Protein 6AO8 (pdb70)

Radius of gyration: 28.42 Å; Cα contacts (8 Å, |Δi|>4): 958; chains: 1; bounding box: 78×61×75 Å

Secondary structure (DSSP, 8-state):
----HHHHHHHHHHHHHHHTT-TTS---EEE-SSTTS-SEEE--HHHHHTTTT--HHHHHHHHHHHTTT-SSEEEEEEETTTEEEEEE-HHHHHHHHHHHHH-TT--------EEEEE----BTTS---HHHHHHHHHHHHHHHHHHHTT-EEEEEB--B--STHHHHHHHHHHHHHHH-TT-----HHHHHHHHHHHHHH-HHHHHHHHHHHHHHHHT-HHHHHHHHHHHHHHHHHHHHHHHHHT-S--GGGB--GGGGGGGHHHHHHHHHHTTSEEEETTEEEEEEGGG---PEEEEEE-TTS---HHHHHHHHHHHHHHTT--SEEEEEEEGGGHHHHHHHHHHHHHHTSS-TT-EEEEEEE--EE-TTSSBP--TTSPPPPHHHHHHHHHHHHHHHHHHH-TTS-HHHHHHHHHHHHHHHHHHHHHTS-TTS-EE--HHHHT-SSSSSHHHHHHHHHHHHHHHHHH-S--TTSPP---SHHHHHHHHHHTTHHHHHHHHHHH--THHHHHHHHHHHHHHHHHHHHS-STT--HHHHHHHHHHHHHHHHHHHHHHHHTT----S--

CATH classification: 3.30.1360.70

Foldseek 3Di:
DEFPPQVVVQVLLLVLCVVLPQHPFRQCKAADPDCVQAGIKGDRQVVSCVPVVHQSQVSLVSSQVSCDPPQFFPGWDADDRRMIHTHGDQQNLQVVLLCCLPVPPYAQEAPAFEEEEEFLAEALLFARAVQSVLRQLLSLLLQLLNVRRRYNYQYARAHNQDDLLVLLLLLLVVVQCVVPVVDDDDGSHVSSVVSVCCCVPPVVSVVSSNVLNVCVVVPPVVSVVSSVVSSVNSVVSVVVLCVLLVGPDDPVNYDYLVNQVVVLVVVLVLCVVLVQWDDDLQWTWGFDPVCDVNTDTDTAADNVGDGDPLSSVLSVLLCCCVPVVGQEYEYEGAPVCVVSVVVSVVSCPSSVSADPRGYYDYNHAYAEPEPVRHGDAPPVRHGDRSVVQLVVLLVVQLVVQCVVPVVDDSVRSSVVSSQQSSLLVLQLQQLDFRHDHHHDDSVVANDCDDLHRNVLQVLLLVLLVCVVPQPDADSNDRAGADDDLSSVLSSLLSCLSVQSVVCNVPSRSSSLSVSLVVNSVSLVVCCVVQPQNVDDDNSNRNNNSSSVSNSVSSQVSSVSSSHHHDNHD

Structure (mmCIF, N/CA/C/O backbone):
data_6AO8
#
_entry.id   6AO8
#
_cell.length_a   53.900
_cell.length_b   93.470
_cell.length_c   78.570
_cell.angle_alpha   90.000
_cell.angle_beta   108.070
_cell.angle_gamma   90.000
#
_symmetry.space_group_name_H-M   'P 1 21 1'
#
loop_
_entity.id
_entity.type
_entity.pdbx_description
1 polymer 'Arginine--tRNA ligase'
2 non-polymer ARGININE
3 non-polymer GLYCEROL
4 water water
#
loop_
_atom_site.group_PDB
_atom_site.id
_atom_site.type_symbol
_atom_site.label_atom_id
_atom_site.label_alt_id
_atom_site.label_comp_id
_atom_site.label_asym_id
_atom_site.label_entity_id
_atom_site.label_seq_id
_atom_site.pdbx_PDB_ins_code
_atom_site.Cartn_x
_atom_site.Cartn_y
_atom_site.Cartn_z
_atom_site.occupancy
_atom_site.B_iso_or_equiv
_atom_site.auth_seq_id
_atom_site.auth_comp_id
_atom_site.auth_asym_id
_atom_site.auth_atom_id
_atom_site.pdbx_PDB_model_num
ATOM 1 N N . HIS A 1 7 ? -13.593 -30.077 24.607 1.00 52.97 -1 HIS A N 1
ATOM 2 C CA . HIS A 1 7 ? -13.657 -29.371 25.887 1.00 44.68 -1 HIS A CA 1
ATOM 3 C C . HIS A 1 7 ? -13.708 -27.858 25.651 1.00 34.21 -1 HIS A C 1
ATOM 4 O O . HIS A 1 7 ? -12.740 -27.116 25.882 1.00 34.87 -1 HIS A O 1
ATOM 11 N N . HIS A 1 8 ? -14.868 -27.412 25.202 1.00 34.57 0 HIS A N 1
ATOM 12 C CA . HIS A 1 8 ? -15.100 -26.009 24.884 1.00 37.02 0 HIS A CA 1
ATOM 13 C C . HIS A 1 8 ? -16.609 -25.830 24.797 1.00 40.52 0 HIS A C 1
ATOM 14 O O . HIS A 1 8 ? -17.367 -26.802 24.872 1.00 41.27 0 HIS A O 1
ATOM 21 N N . MET A 1 9 ? -17.050 -24.585 24.634 1.00 31.50 1 MET A N 1
ATOM 22 C CA . MET A 1 9 ? -18.459 -24.315 24.346 1.00 26.70 1 MET A CA 1
ATOM 23 C C . MET A 1 9 ? -18.545 -23.390 23.135 1.00 31.97 1 MET A C 1
ATOM 24 O O . MET A 1 9 ? -18.301 -22.177 23.224 1.00 28.37 1 MET A O 1
ATOM 29 N N . ASN A 1 10 ? -18.851 -23.990 21.983 1.00 30.48 2 ASN A N 1
ATOM 30 C CA . ASN A 1 10 ? -19.324 -23.234 20.844 1.00 30.21 2 ASN A CA 1
ATOM 31 C C . ASN A 1 10 ? -20.835 -23.188 21.023 1.00 26.62 2 ASN A C 1
ATOM 32 O O . ASN A 1 10 ? -21.562 -24.105 20.639 1.00 28.01 2 ASN A O 1
ATOM 37 N N . LEU A 1 11 ? -21.317 -22.108 21.639 1.00 27.52 3 LEU A N 1
ATOM 38 C CA . LEU A 1 11 ? -22.733 -22.041 21.992 1.00 24.45 3 LEU A CA 1
ATOM 39 C C . LEU A 1 11 ? -23.623 -22.070 20.749 1.00 26.93 3 LEU A C 1
ATOM 40 O O . LEU A 1 11 ? -24.608 -22.818 20.686 1.00 24.21 3 LEU A O 1
ATOM 45 N N . HIS A 1 12 ? -23.277 -21.269 19.739 1.00 24.51 4 HIS A N 1
ATOM 46 C CA . HIS A 1 12 ? -24.066 -21.230 18.513 1.00 27.11 4 HIS A CA 1
ATOM 47 C C . HIS A 1 12 ? -24.219 -22.623 17.912 1.00 27.09 4 HIS A C 1
ATOM 48 O O . HIS A 1 12 ? -25.324 -23.038 17.533 1.00 29.13 4 HIS A O 1
ATOM 55 N N . GLN A 1 13 ? -23.113 -23.364 17.827 1.00 23.18 5 GLN A N 1
ATOM 56 C CA . GLN A 1 13 ? -23.134 -24.662 17.169 1.00 27.66 5 GLN A CA 1
ATOM 57 C C . GLN A 1 13 ? -23.928 -25.667 17.990 1.00 30.98 5 GLN A C 1
ATOM 58 O O . GLN A 1 13 ? -24.664 -26.490 17.436 1.00 27.02 5 GLN A O 1
ATOM 64 N N . THR A 1 14 ? -23.797 -25.596 19.317 1.00 23.76 6 THR A N 1
ATOM 65 C CA . THR A 1 14 ? -24.544 -26.487 20.200 1.00 22.30 6 THR A CA 1
ATOM 66 C C . THR A 1 14 ? -26.046 -26.284 20.024 1.00 25.68 6 THR A C 1
ATOM 67 O O . THR A 1 14 ? -26.807 -27.257 19.914 1.00 26.79 6 THR A O 1
ATOM 71 N N . VAL A 1 15 ? -26.485 -25.027 19.946 1.00 23.84 7 VAL A N 1
ATOM 72 C CA . VAL A 1 15 ? -27.914 -24.743 19.795 1.00 23.84 7 VAL A CA 1
ATOM 73 C C . VAL A 1 15 ? -28.367 -25.109 18.390 1.00 26.82 7 VAL A C 1
ATOM 74 O O . VAL A 1 15 ? -29.445 -25.686 18.195 1.00 26.22 7 VAL A O 1
ATOM 78 N N . GLU A 1 16 ? -27.553 -24.778 17.388 1.00 24.05 8 GLU A N 1
ATOM 79 C CA . GLU A 1 16 ? -27.924 -25.104 16.013 1.00 24.78 8 GLU A CA 1
ATOM 80 C C . GLU A 1 16 ? -28.092 -26.611 15.829 1.00 28.64 8 GLU A C 1
ATOM 81 O O . GLU A 1 16 ? -29.001 -27.062 15.122 1.00 26.99 8 GLU A O 1
ATOM 87 N N . HIS A 1 17 ? -27.248 -27.404 16.483 1.00 24.31 9 HIS A N 1
ATOM 88 C CA . HIS A 1 17 ? -27.369 -28.855 16.373 1.00 26.26 9 HIS A CA 1
ATOM 89 C C . HIS A 1 17 ? -28.737 -29.346 16.840 1.00 28.85 9 HIS A C 1
ATOM 90 O O . HIS A 1 17 ? -29.342 -30.215 16.191 1.00 26.45 9 HIS A O 1
ATOM 97 N N . GLU A 1 18 ? -29.230 -28.823 17.981 1.00 25.84 10 GLU A N 1
ATOM 98 C CA . GLU A 1 18 ? -30.558 -29.204 18.454 1.00 22.67 10 GLU A CA 1
ATOM 99 C C . GLU A 1 18 ? -31.639 -28.724 17.498 1.00 25.18 10 GLU A C 1
ATOM 100 O O . GLU A 1 18 ? -32.608 -29.446 17.244 1.00 23.49 10 GLU A O 1
ATOM 106 N N . ALA A 1 19 ? -31.504 -27.504 16.974 1.00 25.34 11 ALA A N 1
ATOM 107 C CA . ALA A 1 19 ? -32.498 -26.996 16.032 1.00 23.21 11 ALA A CA 1
ATOM 108 C C . ALA A 1 19 ? -32.534 -27.846 14.776 1.00 22.98 11 ALA A C 1
ATOM 109 O O . ALA A 1 19 ? -33.614 -28.138 14.242 1.00 24.25 11 ALA A O 1
ATOM 111 N N . ALA A 1 20 ? -31.361 -28.279 14.316 1.00 21.93 12 ALA A N 1
ATOM 112 C CA . ALA A 1 20 ? -31.290 -29.093 13.102 1.00 21.32 12 ALA A CA 1
ATOM 113 C C . ALA A 1 20 ? -31.983 -30.430 13.309 1.00 26.54 12 ALA A C 1
ATOM 114 O O . ALA A 1 20 ? -32.651 -30.931 12.400 1.00 27.07 12 ALA A O 1
ATOM 116 N N . ALA A 1 21 ? -31.856 -31.012 14.504 1.00 23.79 13 ALA A N 1
ATOM 117 C CA . ALA A 1 21 ? -32.572 -32.253 14.773 1.00 29.67 13 ALA A CA 1
ATOM 118 C C . ALA A 1 21 ? -34.080 -32.021 14.765 1.00 29.03 13 ALA A C 1
ATOM 119 O O . ALA A 1 21 ? -34.843 -32.862 14.269 1.00 27.67 13 ALA A O 1
ATOM 121 N N . ALA A 1 22 ? -34.524 -30.871 15.286 1.00 25.17 14 ALA A N 1
ATOM 122 C CA . ALA A 1 22 ? -35.948 -30.558 15.288 1.00 24.14 14 ALA A CA 1
ATOM 123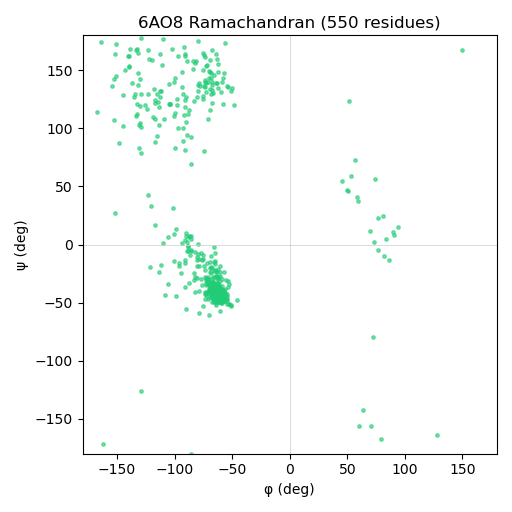 C C . ALA A 1 22 ? -36.457 -30.340 13.863 1.00 24.88 14 ALA A C 1
ATOM 124 O O . ALA A 1 22 ? -37.579 -30.749 13.525 1.00 28.97 14 ALA A O 1
ATOM 126 N N . PHE A 1 23 ? -35.655 -29.684 13.018 1.00 24.76 15 PHE A N 1
ATOM 127 C CA . PHE A 1 23 ? -36.009 -29.578 11.604 1.00 26.42 15 PHE A CA 1
ATOM 128 C C . PHE A 1 23 ? -36.243 -30.963 11.008 1.00 24.90 15 PHE A C 1
ATOM 129 O O . PHE A 1 23 ? -37.241 -31.199 10.311 1.00 29.05 15 PHE A O 1
ATOM 137 N N . ALA A 1 24 ? -35.321 -31.895 11.273 1.00 26.77 16 ALA A N 1
ATOM 138 C CA . ALA A 1 24 ? -35.455 -33.233 10.709 1.00 27.59 16 ALA A CA 1
ATOM 139 C C . ALA A 1 24 ? -36.734 -33.899 11.206 1.00 33.95 16 ALA A C 1
ATOM 140 O O . ALA A 1 24 ? -37.473 -34.513 10.423 1.00 32.98 16 ALA A O 1
ATOM 142 N N . ALA A 1 25 ? -37.022 -33.761 12.501 1.00 32.29 17 ALA A N 1
ATOM 143 C CA . ALA A 1 25 ? -38.235 -34.333 13.066 1.00 33.18 17 ALA A CA 1
ATOM 144 C C . ALA A 1 25 ? -39.484 -33.700 12.474 1.00 34.50 17 ALA A C 1
ATOM 145 O O . ALA A 1 25 ? -40.544 -34.335 12.444 1.00 36.08 17 ALA A O 1
ATOM 147 N N . ALA A 1 26 ? -39.389 -32.455 12.014 1.00 28.29 18 ALA A N 1
ATOM 148 C CA . ALA A 1 26 ? -40.510 -31.737 11.424 1.00 32.03 18 ALA A CA 1
ATOM 149 C C . ALA A 1 26 ? -40.639 -31.949 9.922 1.00 33.77 18 ALA A C 1
ATOM 150 O O . ALA A 1 26 ? -41.509 -31.328 9.300 1.00 35.90 18 ALA A O 1
ATOM 152 N N . GLY A 1 27 ? -39.787 -32.775 9.321 1.00 32.17 19 GLY A N 1
ATOM 153 C CA . GLY A 1 27 ? -39.886 -33.058 7.905 1.00 31.42 19 GLY A CA 1
ATOM 154 C C . GLY A 1 27 ? -39.112 -32.134 6.992 1.00 34.22 19 GLY A C 1
ATOM 155 O O . GLY A 1 27 ? -39.315 -32.188 5.769 1.00 35.73 19 GLY A O 1
ATOM 156 N N . ILE A 1 28 ? -38.238 -31.287 7.536 1.00 27.64 20 ILE A N 1
ATOM 157 C CA . ILE A 1 28 ? -37.415 -30.387 6.728 1.00 28.46 20 ILE A CA 1
ATOM 158 C C . ILE A 1 28 ? -35.939 -30.625 7.023 1.00 30.25 20 ILE A C 1
ATOM 159 O O . ILE A 1 28 ? -35.161 -29.672 7.144 1.00 31.65 20 ILE A O 1
ATOM 164 N N . ALA A 1 29 ? -35.539 -31.898 7.124 1.00 30.68 21 ALA A N 1
ATOM 165 C CA . ALA A 1 29 ? -34.133 -32.231 7.339 1.00 31.76 21 ALA A CA 1
ATOM 166 C C . ALA A 1 29 ? -33.245 -31.582 6.280 1.00 31.85 21 ALA A C 1
ATOM 167 O O . ALA A 1 29 ? -33.565 -31.585 5.087 1.00 30.91 21 ALA A O 1
ATOM 169 N N . GLY A 1 30 ? -32.126 -31.011 6.729 1.00 33.50 22 GLY A N 1
ATOM 170 C CA . GLY A 1 30 ? -31.159 -30.424 5.831 1.00 38.48 22 GLY A CA 1
ATOM 171 C C . GLY A 1 30 ? -31.427 -28.984 5.446 1.00 41.57 22 GLY A C 1
ATOM 172 O O . GLY A 1 30 ? -30.538 -28.338 4.875 1.00 40.45 22 GLY A O 1
ATOM 173 N N . SER A 1 31 ? -32.615 -28.456 5.721 1.00 31.67 23 SER A N 1
ATOM 174 C CA . SER A 1 31 ? -32.831 -27.039 5.475 1.00 32.91 23 SER A CA 1
ATOM 175 C C . SER A 1 31 ? -31.990 -26.215 6.444 1.00 30.96 23 SER A C 1
ATOM 176 O O . SER A 1 31 ? -31.889 -26.553 7.625 1.00 29.84 23 SER A O 1
ATOM 179 N N . PRO A 1 32 ? -31.389 -25.127 5.980 1.00 27.09 24 PRO A N 1
ATOM 180 C CA . PRO A 1 32 ? -30.600 -24.269 6.872 1.00 22.96 24 PRO A CA 1
ATOM 181 C C . PRO A 1 32 ? -31.450 -23.718 8.010 1.00 27.67 24 PRO A C 1
ATOM 182 O O . PRO A 1 32 ? -32.541 -23.185 7.786 1.00 26.50 24 PRO A O 1
ATOM 186 N N . VAL A 1 33 ? -30.928 -23.841 9.236 1.00 25.82 25 VAL A N 1
ATOM 187 C CA . VAL A 1 33 ? -31.625 -23.312 10.415 1.00 24.44 25 VAL A CA 1
ATOM 188 C C . VAL A 1 33 ? -31.634 -21.785 10.416 1.00 26.55 25 VAL A C 1
ATOM 189 O O . VAL A 1 33 ? -32.608 -21.169 10.881 1.00 24.31 25 VAL A O 1
ATOM 193 N N . VAL A 1 34 ? -30.563 -21.149 9.913 1.00 25.82 26 VAL A N 1
ATOM 194 C CA . VAL A 1 34 ? -30.406 -19.691 9.968 1.00 25.67 26 VAL A CA 1
ATOM 195 C C . VAL A 1 34 ? -30.574 -19.217 11.413 1.00 27.70 26 VAL A C 1
ATOM 196 O O . VAL A 1 34 ? -31.432 -18.378 11.722 1.00 28.49 26 VAL A O 1
ATOM 200 N N . LEU A 1 35 ? -29.733 -19.733 12.299 1.00 24.44 27 LEU A N 1
ATOM 201 C CA . LEU A 1 35 ? -29.796 -19.379 13.716 1.00 23.58 27 LEU A CA 1
ATOM 202 C C . LEU A 1 35 ? -29.131 -18.028 13.953 1.00 27.73 27 LEU A C 1
ATOM 203 O O . LEU A 1 35 ? -28.012 -17.796 13.486 1.00 36.02 27 LEU A O 1
ATOM 208 N N . GLN A 1 36 ? -29.801 -17.149 14.693 1.00 28.53 28 GLN A N 1
ATOM 209 C CA . GLN A 1 36 ? -29.243 -15.839 15.014 1.00 30.87 28 GLN A CA 1
ATOM 210 C C . GLN A 1 36 ? -29.395 -15.551 16.502 1.00 32.93 28 GLN A C 1
ATOM 211 O O . GLN A 1 36 ? -30.365 -15.988 17.112 1.00 30.30 28 GLN A O 1
ATOM 217 N N . PRO A 1 37 ? -28.461 -14.817 17.109 1.00 40.97 29 PRO A N 1
ATOM 218 C CA . PRO A 1 37 ? -28.699 -14.310 18.472 1.00 41.25 29 PRO A CA 1
ATOM 219 C C . PRO A 1 37 ? -29.891 -13.361 18.506 1.00 42.69 29 PRO A C 1
ATOM 220 O O . PRO A 1 37 ? -30.279 -12.768 17.498 1.00 43.85 29 PRO A O 1
ATOM 224 N N . THR A 1 38 ? -30.503 -13.239 19.679 1.00 40.96 30 THR A N 1
ATOM 225 C CA . THR A 1 38 ? -31.617 -12.309 19.811 1.00 49.48 30 THR A CA 1
ATOM 226 C C . THR A 1 38 ? -31.099 -10.902 20.085 1.00 57.32 30 THR A C 1
ATOM 227 O O . THR A 1 38 ? -30.026 -10.717 20.666 1.00 54.38 30 THR A O 1
ATOM 231 N N . LYS A 1 39 ? -31.872 -9.906 19.647 1.00 61.47 31 LYS A N 1
ATOM 232 C CA . LYS A 1 39 ? -31.551 -8.521 19.980 1.00 74.81 31 LYS A CA 1
ATOM 233 C C . LYS A 1 39 ? -31.800 -8.253 21.460 1.00 84.09 31 LYS A C 1
ATOM 234 O O . LYS A 1 39 ? -30.876 -7.913 22.210 1.00 90.62 31 LYS A O 1
ATOM 235 N N . ASN A 1 40 ? -33.045 -8.416 21.903 1.00 82.12 32 ASN A N 1
ATOM 236 C CA . ASN A 1 40 ? -33.411 -8.270 23.306 1.00 77.56 32 ASN A CA 1
ATOM 237 C C . ASN A 1 40 ? -33.480 -9.644 23.958 1.00 75.64 32 ASN A C 1
ATOM 238 O O . ASN A 1 40 ? -34.195 -10.530 23.476 1.00 78.25 32 ASN A O 1
ATOM 240 N N . ALA A 1 41 ? -32.740 -9.816 25.056 1.00 73.03 33 ALA A N 1
ATOM 241 C CA . ALA A 1 41 ? -32.812 -11.050 25.829 1.00 70.15 33 ALA A CA 1
ATOM 242 C C . ALA A 1 41 ? -34.178 -11.268 26.468 1.00 76.24 33 ALA A C 1
ATOM 243 O O . ALA A 1 41 ? -34.403 -12.335 27.050 1.00 75.87 33 ALA A O 1
ATOM 245 N N . GLU A 1 42 ? -35.087 -10.289 26.387 1.00 82.54 34 GLU A N 1
ATOM 246 C CA . GLU A 1 42 ? -36.468 -10.510 26.801 1.00 80.06 34 GLU A CA 1
ATOM 247 C C . GLU A 1 42 ? -37.177 -11.511 25.899 1.00 80.93 34 GLU A C 1
ATOM 248 O O . GLU A 1 42 ? -38.161 -12.124 26.326 1.00 86.08 34 GLU A O 1
ATOM 250 N N . HIS A 1 43 ? -36.693 -11.694 24.671 1.00 72.42 35 HIS A N 1
ATOM 251 C CA . HIS A 1 43 ? -37.268 -12.644 23.732 1.00 69.67 35 HIS A CA 1
ATOM 252 C C . HIS A 1 43 ? -36.634 -14.030 23.815 1.00 72.83 35 HIS A C 1
ATOM 253 O O . HIS A 1 43 ? -37.199 -14.987 23.271 1.00 83.04 35 HIS A O 1
ATOM 255 N N . GLY A 1 44 ? -35.487 -14.170 24.487 1.00 58.80 36 GLY A N 1
ATOM 256 C CA . GLY A 1 44 ? -34.756 -15.416 24.531 1.00 46.59 36 GLY A CA 1
ATOM 257 C C . GLY A 1 44 ? -33.308 -15.195 24.137 1.00 35.79 36 GLY A C 1
ATOM 258 O O . GLY A 1 44 ? -32.810 -14.062 24.119 1.00 38.39 36 GLY A O 1
ATOM 259 N N . ASP A 1 45 ? -32.621 -16.289 23.824 1.00 28.98 37 ASP A N 1
ATOM 260 C CA . ASP A 1 45 ? -31.188 -16.271 23.579 1.00 27.42 37 ASP A CA 1
ATOM 261 C C . ASP A 1 45 ? -30.818 -16.401 22.116 1.00 29.85 37 ASP A C 1
ATOM 262 O O . ASP A 1 45 ? -29.807 -15.830 21.692 1.00 31.40 37 ASP A O 1
ATOM 267 N N . PHE A 1 46 ? -31.596 -17.161 21.347 1.00 25.99 38 PHE A N 1
ATOM 268 C CA . PHE A 1 46 ? -31.376 -17.323 19.914 1.00 22.66 38 PHE A CA 1
ATOM 269 C C . PHE A 1 46 ? -32.724 -17.342 19.202 1.00 27.27 38 PHE A C 1
ATOM 270 O O . PHE A 1 46 ? -33.772 -17.589 19.800 1.00 27.59 38 PHE A O 1
ATOM 278 N N . GLN A 1 47 ? -32.684 -17.110 17.898 1.00 24.12 39 GLN A N 1
ATOM 279 C CA . GLN A 1 47 ? -33.890 -17.114 17.080 1.00 25.48 39 GLN A CA 1
ATOM 280 C C . GLN A 1 47 ? -33.618 -17.920 15.814 1.00 22.89 39 GLN A C 1
ATOM 281 O O . GLN A 1 47 ? -32.592 -17.708 15.156 1.00 29.68 39 GLN A O 1
ATOM 287 N N . ILE A 1 48 ? -34.506 -18.866 15.508 1.00 20.38 40 ILE A N 1
ATOM 288 C CA . ILE A 1 48 ? -34.448 -19.619 14.246 1.00 21.53 40 ILE A CA 1
ATOM 289 C C . ILE A 1 48 ? -35.125 -18.782 13.170 1.00 23.86 40 ILE A C 1
ATOM 290 O O . ILE A 1 48 ? -36.300 -18.426 13.308 1.00 24.41 40 ILE A O 1
ATOM 295 N N . ASN A 1 49 ? -34.400 -18.492 12.081 1.00 23.72 41 ASN A N 1
ATOM 296 C CA . ASN A 1 49 ? -34.938 -17.710 10.967 1.00 25.95 41 ASN A CA 1
ATOM 297 C C . ASN A 1 49 ? -35.173 -18.523 9.693 1.00 23.29 41 ASN A C 1
ATOM 298 O O . ASN A 1 49 ? -35.640 -17.955 8.691 1.00 25.95 41 ASN A O 1
ATOM 303 N N . GLY A 1 50 ? -34.899 -19.832 9.699 1.00 23.06 42 GLY A N 1
ATOM 304 C CA . GLY A 1 50 ? -34.903 -20.593 8.456 1.00 25.43 42 GLY A CA 1
ATOM 305 C C . GLY A 1 50 ? -36.225 -21.186 8.026 1.00 27.34 42 GLY A C 1
ATOM 306 O O . GLY A 1 50 ? -36.293 -21.832 6.967 1.00 25.53 42 GLY A O 1
ATOM 307 N N . VAL A 1 51 ? -37.293 -21.002 8.818 1.00 23.98 43 VAL A N 1
ATOM 308 C CA . VAL A 1 51 ? -38.539 -21.705 8.516 1.00 22.69 43 VAL A CA 1
ATOM 309 C C . VAL A 1 51 ? -39.155 -21.221 7.203 1.00 23.99 43 VAL A C 1
ATOM 310 O O . VAL A 1 51 ? -39.641 -22.033 6.406 1.00 28.11 43 VAL A O 1
ATOM 314 N N . MET A 1 52 ? -39.190 -19.902 6.965 1.00 23.88 44 MET A N 1
ATOM 315 C CA . MET A 1 52 ? -39.839 -19.416 5.744 1.00 27.34 44 MET A CA 1
ATOM 316 C C . MET A 1 52 ? -39.171 -20.005 4.510 1.00 27.62 44 MET A C 1
ATOM 317 O O . MET A 1 52 ? -39.851 -20.426 3.562 1.00 30.72 44 MET A O 1
ATOM 322 N N . GLY A 1 53 ? -37.837 -20.027 4.503 1.00 30.99 45 GLY A N 1
ATOM 323 C CA . GLY A 1 53 ? -37.128 -20.587 3.359 1.00 28.64 45 GLY A CA 1
ATOM 324 C C . GLY A 1 53 ? -37.383 -22.075 3.220 1.00 29.67 45 GLY A C 1
ATOM 325 O O . GLY A 1 53 ? -37.578 -22.584 2.107 1.00 30.95 45 GLY A O 1
ATOM 326 N N . ALA A 1 54 ? -37.414 -22.787 4.348 1.00 27.12 46 ALA A N 1
ATOM 327 C CA . ALA A 1 54 ? -37.653 -24.225 4.320 1.00 26.87 46 ALA A CA 1
ATOM 328 C C . ALA A 1 54 ? -39.048 -24.552 3.819 1.00 30.10 46 ALA A C 1
ATOM 329 O O . ALA A 1 54 ? -39.246 -25.576 3.153 1.00 34.42 46 ALA A O 1
ATOM 331 N N . ALA A 1 55 ? -40.042 -23.721 4.170 1.00 27.58 47 ALA A N 1
ATOM 332 C CA . ALA A 1 55 ? -41.417 -23.995 3.768 1.00 27.36 47 ALA A CA 1
ATOM 333 C C . ALA A 1 55 ? -41.620 -23.829 2.269 1.00 30.34 47 ALA A C 1
ATOM 334 O O . ALA A 1 55 ? -42.582 -24.363 1.722 1.00 33.32 47 ALA A O 1
ATOM 336 N N . LYS A 1 56 ? -40.729 -23.102 1.602 1.00 34.86 48 LYS A N 1
ATOM 337 C CA . LYS A 1 56 ? -40.931 -22.765 0.200 1.00 36.21 48 LYS A CA 1
ATOM 338 C C . LYS A 1 56 ? -41.004 -24.006 -0.691 1.00 44.20 48 LYS A C 1
ATOM 339 O O . LYS A 1 56 ? -41.808 -24.033 -1.629 1.00 38.21 48 LYS A O 1
ATOM 345 N N . LYS A 1 57 ? -40.225 -25.056 -0.394 1.00 44.10 49 LYS A N 1
ATOM 346 C CA . LYS A 1 57 ? -40.121 -26.196 -1.312 1.00 53.49 49 LYS A CA 1
ATOM 347 C C . LYS A 1 57 ? -41.474 -26.867 -1.534 1.00 55.37 49 LYS A C 1
ATOM 348 O O . LYS A 1 57 ? -41.946 -26.989 -2.674 1.00 54.91 49 LYS A O 1
ATOM 350 N N . ALA A 1 58 ? -42.111 -27.320 -0.454 1.00 51.01 50 ALA A N 1
ATOM 351 C CA . ALA A 1 58 ? -43.396 -28.000 -0.532 1.00 52.13 50 ALA A CA 1
ATOM 352 C C . ALA A 1 58 ? -44.568 -27.036 -0.533 1.00 53.72 50 ALA A C 1
ATOM 353 O O . ALA A 1 58 ? -45.718 -27.482 -0.480 1.00 54.36 50 ALA A O 1
ATOM 355 N N . LYS A 1 59 ? -44.303 -25.734 -0.609 1.00 47.45 51 LYS A N 1
ATOM 356 C CA . LYS A 1 59 ? -45.326 -24.711 -0.429 1.00 46.66 51 LYS A CA 1
ATOM 357 C C . LYS A 1 59 ? -46.120 -24.971 0.852 1.00 46.10 51 LYS A C 1
ATOM 358 O O . LYS A 1 59 ? -47.353 -24.931 0.871 1.00 54.57 51 LYS A O 1
ATOM 360 N N . GLN A 1 60 ? -45.394 -25.256 1.935 1.00 36.38 52 GLN A N 1
ATOM 361 C CA . GLN A 1 60 ? -46.027 -25.546 3.211 1.00 37.79 52 GLN A CA 1
ATOM 362 C C . GLN A 1 60 ? -46.422 -24.272 3.936 1.00 31.76 52 GLN A C 1
ATOM 363 O O . GLN A 1 60 ? -45.867 -23.195 3.715 1.00 35.28 52 GLN A O 1
ATOM 369 N N . ASN A 1 61 ? -47.375 -24.430 4.833 1.00 26.84 53 ASN A N 1
ATOM 370 C CA . ASN A 1 61 ? -47.805 -23.333 5.696 1.00 29.95 53 ASN A CA 1
ATOM 371 C C . ASN A 1 61 ? -46.687 -23.010 6.689 1.00 28.29 53 ASN A C 1
ATOM 372 O O . ASN A 1 61 ? -46.320 -23.871 7.493 1.00 27.95 53 ASN A O 1
ATOM 377 N N . PRO A 1 62 ? -46.090 -21.815 6.646 1.00 26.82 54 PRO A N 1
ATOM 378 C CA . PRO A 1 62 ? -44.888 -21.587 7.467 1.00 21.82 54 PRO A CA 1
ATOM 379 C C . PRO A 1 62 ? -45.173 -21.468 8.956 1.00 22.47 54 PRO A C 1
ATOM 380 O O . PRO A 1 62 ? -44.344 -21.900 9.763 1.00 24.54 54 PRO A O 1
ATOM 384 N N . ARG A 1 63 ? -46.305 -20.880 9.338 1.00 24.68 55 ARG A N 1
ATOM 385 C CA . ARG A 1 63 ? -46.664 -20.835 10.762 1.00 25.48 55 ARG A CA 1
ATOM 386 C C . ARG A 1 63 ? -46.826 -22.239 11.334 1.00 26.63 55 ARG A C 1
ATOM 387 O O . ARG A 1 63 ? -46.291 -22.561 12.406 1.00 28.44 55 ARG A O 1
ATOM 395 N N . GLU A 1 64 ? -47.548 -23.106 10.624 1.00 26.99 56 GLU A N 1
ATOM 396 C CA . GLU A 1 64 ? -47.728 -24.471 11.102 1.00 26.41 56 GLU A CA 1
ATOM 397 C C . GLU A 1 64 ? -46.403 -25.222 11.162 1.00 29.01 56 GLU A C 1
ATOM 398 O O . GLU A 1 64 ? -46.162 -25.992 12.101 1.00 29.83 56 GLU A O 1
ATOM 404 N N . LEU A 1 65 ? -45.539 -25.025 10.155 1.00 27.27 57 LEU A N 1
ATOM 405 C CA . LEU A 1 65 ? -44.227 -25.672 10.154 1.00 23.81 57 LEU A CA 1
ATOM 406 C C . LEU A 1 65 ? -43.362 -25.192 11.322 1.00 28.35 57 LEU A C 1
ATOM 407 O O . LEU A 1 65 ? -42.717 -26.011 11.997 1.00 27.69 57 LEU A O 1
ATOM 412 N N . ALA A 1 66 ? -43.357 -23.874 11.595 1.00 23.07 58 ALA A N 1
ATOM 413 C CA . ALA A 1 66 ? -42.623 -23.366 12.749 1.00 21.24 58 ALA A CA 1
ATOM 414 C C . ALA A 1 66 ? -43.116 -24.015 14.042 1.00 26.32 58 ALA A C 1
ATOM 415 O O . ALA A 1 66 ? -42.309 -24.425 14.887 1.00 26.51 58 ALA A O 1
ATOM 417 N N . GLN A 1 67 ? -44.437 -24.151 14.201 1.00 25.36 59 GLN A N 1
ATOM 418 C CA . GLN A 1 67 ? -44.940 -24.751 15.440 1.00 27.65 59 GLN A CA 1
ATOM 419 C C . GLN A 1 67 ? -44.556 -26.224 15.541 1.00 32.51 59 GLN A C 1
ATOM 420 O O . GLN A 1 67 ? -44.336 -26.735 16.653 1.00 31.16 59 GLN A O 1
ATOM 426 N N . LYS A 1 68 ? -44.470 -26.922 14.405 1.00 28.55 60 LYS A N 1
ATOM 427 C CA . LYS A 1 68 ? -44.032 -28.316 14.429 1.00 28.31 60 LYS A CA 1
ATOM 428 C C . LYS A 1 68 ? -42.572 -28.424 14.866 1.00 28.14 60 LYS A C 1
ATOM 429 O O . LYS A 1 68 ? -42.201 -29.329 15.621 1.00 26.38 60 LYS A O 1
ATOM 431 N N . VAL A 1 69 ? -41.724 -27.513 14.389 1.00 25.50 61 VAL A N 1
ATOM 432 C CA . VAL A 1 69 ? -40.340 -27.469 14.859 1.00 25.73 61 VAL A CA 1
ATOM 433 C C . VAL A 1 69 ? -40.293 -27.177 16.359 1.00 22.79 61 VAL A C 1
ATOM 434 O O . VAL A 1 69 ? -39.588 -27.851 17.125 1.00 25.15 61 VAL A O 1
ATOM 438 N N . ALA A 1 70 ? -41.037 -26.160 16.796 1.00 23.12 62 ALA A N 1
ATOM 439 C CA . ALA A 1 70 ? -41.065 -25.820 18.218 1.00 22.67 62 ALA A CA 1
ATOM 440 C C . ALA A 1 70 ? -41.549 -27.000 19.061 1.00 30.96 62 ALA A C 1
ATOM 441 O O . ALA A 1 70 ? -40.993 -27.280 20.136 1.00 29.15 62 ALA A O 1
ATOM 443 N N . ASP A 1 71 ? -42.575 -27.713 18.580 1.00 28.32 63 ASP A N 1
ATOM 444 C CA . ASP A 1 71 ? -43.065 -28.901 19.284 1.00 29.92 63 ASP A CA 1
ATOM 445 C C . ASP A 1 71 ? -41.978 -29.961 19.420 1.00 32.71 63 ASP A C 1
ATOM 446 O O . ASP A 1 71 ? -41.888 -30.648 20.450 1.00 30.37 63 ASP A O 1
ATOM 451 N N . ALA A 1 72 ? -41.152 -30.129 18.380 1.00 27.37 64 ALA A N 1
ATOM 452 C CA . ALA A 1 72 ? -40.097 -31.129 18.419 1.00 25.98 64 ALA A CA 1
ATOM 453 C C . ALA A 1 72 ? -38.982 -30.775 19.405 1.00 30.40 64 ALA A C 1
ATOM 454 O O . ALA A 1 72 ? -38.166 -31.646 19.728 1.00 31.18 64 ALA A O 1
ATOM 456 N N . LEU A 1 73 ? -38.908 -29.526 19.864 1.00 25.63 65 LEU A N 1
ATOM 457 C CA . LEU A 1 73 ? -37.940 -29.120 20.871 1.00 24.92 65 LEU A CA 1
ATOM 458 C C . LEU A 1 73 ? -38.479 -29.245 22.293 1.00 29.75 65 LEU A C 1
ATOM 459 O O . LEU A 1 73 ? -37.785 -28.853 23.236 1.00 28.29 65 LEU A O 1
ATOM 464 N N . ALA A 1 74 ? -39.698 -29.759 22.478 1.00 31.00 66 ALA A N 1
ATOM 465 C CA . ALA A 1 74 ? -40.211 -29.925 23.840 1.00 31.19 66 ALA A CA 1
ATOM 466 C C . ALA A 1 74 ? -39.329 -30.900 24.613 1.00 28.61 66 ALA A C 1
ATOM 467 O O . ALA A 1 74 ? -38.922 -31.943 24.088 1.00 32.79 66 ALA A O 1
ATOM 469 N N . GLY A 1 75 ? -38.993 -30.541 25.855 1.00 34.49 67 GLY A N 1
ATOM 470 C CA . GLY A 1 75 ? -38.134 -31.385 26.668 1.00 34.10 67 GLY A CA 1
ATOM 471 C C . GLY A 1 75 ? -36.666 -31.409 26.290 1.00 37.40 67 GLY A C 1
ATOM 472 O O . GLY A 1 75 ? -35.899 -32.154 26.910 1.00 35.82 67 GLY A O 1
ATOM 473 N N . ASN A 1 76 ? -36.247 -30.634 25.289 1.00 27.93 68 ASN A N 1
ATOM 474 C CA . ASN A 1 76 ? -34.857 -30.633 24.841 1.00 27.29 68 ASN A CA 1
ATOM 475 C C . ASN A 1 76 ? -33.897 -30.275 25.978 1.00 24.10 68 ASN A C 1
ATOM 476 O O . ASN A 1 76 ? -34.189 -29.405 26.797 1.00 28.09 68 ASN A O 1
ATOM 481 N N . ALA A 1 77 ? -32.720 -30.924 26.000 1.00 25.28 69 ALA A N 1
ATOM 482 C CA . ALA A 1 77 ? -31.788 -30.706 27.117 1.00 30.32 69 ALA A CA 1
ATOM 483 C C . ALA A 1 77 ? -31.143 -29.321 27.084 1.00 27.13 69 ALA A C 1
ATOM 484 O O . ALA A 1 77 ? -30.787 -28.776 28.136 1.00 28.14 69 ALA A O 1
ATOM 486 N N . VAL A 1 78 ? -30.962 -28.752 25.903 1.00 24.37 70 VAL A N 1
ATOM 487 C CA . VAL A 1 78 ? -30.301 -27.459 25.759 1.00 23.47 70 VAL A CA 1
ATOM 488 C C . VAL A 1 78 ? -31.300 -26.313 25.810 1.00 22.60 70 VAL A C 1
ATOM 489 O O . VAL A 1 78 ? -31.003 -25.246 26.353 1.00 24.87 70 VAL A O 1
ATOM 493 N N . ILE A 1 79 ? -32.486 -26.518 25.243 1.00 23.60 71 ILE A N 1
ATOM 494 C CA . ILE A 1 79 ? -33.471 -25.462 25.020 1.00 23.79 71 ILE A CA 1
ATOM 495 C C . ILE A 1 79 ? -34.684 -25.730 25.906 1.00 25.74 71 ILE A C 1
ATOM 496 O O . ILE A 1 79 ? -35.356 -26.753 25.734 1.00 26.99 71 ILE A O 1
ATOM 501 N N . GLU A 1 80 ? -34.985 -24.806 26.838 1.00 23.60 72 GLU A N 1
ATOM 502 C CA . GLU A 1 80 ? -36.148 -25.028 27.696 1.00 24.81 72 GLU A CA 1
ATOM 503 C C . GLU A 1 80 ? -37.431 -24.426 27.146 1.00 29.70 72 GLU A C 1
ATOM 504 O O . GLU A 1 80 ? -38.517 -24.826 27.581 1.00 28.77 72 GLU A O 1
ATOM 510 N N . SER A 1 81 ? -37.360 -23.517 26.176 1.00 25.47 73 SER A N 1
ATOM 511 C CA . SER A 1 81 ? -38.604 -23.100 25.545 1.00 28.02 73 SER A CA 1
ATOM 512 C C . SER A 1 81 ? -38.346 -22.635 24.113 1.00 30.29 73 SER A C 1
ATOM 513 O O . SER A 1 81 ? -37.303 -22.052 23.795 1.00 26.46 73 SER A O 1
ATOM 516 N N . ALA A 1 82 ? -39.295 -22.966 23.249 1.00 24.65 74 ALA A N 1
ATOM 517 C CA . ALA A 1 82 ? -39.246 -22.628 21.826 1.00 21.87 74 ALA A CA 1
ATOM 518 C C . ALA A 1 82 ? -40.615 -22.057 21.494 1.00 24.18 74 ALA A C 1
ATOM 519 O O . ALA A 1 82 ? -41.610 -22.788 21.549 1.00 30.41 74 ALA A O 1
ATOM 521 N N . GLU A 1 83 ? -40.672 -20.759 21.185 1.00 24.54 75 GLU A N 1
ATOM 522 C CA . GLU A 1 83 ? -41.930 -20.054 20.967 1.00 24.61 75 GLU A CA 1
ATOM 523 C C . GLU A 1 83 ? -41.941 -19.424 19.577 1.00 24.04 75 GLU A C 1
ATOM 524 O O . GLU A 1 83 ? -41.017 -18.680 19.212 1.00 26.79 75 GLU A O 1
ATOM 526 N N . VAL A 1 84 ? -43.010 -19.681 18.825 1.00 23.58 76 VAL A N 1
ATOM 527 C CA . VAL A 1 84 ? -43.135 -19.062 17.508 1.00 23.79 76 VAL A CA 1
ATOM 528 C C . VAL A 1 84 ? -43.449 -17.575 17.662 1.00 29.79 76 VAL A C 1
ATOM 529 O O . VAL A 1 84 ? -44.199 -17.162 18.568 1.00 28.45 76 VAL A O 1
ATOM 533 N N . ALA A 1 85 ? -42.816 -16.750 16.830 1.00 26.28 77 ALA A N 1
ATOM 534 C CA . ALA A 1 85 ? -43.064 -15.316 16.760 1.00 27.76 77 ALA A CA 1
ATOM 535 C C . ALA A 1 85 ? -43.061 -14.877 15.297 1.00 30.39 77 ALA A C 1
ATOM 536 O O . ALA A 1 85 ? -42.394 -15.483 14.448 1.00 29.68 77 ALA A O 1
ATOM 538 N N . GLY A 1 86 ? -43.794 -13.802 15.010 1.00 29.35 78 GLY A N 1
ATOM 539 C CA . GLY A 1 86 ? -43.961 -13.372 13.635 1.00 26.26 78 GLY A CA 1
ATOM 540 C C . GLY A 1 86 ? -44.627 -14.481 12.853 1.00 27.82 78 GLY A C 1
ATOM 541 O O . GLY A 1 86 ? -45.298 -15.351 13.419 1.00 29.11 78 GLY A O 1
ATOM 542 N N . PRO A 1 87 ? -44.427 -14.501 11.535 1.00 27.91 79 PRO A N 1
ATOM 543 C CA . PRO A 1 87 ? -45.024 -15.590 10.743 1.00 27.79 79 PRO A CA 1
ATOM 544 C C . PRO A 1 87 ? -44.469 -16.955 11.108 1.00 27.26 79 PRO A C 1
ATOM 545 O O . PRO A 1 87 ? -45.244 -17.872 11.370 1.00 28.50 79 PRO A O 1
ATOM 549 N N . GLY A 1 88 ? -43.150 -17.120 11.123 1.00 27.00 80 GLY A N 1
ATOM 550 C CA . GLY A 1 88 ? -42.563 -18.410 11.462 1.00 26.95 80 GLY A CA 1
ATOM 551 C C . GLY A 1 88 ? -41.175 -18.360 12.085 1.00 24.27 80 GLY A C 1
ATOM 552 O O . GLY A 1 88 ? -40.392 -19.314 11.929 1.00 24.88 80 GLY A O 1
ATOM 553 N N . PHE A 1 89 ? -40.833 -17.256 12.762 1.00 24.91 81 PHE A N 1
ATOM 554 C CA . PHE A 1 89 ? -39.629 -17.239 13.592 1.00 25.98 81 PHE A CA 1
ATOM 555 C C . PHE A 1 89 ? -39.866 -18.093 14.833 1.00 25.55 81 PHE A C 1
ATOM 556 O O . PHE A 1 89 ? -41.006 -18.322 15.240 1.00 25.46 81 PHE A O 1
ATOM 564 N N . ILE A 1 90 ? -38.778 -18.607 15.409 1.00 22.69 82 ILE A N 1
ATOM 565 C CA . ILE A 1 90 ? -38.842 -19.385 16.657 1.00 21.02 82 ILE A CA 1
ATOM 566 C C . ILE A 1 90 ? -37.814 -18.819 17.633 1.00 25.59 82 ILE A C 1
ATOM 567 O O . ILE A 1 90 ? -36.608 -18.842 17.358 1.00 25.32 82 ILE A O 1
ATOM 572 N N . ASN A 1 91 ? -38.285 -18.333 18.780 1.00 23.89 83 ASN A N 1
ATOM 573 C CA . ASN A 1 91 ? -37.408 -17.782 19.809 1.00 24.20 83 ASN A CA 1
ATOM 574 C C . ASN A 1 91 ? -37.064 -18.888 20.795 1.00 23.99 83 ASN A C 1
ATOM 575 O O . ASN A 1 91 ? -37.962 -19.587 21.282 1.00 26.90 83 ASN A O 1
ATOM 580 N N . LEU A 1 92 ? -35.768 -19.055 21.069 1.00 23.89 84 LEU A N 1
ATOM 581 C CA . LEU A 1 92 ? -35.259 -20.136 21.913 1.00 23.21 84 LEU A CA 1
ATOM 582 C C . LEU A 1 92 ? -34.693 -19.573 23.214 1.00 23.05 84 LEU A C 1
ATOM 583 O O . LEU A 1 92 ? -33.900 -18.628 23.187 1.00 26.88 84 LEU A O 1
ATOM 588 N N . ARG A 1 93 ? -35.079 -20.167 24.346 1.00 21.96 85 ARG A N 1
ATOM 589 C CA . ARG A 1 93 ? -34.501 -19.844 25.649 1.00 23.48 85 ARG A CA 1
ATOM 590 C C . ARG A 1 93 ? -33.707 -21.047 26.129 1.00 22.60 85 ARG A C 1
ATOM 591 O O . ARG A 1 93 ? -34.205 -22.173 26.073 1.00 26.77 85 ARG A O 1
ATOM 599 N N . LEU A 1 94 ? -32.476 -20.814 26.579 1.00 25.35 86 LEU A N 1
ATOM 600 C CA . LEU A 1 94 ? -31.601 -21.904 27.017 1.00 21.72 86 LEU A CA 1
ATOM 601 C C . LEU A 1 94 ? -32.052 -22.448 28.372 1.00 23.28 86 LEU A C 1
ATOM 602 O O . LEU A 1 94 ? -32.442 -21.686 29.266 1.00 26.02 86 LEU A O 1
ATOM 607 N N . ARG A 1 95 ? -31.964 -23.770 28.535 1.00 22.97 87 ARG A N 1
ATOM 608 C CA . ARG A 1 95 ? -32.385 -24.400 29.792 1.00 22.33 87 ARG A CA 1
ATOM 609 C C . ARG A 1 95 ? -31.413 -24.071 30.927 1.00 24.72 87 ARG A C 1
ATOM 610 O O . ARG A 1 95 ? -30.194 -24.082 30.746 1.00 22.20 87 ARG A O 1
ATOM 618 N N . HIS A 1 96 ? -31.944 -23.806 32.131 1.00 23.79 88 HIS A N 1
ATOM 619 C CA . HIS A 1 96 ? -31.038 -23.335 33.173 1.00 25.53 88 HIS A CA 1
ATOM 620 C C . HIS A 1 96 ? -30.048 -24.422 33.606 1.00 27.33 88 HIS A C 1
ATOM 621 O O . HIS A 1 96 ? -28.906 -24.091 33.921 1.00 25.15 88 HIS A O 1
ATOM 628 N N . GLU A 1 97 ? -30.431 -25.713 33.583 1.00 22.67 89 GLU A N 1
ATOM 629 C CA . GLU A 1 97 ? -29.477 -26.776 33.913 1.00 22.31 89 GLU A CA 1
ATOM 630 C C . GLU A 1 97 ? -28.327 -26.836 32.913 1.00 25.18 89 GLU A C 1
ATOM 631 O O . GLU A 1 97 ? -27.176 -27.131 33.282 1.00 23.88 89 GLU A O 1
ATOM 637 N N . PHE A 1 98 ? -28.634 -26.598 31.637 1.00 22.33 90 PHE A N 1
ATOM 638 C CA . PHE A 1 98 ? -27.599 -26.539 30.613 1.00 23.52 90 PHE A CA 1
ATOM 639 C C . PHE A 1 98 ? -26.639 -25.383 30.885 1.00 20.58 90 PHE A C 1
ATOM 640 O O . PHE A 1 98 ? -25.415 -25.552 30.853 1.00 21.89 90 PHE A O 1
ATOM 648 N N . LEU A 1 99 ? -27.186 -24.201 31.180 1.00 21.56 91 LEU A N 1
ATOM 649 C CA . LEU A 1 99 ? -26.337 -23.064 31.516 1.00 21.45 91 LEU A CA 1
ATOM 650 C C . LEU A 1 99 ? -25.463 -23.381 32.719 1.00 22.38 91 LEU A C 1
ATOM 651 O O . LEU A 1 99 ? -24.249 -23.136 32.697 1.00 21.77 91 LEU A O 1
ATOM 656 N N . ALA A 1 100 ? -26.072 -23.922 33.793 1.00 21.73 92 ALA A N 1
ATOM 657 C CA . ALA A 1 100 ? -25.322 -24.185 35.015 1.00 22.49 92 ALA A CA 1
ATOM 658 C C . ALA A 1 100 ? -24.177 -25.162 34.769 1.00 22.96 92 ALA A C 1
ATOM 659 O O . ALA A 1 100 ? -23.055 -24.953 35.251 1.00 23.13 92 ALA A O 1
ATOM 661 N N . GLN A 1 101 ? -24.446 -26.249 34.029 1.00 23.05 93 GLN A N 1
ATOM 662 C CA . GLN A 1 101 ? -23.419 -27.262 33.783 1.00 25.73 93 GLN A CA 1
ATOM 663 C C . GLN A 1 101 ? -22.251 -26.678 33.000 1.00 23.55 93 GLN A C 1
ATOM 664 O O . GLN A 1 101 ? -21.087 -27.036 33.231 1.00 22.85 93 GLN A O 1
ATOM 666 N N . ASN A 1 102 ? -22.546 -25.781 32.060 1.00 23.92 94 ASN A N 1
ATOM 667 C CA . ASN A 1 102 ? -21.479 -25.280 31.217 1.00 22.85 94 ASN A CA 1
ATOM 668 C C . ASN A 1 102 ? -20.712 -24.138 31.879 1.00 23.31 94 ASN A C 1
ATOM 669 O O . ASN A 1 102 ? -19.512 -23.991 31.631 1.00 23.48 94 ASN A O 1
ATOM 674 N N . ILE A 1 103 ? -21.363 -23.343 32.730 1.00 22.54 95 ILE A N 1
ATOM 675 C CA . ILE A 1 103 ? -20.622 -22.448 33.616 1.00 23.31 95 ILE A CA 1
ATOM 676 C C . ILE A 1 103 ? -19.650 -23.246 34.478 1.00 23.99 95 ILE A C 1
ATOM 677 O O . ILE A 1 103 ? -18.483 -22.862 34.658 1.00 24.62 95 ILE A O 1
ATOM 682 N N . HIS A 1 104 ? -20.145 -24.339 35.087 1.00 24.00 96 HIS A N 1
ATOM 683 C CA . HIS A 1 104 ? -19.303 -25.148 35.959 1.00 24.76 96 HIS A CA 1
ATOM 684 C C . HIS A 1 104 ? -18.103 -25.696 35.203 1.00 24.88 96 HIS A C 1
ATOM 685 O O . HIS A 1 104 ? -16.970 -25.639 35.694 1.00 25.65 96 HIS A O 1
ATOM 692 N N . ALA A 1 105 ? -18.343 -26.198 33.992 1.00 24.99 97 ALA A N 1
ATOM 693 C CA . ALA A 1 105 ? -17.265 -26.756 33.179 1.00 26.80 97 ALA A CA 1
ATOM 694 C C . ALA A 1 105 ? -16.257 -25.689 32.784 1.00 26.07 97 ALA A C 1
ATOM 695 O O . ALA A 1 105 ? -15.050 -25.930 32.828 1.00 27.69 97 ALA A O 1
ATOM 697 N N . ALA A 1 106 ? -16.724 -24.502 32.391 1.00 25.70 98 ALA A N 1
ATOM 698 C CA . ALA A 1 106 ? -15.785 -23.455 31.994 1.00 27.29 98 ALA A CA 1
ATOM 699 C C . ALA A 1 106 ? -14.825 -23.104 33.126 1.00 28.78 98 ALA A C 1
ATOM 700 O O . ALA A 1 106 ? -13.682 -22.703 32.885 1.00 29.96 98 ALA A O 1
ATOM 702 N N . LEU A 1 107 ? -15.259 -23.256 34.380 1.00 26.07 99 LEU A N 1
ATOM 703 C CA . LEU A 1 107 ? -14.383 -23.011 35.507 1.00 27.12 99 LEU A CA 1
ATOM 704 C C . LEU A 1 107 ? -13.555 -24.217 35.926 1.00 27.69 99 LEU A C 1
ATOM 705 O O . LEU A 1 107 ? -12.457 -24.036 36.457 1.00 31.05 99 LEU A O 1
ATOM 710 N N . ASN A 1 108 ? -14.080 -25.441 35.798 1.00 29.02 100 ASN A N 1
ATOM 711 C CA . ASN A 1 108 ? -13.480 -26.585 36.475 1.00 31.56 100 ASN A CA 1
ATOM 712 C C . ASN A 1 108 ? -12.859 -27.628 35.562 1.00 33.52 100 ASN A C 1
ATOM 713 O O . ASN A 1 108 ? -12.010 -28.399 36.026 1.00 38.18 100 ASN A O 1
ATOM 718 N N . ASP A 1 109 ? -13.285 -27.707 34.312 1.00 32.62 101 ASP A N 1
ATOM 719 C CA . ASP A 1 109 ? -12.676 -28.634 33.367 1.00 35.28 101 ASP A CA 1
ATOM 720 C C . ASP A 1 109 ? -11.283 -28.114 33.023 1.00 38.64 101 ASP A C 1
ATOM 721 O O . ASP A 1 109 ? -11.152 -27.097 32.335 1.00 35.49 101 ASP A O 1
ATOM 726 N N . ALA A 1 110 ? -10.238 -28.783 33.527 1.00 38.65 102 ALA A N 1
ATOM 727 C CA . ALA A 1 110 ? -8.881 -28.283 33.312 1.00 44.05 102 ALA A CA 1
ATOM 728 C C . ALA A 1 110 ? -8.537 -28.212 31.829 1.00 44.82 102 ALA A C 1
ATOM 729 O O . ALA A 1 110 ? -7.714 -27.383 31.425 1.00 50.39 102 ALA A O 1
ATOM 731 N N . ARG A 1 111 ? -9.166 -29.054 31.007 1.00 42.67 103 ARG A N 1
ATOM 732 C CA . ARG A 1 111 ? -8.944 -29.051 29.564 1.00 46.22 103 ARG A CA 1
ATOM 733 C C . ARG A 1 111 ? -9.855 -28.067 28.822 1.00 47.21 103 ARG A C 1
ATOM 734 O O . ARG A 1 111 ? -9.852 -28.050 27.583 1.00 42.27 103 ARG A O 1
ATOM 736 N N . PHE A 1 112 ? -10.617 -27.242 29.540 1.00 48.04 104 PHE A N 1
ATOM 737 C CA . PHE A 1 112 ? -11.538 -26.310 28.897 1.00 39.37 104 PHE A CA 1
ATOM 738 C C . PHE A 1 112 ? -10.788 -25.105 28.352 1.00 42.88 104 PHE A C 1
ATOM 739 O O . PHE A 1 112 ? -9.923 -24.531 29.019 1.00 43.27 104 PHE A O 1
ATOM 747 N N . GLY A 1 113 ? -11.141 -24.716 27.135 1.00 46.61 105 GLY A N 1
ATOM 748 C CA . GLY A 1 113 ? -10.572 -23.533 26.539 1.00 48.05 105 GLY A CA 1
ATOM 749 C C . GLY A 1 113 ? -11.435 -23.073 25.391 1.00 45.56 105 GLY A C 1
ATOM 750 O O . GLY A 1 113 ? -12.537 -23.585 25.171 1.00 37.57 105 GLY A O 1
ATOM 751 N N . VAL A 1 114 ? -10.923 -22.093 24.657 1.00 46.23 106 VAL A N 1
ATOM 752 C CA . VAL A 1 114 ? -11.582 -21.626 23.449 1.00 52.21 106 VAL A CA 1
ATOM 753 C C . VAL A 1 114 ? -11.001 -22.439 22.301 1.00 62.04 106 VAL A C 1
ATOM 754 O O . VAL A 1 114 ? -9.815 -22.315 21.977 1.00 67.81 106 VAL A O 1
ATOM 758 N N . ALA A 1 115 ? -11.830 -23.303 21.716 1.00 54.48 107 ALA A N 1
ATOM 759 C CA . ALA A 1 115 ? -11.388 -24.193 20.655 1.00 64.98 107 ALA A CA 1
ATOM 760 C C . ALA A 1 115 ? -10.765 -23.398 19.499 1.00 73.24 107 ALA A C 1
ATOM 761 O O . ALA A 1 115 ? -10.796 -22.161 19.456 1.00 66.64 107 ALA A O 1
ATOM 763 N N . LYS A 1 116 ? -10.208 -24.136 18.539 1.00 73.69 108 LYS A N 1
ATOM 764 C CA . LYS A 1 116 ? -9.333 -23.548 17.526 1.00 72.74 108 LYS A CA 1
ATOM 765 C C . LYS A 1 116 ? -9.747 -23.927 16.110 1.00 78.64 108 LYS A C 1
ATOM 766 O O . LYS A 1 116 ? -10.156 -23.069 15.322 1.00 84.32 108 LYS A O 1
ATOM 772 N N . GLN A 1 119 ? -8.373 -25.568 12.560 1.00 81.07 111 GLN A N 1
ATOM 773 C CA . GLN A 1 119 ? -7.979 -25.045 11.251 1.00 79.42 111 GLN A CA 1
ATOM 774 C C . GLN A 1 119 ? -6.866 -24.004 11.371 1.00 79.82 111 GLN A C 1
ATOM 775 O O . GLN A 1 119 ? -7.104 -22.812 11.171 1.00 82.71 111 GLN A O 1
ATOM 777 N N . PRO A 1 120 ? -5.638 -24.452 11.675 1.00 78.93 112 PRO A N 1
ATOM 778 C CA . PRO A 1 120 ? -4.547 -23.493 11.890 1.00 75.01 112 PRO A CA 1
ATOM 779 C C . PRO A 1 120 ? -4.045 -22.888 10.586 1.00 68.90 112 PRO A C 1
ATOM 780 O O . PRO A 1 120 ? -3.025 -23.317 10.034 1.00 73.35 112 PRO A O 1
ATOM 784 N N . GLN A 1 121 ? -4.772 -21.889 10.090 1.00 48.33 113 GLN A N 1
ATOM 785 C CA . GLN A 1 121 ? -4.328 -21.107 8.945 1.00 41.65 113 GLN A CA 1
ATOM 786 C C . GLN A 1 121 ? -3.080 -20.296 9.283 1.00 39.90 113 GLN A C 1
ATOM 787 O O . GLN A 1 121 ? -2.894 -19.834 10.413 1.00 39.58 113 GLN A O 1
ATOM 793 N N . THR A 1 122 ? -2.210 -20.130 8.289 1.00 23.44 114 THR A N 1
ATOM 794 C CA . THR A 1 122 ? -1.076 -19.218 8.397 1.00 24.24 114 THR A CA 1
ATOM 795 C C . THR A 1 122 ? -1.520 -17.854 7.877 1.00 25.14 114 THR A C 1
ATOM 796 O O . THR A 1 122 ? -1.908 -17.721 6.703 1.00 25.05 114 THR A O 1
ATOM 800 N N . VAL A 1 123 ? -1.486 -16.856 8.762 1.00 20.47 115 VAL A N 1
ATOM 801 C CA . VAL A 1 123 ? -1.982 -15.506 8.518 1.00 19.59 115 VAL A CA 1
ATOM 802 C C . VAL A 1 123 ? -0.800 -14.548 8.619 1.00 24.10 115 VAL A C 1
ATOM 803 O O . VAL A 1 123 ? -0.140 -14.484 9.662 1.00 21.98 115 VAL A O 1
ATOM 807 N N . VAL A 1 124 ? -0.527 -13.795 7.553 1.00 20.55 116 VAL A N 1
ATOM 808 C CA . VAL A 1 124 ? 0.442 -12.706 7.638 1.00 18.91 116 VAL A CA 1
ATOM 809 C C . VAL A 1 124 ? -0.340 -11.418 7.849 1.00 22.73 116 VAL A C 1
ATOM 810 O O . VAL A 1 124 ? -1.170 -11.046 7.008 1.00 22.38 116 VAL A O 1
ATOM 814 N N . ILE A 1 125 ? -0.088 -10.725 8.955 1.00 19.39 117 ILE A N 1
ATOM 815 C CA . ILE A 1 125 ? -0.800 -9.485 9.241 1.00 16.26 117 ILE A CA 1
ATOM 816 C C . ILE A 1 125 ? 0.191 -8.325 9.216 1.00 20.25 117 ILE A C 1
ATOM 817 O O . ILE A 1 125 ? 1.224 -8.344 9.907 1.00 20.53 117 ILE A O 1
ATOM 822 N N . ASP A 1 126 ? -0.109 -7.356 8.354 1.00 19.23 118 ASP A N 1
ATOM 823 C CA . ASP A 1 126 ? 0.707 -6.186 8.063 1.00 20.60 118 ASP A CA 1
ATOM 824 C C . ASP A 1 126 ? 0.102 -5.017 8.841 1.00 20.65 118 ASP A C 1
ATOM 825 O O . ASP A 1 126 ? -1.026 -4.596 8.554 1.00 19.85 118 ASP A O 1
ATOM 830 N N . TYR A 1 127 ? 0.808 -4.531 9.867 1.00 19.63 119 TYR A N 1
ATOM 831 C CA . TYR A 1 127 ? 0.245 -3.420 10.632 1.00 19.67 119 TYR A CA 1
ATOM 832 C C . TYR A 1 127 ? 1.331 -2.556 11.260 1.00 18.57 119 TYR A C 1
ATOM 833 O O . TYR A 1 127 ? 2.489 -2.964 11.387 1.00 20.60 119 TYR A O 1
ATOM 842 N N . SER A 1 128 ? 0.911 -1.346 11.674 1.00 17.43 120 SER A N 1
ATOM 843 C CA . SER A 1 128 ? 1.769 -0.233 12.095 1.00 17.78 120 SER A CA 1
ATOM 844 C C . SER A 1 128 ? 2.448 0.349 10.857 1.00 18.41 120 SER A C 1
ATOM 845 O O . SER A 1 128 ? 1.987 1.363 10.333 1.00 23.75 120 SER A O 1
ATOM 848 N N . SER A 1 129 ? 3.512 -0.305 10.389 1.00 19.70 121 SER A N 1
ATOM 849 C CA . SER A 1 129 ? 4.138 -0.012 9.100 1.00 22.12 121 SER A CA 1
ATOM 850 C C . SER A 1 129 ? 4.364 1.478 8.792 1.00 25.20 121 SER A C 1
ATOM 851 O O . SER A 1 129 ? 4.003 1.958 7.727 1.00 24.88 121 SER A O 1
ATOM 854 N N . PRO A 1 130 ? 5.056 2.204 9.688 1.00 22.40 122 PRO A N 1
ATOM 855 C CA . PRO A 1 130 ? 5.285 3.636 9.448 1.00 24.82 122 PRO A CA 1
ATOM 856 C C . PRO A 1 130 ? 6.304 3.903 8.340 1.00 26.70 122 PRO A C 1
ATOM 857 O O . PRO A 1 130 ? 7.215 3.112 8.097 1.00 23.90 122 PRO A O 1
ATOM 861 N N . ASN A 1 131 ? 6.162 5.069 7.711 1.00 25.71 123 ASN A N 1
ATOM 862 C CA . ASN A 1 131 ? 7.216 5.612 6.851 1.00 24.20 123 ASN A CA 1
ATOM 863 C C . ASN A 1 131 ? 8.337 6.154 7.733 1.00 31.56 123 ASN A C 1
ATOM 864 O O . ASN A 1 131 ? 8.101 7.006 8.596 1.00 31.36 123 ASN A O 1
ATOM 869 N N . LEU A 1 132 ? 9.562 5.682 7.509 1.00 29.16 124 LEU A N 1
ATOM 870 C CA . LEU A 1 132 ? 10.658 5.998 8.421 1.00 24.45 124 LEU A CA 1
ATOM 871 C C . LEU A 1 132 ? 11.278 7.374 8.199 1.00 27.46 124 LEU A C 1
ATOM 872 O O . LEU A 1 132 ? 12.068 7.813 9.041 1.00 28.23 124 LEU A O 1
ATOM 877 N N . ALA A 1 133 ? 10.986 8.056 7.077 1.00 26.19 125 ALA A N 1
ATOM 878 C CA . ALA A 1 133 ? 11.552 9.380 6.877 1.00 28.23 125 ALA A CA 1
ATOM 879 C C . ALA A 1 133 ? 10.993 10.407 7.852 1.00 29.94 125 ALA A C 1
ATOM 880 O O . ALA A 1 133 ? 11.605 11.457 8.038 1.00 34.96 125 ALA A O 1
ATOM 882 N N . LYS A 1 134 ? 9.848 10.136 8.470 1.00 28.59 126 LYS A N 1
ATOM 883 C CA . LYS A 1 134 ? 9.264 11.056 9.437 1.00 30.66 126 LYS A CA 1
ATOM 884 C C . LYS A 1 134 ? 8.931 10.277 10.702 1.00 30.04 126 LYS A C 1
ATOM 885 O O . LYS A 1 134 ? 9.125 9.059 10.766 1.00 29.24 126 LYS A O 1
ATOM 891 N N . GLU A 1 135 ? 8.433 10.985 11.721 1.00 28.33 127 GLU A N 1
ATOM 892 C CA . GLU A 1 135 ? 7.932 10.264 12.895 1.00 25.57 127 GLU A CA 1
ATOM 893 C C . GLU A 1 135 ? 6.648 9.503 12.564 1.00 26.78 127 GLU A C 1
ATOM 894 O O . GLU A 1 135 ? 5.932 9.819 11.611 1.00 30.22 127 GLU A O 1
ATOM 900 N N . MET A 1 136 ? 6.350 8.483 13.379 1.00 25.54 128 MET A N 1
ATOM 901 C CA . MET A 1 136 ? 5.062 7.804 13.284 1.00 25.42 128 MET A CA 1
ATOM 902 C C . MET A 1 136 ? 3.938 8.806 13.505 1.00 26.10 128 MET A C 1
ATOM 903 O O . MET A 1 136 ? 4.013 9.641 14.414 1.00 26.24 128 MET A O 1
ATOM 908 N N . HIS A 1 137 ? 2.858 8.672 12.728 1.00 23.29 129 HIS A N 1
ATOM 909 C CA . HIS A 1 137 ? 1.722 9.585 12.824 1.00 28.62 129 HIS A CA 1
ATOM 910 C C . HIS A 1 137 ? 0.503 8.879 13.437 1.00 26.15 129 HIS A C 1
ATOM 911 O O . HIS A 1 137 ? 0.519 7.668 13.719 1.00 23.10 129 HIS A O 1
ATOM 918 N N . VAL A 1 138 ? -0.578 9.646 13.636 1.00 24.40 130 VAL A N 1
ATOM 919 C CA . VAL A 1 138 ? -1.731 9.062 14.343 1.00 22.01 130 VAL A CA 1
ATOM 920 C C . VAL A 1 138 ? -2.415 7.987 13.498 1.00 27.31 130 VAL A C 1
ATOM 921 O O . VAL A 1 138 ? -3.034 7.078 14.041 1.00 23.31 130 VAL A O 1
ATOM 925 N N . GLY A 1 139 ? -2.286 8.017 12.174 1.00 23.68 131 GLY A N 1
ATOM 926 C CA . GLY A 1 139 ? -2.793 6.894 11.395 1.00 22.79 131 GLY A CA 1
ATOM 927 C C . GLY A 1 139 ? -2.041 5.609 11.691 1.00 21.63 131 GLY A C 1
ATOM 928 O O . GLY A 1 139 ? -2.634 4.531 11.792 1.00 20.98 131 GLY A O 1
ATOM 929 N N . HIS A 1 140 ? -0.715 5.701 11.795 1.00 21.78 132 HIS A N 1
ATOM 930 C CA . HIS A 1 140 ? 0.074 4.548 12.201 1.00 21.01 132 HIS A CA 1
ATOM 931 C C . HIS A 1 140 ? -0.304 4.107 13.606 1.00 18.16 132 HIS A C 1
ATOM 932 O O . HIS A 1 140 ? -0.265 2.908 13.895 1.00 21.96 132 HIS A O 1
ATOM 939 N N . LEU A 1 141 ? -0.632 5.059 14.487 1.00 19.58 133 LEU A N 1
ATOM 940 C CA . LEU A 1 141 ? -1.132 4.684 15.820 1.00 15.98 133 LEU A CA 1
ATOM 941 C C . LEU A 1 141 ? -2.363 3.791 15.702 1.00 20.10 133 LEU A C 1
ATOM 942 O O . LEU A 1 141 ? -2.438 2.740 16.361 1.00 18.95 133 LEU A O 1
ATOM 947 N N . ARG A 1 142 ? -3.350 4.189 14.881 1.00 18.28 134 ARG A N 1
ATOM 948 C CA . ARG A 1 142 ? -4.544 3.355 14.700 1.00 19.88 134 ARG A CA 1
ATOM 949 C C . ARG A 1 142 ? -4.171 1.971 14.174 1.00 18.61 134 ARG A C 1
ATOM 950 O O . ARG A 1 142 ? -4.673 0.949 14.658 1.00 18.40 134 ARG A O 1
ATOM 958 N N . SER A 1 143 ? -3.321 1.919 13.138 1.00 18.06 135 SER A N 1
ATOM 959 C CA . SER A 1 143 ? -2.931 0.625 12.595 1.00 16.45 135 SER A CA 1
ATOM 960 C C . SER A 1 143 ? -2.268 -0.238 13.652 1.00 19.55 135 SER A C 1
ATOM 961 O O . SER A 1 143 ? -2.552 -1.443 13.746 1.00 19.00 135 SER A O 1
ATOM 964 N N . SER A 1 144 ? -1.382 0.367 14.454 1.00 17.96 136 SER A N 1
ATOM 965 C CA . SER A 1 144 ? -0.676 -0.361 15.508 1.00 16.23 136 SER A CA 1
ATOM 966 C C . SER A 1 144 ? -1.665 -0.986 16.472 1.00 16.98 136 SER A C 1
ATOM 967 O O . SER A 1 144 ? -1.539 -2.163 16.824 1.00 19.10 136 SER A O 1
ATOM 970 N N . ILE A 1 145 ? -2.646 -0.201 16.921 1.00 18.37 137 ILE A N 1
ATOM 971 C CA . ILE A 1 145 ? -3.566 -0.660 17.966 1.00 16.18 137 ILE A CA 1
ATOM 972 C C . ILE A 1 145 ? -4.563 -1.676 17.416 1.00 18.20 137 ILE A C 1
ATOM 973 O O . ILE A 1 145 ? -4.833 -2.722 18.034 1.00 18.62 137 ILE A O 1
ATOM 978 N N . ILE A 1 146 ? -5.165 -1.363 16.267 1.00 18.09 138 ILE A N 1
ATOM 979 C CA . ILE A 1 146 ? -6.160 -2.249 15.673 1.00 20.42 138 ILE A CA 1
ATOM 980 C C . ILE A 1 146 ? -5.501 -3.551 15.248 1.00 19.41 138 ILE A C 1
ATOM 981 O O . ILE A 1 146 ? -6.007 -4.637 15.536 1.00 16.38 138 ILE A O 1
ATOM 986 N N . GLY A 1 147 ? -4.377 -3.457 14.527 1.00 18.52 139 GLY A N 1
ATOM 987 C CA . GLY A 1 147 ? -3.669 -4.663 14.121 1.00 17.71 139 GLY A CA 1
ATOM 988 C C . GLY A 1 147 ? -3.189 -5.507 15.289 1.00 18.14 139 GLY A C 1
ATOM 989 O O . GLY A 1 147 ? -3.222 -6.737 15.229 1.00 16.14 139 GLY A O 1
ATOM 990 N N . ASP A 1 148 ? -2.749 -4.866 16.376 1.00 18.53 140 ASP A N 1
ATOM 991 C CA . ASP A 1 148 ? -2.253 -5.664 17.492 1.00 18.61 140 ASP A CA 1
ATOM 992 C C . ASP A 1 148 ? -3.371 -6.502 18.082 1.00 19.86 140 ASP A C 1
ATOM 993 O O . ASP A 1 148 ? -3.168 -7.683 18.384 1.00 18.63 140 ASP A O 1
ATOM 998 N N . SER A 1 149 ? -4.563 -5.927 18.213 1.00 18.09 141 SER A N 1
ATOM 999 C CA . SER A 1 149 ? -5.668 -6.691 18.793 1.00 19.27 141 SER A CA 1
ATOM 1000 C C . SER A 1 149 ? -6.115 -7.812 17.863 1.00 21.42 141 SER A C 1
ATOM 1001 O O . SER A 1 149 ? -6.340 -8.949 18.305 1.00 19.75 141 SER A O 1
ATOM 1004 N N . ILE A 1 150 ? -6.250 -7.528 16.568 1.00 17.89 142 ILE A N 1
ATOM 1005 C CA . ILE A 1 150 ? -6.588 -8.605 15.645 1.00 17.06 142 ILE A CA 1
ATOM 1006 C C . ILE A 1 150 ? -5.564 -9.732 15.748 1.00 19.08 142 ILE A C 1
ATOM 1007 O O . ILE A 1 150 ? -5.929 -10.919 15.812 1.00 19.07 142 ILE A O 1
ATOM 1012 N N . SER A 1 151 ? -4.267 -9.386 15.802 1.00 17.49 143 SER A N 1
ATOM 1013 C CA . SER A 1 151 ? -3.230 -10.411 15.867 1.00 17.65 143 SER A CA 1
ATOM 1014 C C . SER A 1 151 ? -3.348 -11.241 17.145 1.00 16.85 143 SER A C 1
ATOM 1015 O O . SER A 1 151 ? -3.095 -12.448 17.121 1.00 19.20 143 SER A O 1
ATOM 1018 N N . ARG A 1 152 ? -3.698 -10.594 18.271 1.00 16.14 144 ARG A N 1
ATOM 1019 C CA . ARG A 1 152 ? -3.867 -11.313 19.531 1.00 17.24 144 ARG A CA 1
ATOM 1020 C C . ARG A 1 152 ? -5.039 -12.279 19.463 1.00 18.27 144 ARG A C 1
ATOM 1021 O O . ARG A 1 152 ? -4.948 -13.399 19.978 1.00 19.55 144 ARG A O 1
ATOM 1029 N N . VAL A 1 153 ? -6.163 -11.842 18.891 1.00 17.53 145 VAL A N 1
ATOM 1030 C CA . VAL A 1 153 ? -7.326 -12.727 18.762 1.00 18.89 145 VAL A CA 1
ATOM 1031 C C . VAL A 1 153 ? -7.010 -13.901 17.832 1.00 19.15 145 VAL A C 1
ATOM 1032 O O . VAL A 1 153 ? -7.361 -15.057 18.126 1.00 22.49 145 VAL A O 1
ATOM 1036 N N . LEU A 1 154 ? -6.308 -13.640 16.728 1.00 18.77 146 LEU A N 1
ATOM 1037 C CA . LEU A 1 154 ? -5.984 -14.744 15.830 1.00 17.87 146 LEU A CA 1
ATOM 1038 C C . LEU A 1 154 ? -5.089 -15.779 16.502 1.00 21.77 146 LEU A C 1
ATOM 1039 O O . LEU A 1 154 ? -5.266 -16.991 16.305 1.00 22.94 146 LEU A O 1
ATOM 1044 N N . GLU A 1 155 ? -4.096 -15.337 17.275 1.00 20.44 147 GLU A N 1
ATOM 1045 C CA . GLU A 1 155 ? -3.276 -16.312 17.991 1.00 22.39 147 GLU A CA 1
ATOM 1046 C C . GLU A 1 155 ? -4.106 -17.096 18.991 1.00 24.51 147 GLU A C 1
ATOM 1047 O O . GLU A 1 155 ? -3.954 -18.320 19.127 1.00 25.87 147 GLU A O 1
ATOM 1053 N N . PHE A 1 156 ? -4.946 -16.397 19.743 1.00 21.97 148 PHE A N 1
ATOM 1054 C CA . PHE A 1 156 ? -5.699 -17.054 20.807 1.00 22.56 148 PHE A CA 1
ATOM 1055 C C . PHE A 1 156 ? -6.655 -18.105 20.252 1.00 26.39 148 PHE A C 1
ATOM 1056 O O . PHE A 1 156 ? -6.951 -19.092 20.935 1.00 28.59 148 PHE A O 1
ATOM 1064 N N . THR A 1 157 ? -7.150 -17.918 19.027 1.00 24.22 149 THR A N 1
ATOM 1065 C CA . THR A 1 157 ? -8.049 -18.880 18.390 1.00 26.13 149 THR A CA 1
ATOM 1066 C C . THR A 1 157 ? -7.291 -19.928 17.587 1.00 30.52 149 THR A C 1
ATOM 1067 O O . THR A 1 157 ? -7.913 -20.671 16.813 1.00 34.19 149 THR A O 1
ATOM 1071 N N . GLY A 1 158 ? -5.965 -19.984 17.724 1.00 27.48 150 GLY A N 1
ATOM 1072 C CA . GLY A 1 158 ? -5.185 -21.110 17.221 1.00 27.04 150 GLY A CA 1
ATOM 1073 C C . GLY A 1 158 ? -4.603 -20.942 15.834 1.00 29.16 150 GLY A C 1
ATOM 1074 O O . GLY A 1 158 ? -4.155 -21.940 15.244 1.00 29.36 150 GLY A O 1
ATOM 1075 N N . ASN A 1 159 ? -4.571 -19.724 15.304 1.00 23.08 151 ASN A N 1
ATOM 1076 C CA . ASN A 1 159 ? -3.966 -19.507 13.998 1.00 21.74 151 ASN A CA 1
ATOM 1077 C C . ASN A 1 159 ? -2.455 -19.340 14.136 1.00 25.00 151 ASN A C 1
ATOM 1078 O O . ASN A 1 159 ? -1.939 -18.976 15.199 1.00 25.72 151 ASN A O 1
ATOM 1083 N N . THR A 1 160 ? -1.740 -19.599 13.032 1.00 22.24 152 THR A N 1
ATOM 1084 C CA . THR A 1 160 ? -0.306 -19.338 12.965 1.00 24.16 152 THR A CA 1
ATOM 1085 C C . THR A 1 160 ? -0.086 -17.913 12.458 1.00 24.22 152 THR A C 1
ATOM 1086 O O . THR A 1 160 ? -0.247 -17.637 11.259 1.00 25.00 152 THR A O 1
ATOM 1090 N N . VAL A 1 161 ? 0.288 -16.999 13.359 1.00 20.36 153 VAL A N 1
ATOM 1091 C CA . VAL A 1 161 ? 0.270 -15.572 13.036 1.00 20.88 153 VAL A CA 1
ATOM 1092 C C . VAL A 1 161 ? 1.687 -15.077 12.802 1.00 21.52 153 VAL A C 1
ATOM 1093 O O . VAL A 1 161 ? 2.547 -15.190 13.688 1.00 21.87 153 VAL A O 1
ATOM 1097 N N . ILE A 1 162 ? 1.942 -14.547 11.592 1.00 20.54 154 ILE A N 1
ATOM 1098 C CA . ILE A 1 162 ? 3.215 -13.918 11.261 1.00 19.62 154 ILE A CA 1
ATOM 1099 C C . ILE A 1 162 ? 2.977 -12.416 11.133 1.00 21.70 154 ILE A C 1
ATOM 1100 O O . ILE A 1 162 ? 2.330 -11.954 10.187 1.00 22.17 154 ILE A O 1
ATOM 1105 N N . ARG A 1 163 ? 3.469 -11.650 12.104 1.00 19.30 155 ARG A N 1
ATOM 1106 C CA . ARG A 1 163 ? 3.364 -10.194 12.042 1.00 17.94 155 ARG A CA 1
ATOM 1107 C C . ARG A 1 163 ? 4.442 -9.647 11.122 1.00 18.74 155 ARG A C 1
ATOM 1108 O O . ARG A 1 163 ? 5.589 -10.100 11.171 1.00 21.95 155 ARG A O 1
ATOM 1116 N N . GLN A 1 164 ? 4.084 -8.673 10.279 1.00 19.55 156 GLN A N 1
ATOM 1117 C CA . GLN A 1 164 ? 5.087 -8.017 9.446 1.00 20.39 156 GLN A CA 1
ATOM 1118 C C . GLN A 1 164 ? 4.893 -6.517 9.532 1.00 21.45 156 GLN A C 1
ATOM 1119 O O . GLN A 1 164 ? 3.815 -6.007 9.200 1.00 23.21 156 GLN A O 1
ATOM 1125 N N . ASN A 1 165 ? 5.934 -5.821 9.982 1.00 17.65 157 ASN A N 1
ATOM 1126 C CA . ASN A 1 165 ? 5.926 -4.369 10.108 1.00 18.65 157 ASN A CA 1
ATOM 1127 C C . ASN A 1 165 ? 6.601 -3.832 8.844 1.00 20.04 157 ASN A C 1
ATOM 1128 O O . ASN A 1 165 ? 7.831 -3.797 8.754 1.00 22.14 157 ASN A O 1
ATOM 1133 N N . HIS A 1 166 ? 5.775 -3.396 7.892 1.00 20.44 158 HIS A N 1
ATOM 1134 C CA . HIS A 1 166 ? 6.189 -3.061 6.515 1.00 21.03 158 HIS A CA 1
ATOM 1135 C C . HIS A 1 166 ? 6.684 -1.610 6.469 1.00 21.78 158 HIS A C 1
ATOM 1136 O O . HIS A 1 166 ? 6.051 -0.717 5.896 1.00 22.15 158 HIS A O 1
ATOM 1143 N N . VAL A 1 167 ? 7.845 -1.374 7.102 1.00 21.83 159 VAL A N 1
ATOM 1144 C CA . VAL A 1 167 ? 8.301 0.007 7.298 1.00 19.99 159 VAL A CA 1
ATOM 1145 C C . VAL A 1 167 ? 8.728 0.623 5.968 1.00 23.39 159 VAL A C 1
ATOM 1146 O O . VAL A 1 167 ? 9.251 -0.076 5.084 1.00 22.90 159 VAL A O 1
ATOM 1150 N N . GLY A 1 168 ? 8.443 1.921 5.798 1.00 22.17 160 GLY A N 1
ATOM 1151 C CA . GLY A 1 168 ? 8.828 2.648 4.588 1.00 22.00 160 GLY A CA 1
ATOM 1152 C C . GLY A 1 168 ? 10.240 3.160 4.740 1.00 24.84 160 GLY A C 1
ATOM 1153 O O . GLY A 1 168 ? 10.478 4.242 5.299 1.00 27.68 160 GLY A O 1
ATOM 1154 N N . ASP A 1 169 ? 11.200 2.355 4.276 1.00 23.70 161 ASP A N 1
ATOM 1155 C CA . ASP A 1 169 ? 12.614 2.592 4.542 1.00 23.69 161 ASP A CA 1
ATOM 1156 C C . ASP A 1 169 ? 13.402 2.855 3.264 1.00 26.17 161 ASP A C 1
ATOM 1157 O O . ASP A 1 169 ? 14.635 2.758 3.277 1.00 29.98 161 ASP A O 1
ATOM 1162 N N . TRP A 1 170 ? 12.732 3.183 2.163 1.00 28.27 162 TRP A N 1
ATOM 1163 C CA . TRP A 1 170 ? 13.468 3.306 0.908 1.00 30.75 162 TRP A CA 1
ATOM 1164 C C . TRP A 1 170 ? 12.785 4.317 -0.003 1.00 35.16 162 TRP A C 1
ATOM 1165 O O . TRP A 1 170 ? 11.553 4.411 -0.019 1.00 38.23 162 TRP A O 1
ATOM 1176 N N . GLY A 1 171 ? 13.581 5.059 -0.760 1.00 35.07 163 GLY A N 1
ATOM 1177 C CA . GLY A 1 171 ? 13.043 6.062 -1.663 1.00 32.99 163 GLY A CA 1
ATOM 1178 C C . GLY A 1 171 ? 13.999 7.221 -1.840 1.00 36.41 163 GLY A C 1
ATOM 1179 O O . GLY A 1 171 ? 14.969 7.388 -1.105 1.00 36.09 163 GLY A O 1
ATOM 1180 N N . THR A 1 172 ? 13.694 8.049 -2.849 1.00 36.55 164 THR A N 1
ATOM 1181 C CA . THR A 1 172 ? 14.587 9.146 -3.202 1.00 38.07 164 THR A CA 1
ATOM 1182 C C . THR A 1 172 ? 14.723 10.157 -2.075 1.00 34.69 164 THR A C 1
ATOM 1183 O O . THR A 1 172 ? 15.732 10.863 -2.019 1.00 37.69 164 THR A O 1
ATOM 1187 N N . GLN A 1 173 ? 13.741 10.237 -1.173 1.00 36.54 165 GLN A N 1
ATOM 1188 C CA . GLN A 1 173 ? 13.818 11.196 -0.075 1.00 40.00 165 GLN A CA 1
ATOM 1189 C C . GLN A 1 173 ? 14.973 10.905 0.879 1.00 37.92 165 GLN A C 1
ATOM 1190 O O . GLN A 1 173 ? 15.424 11.818 1.583 1.00 41.87 165 GLN A O 1
ATOM 1196 N N . PHE A 1 174 ? 15.473 9.663 0.909 1.00 33.48 166 PHE A N 1
ATOM 1197 C CA . PHE A 1 174 ? 16.593 9.353 1.786 1.00 39.16 166 PHE A CA 1
ATOM 1198 C C . PHE A 1 174 ? 17.894 9.966 1.295 1.00 39.69 166 PHE A C 1
ATOM 1199 O O . PHE A 1 174 ? 18.845 10.087 2.076 1.00 39.87 166 PHE A O 1
ATOM 1207 N N . GLY A 1 175 ? 17.946 10.393 0.030 1.00 41.68 167 GLY A N 1
ATOM 1208 C CA . GLY A 1 175 ? 19.115 11.111 -0.439 1.00 39.60 167 GLY A CA 1
ATOM 1209 C C . GLY A 1 175 ? 19.364 12.385 0.344 1.00 40.42 167 GLY A C 1
ATOM 1210 O O . GLY A 1 175 ? 20.481 12.636 0.800 1.00 42.72 167 GLY A O 1
ATOM 1211 N N . MET A 1 176 ? 18.332 13.222 0.497 1.00 40.50 168 MET A N 1
ATOM 1212 C CA . MET A 1 176 ? 18.538 14.466 1.233 1.00 42.11 168 MET A CA 1
ATOM 1213 C C . MET A 1 176 ? 18.688 14.205 2.724 1.00 37.62 168 MET A C 1
ATOM 1214 O O . MET A 1 176 ? 19.387 14.959 3.412 1.00 38.92 168 MET A O 1
ATOM 1219 N N . LEU A 1 177 ? 18.040 13.150 3.232 1.00 39.76 169 LEU A N 1
ATOM 1220 C CA . LEU A 1 177 ? 18.179 12.793 4.643 1.00 42.55 169 LEU A CA 1
ATOM 1221 C C . LEU A 1 177 ? 19.610 12.361 4.957 1.00 47.78 169 LEU A C 1
ATOM 1222 O O . LEU A 1 177 ? 20.219 12.853 5.916 1.00 39.62 169 LEU A O 1
ATOM 1227 N N . VAL A 1 178 ? 20.183 11.479 4.128 1.00 40.67 170 VAL A N 1
ATOM 1228 C CA . VAL A 1 178 ? 21.586 11.093 4.297 1.00 42.11 170 VAL A CA 1
ATOM 1229 C C . VAL A 1 178 ? 22.515 12.297 4.149 1.00 45.19 170 VAL A C 1
ATOM 1230 O O . VAL A 1 178 ? 23.471 12.460 4.918 1.00 47.31 170 VAL A O 1
ATOM 1234 N N . ALA A 1 179 ? 22.275 13.146 3.149 1.00 43.71 171 ALA A N 1
ATOM 1235 C CA . ALA A 1 179 ? 23.141 14.305 2.976 1.00 46.49 171 ALA A CA 1
ATOM 1236 C C . ALA A 1 179 ? 23.056 15.231 4.180 1.00 45.93 171 ALA A C 1
ATOM 1237 O O . ALA A 1 179 ? 24.069 15.782 4.624 1.00 48.79 171 ALA A O 1
ATOM 1239 N N . TYR A 1 180 ? 21.857 15.419 4.722 1.00 40.65 172 TYR A N 1
ATOM 1240 C CA . TYR A 1 180 ? 21.740 16.288 5.886 1.00 41.98 172 TYR A C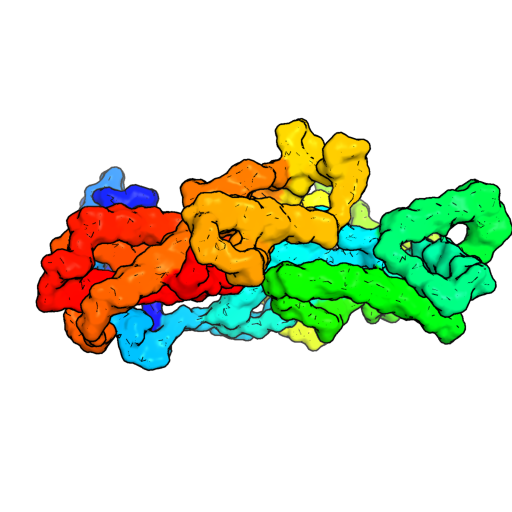A 1
ATOM 1241 C C . TYR A 1 180 ? 22.389 15.646 7.108 1.00 41.63 172 TYR A C 1
ATOM 1242 O O . TYR A 1 180 ? 23.018 16.340 7.918 1.00 50.03 172 TYR A O 1
ATOM 1251 N N . LEU A 1 181 ? 22.261 14.319 7.251 1.00 42.44 173 LEU A N 1
ATOM 1252 C CA . LEU A 1 181 ? 22.909 13.626 8.363 1.00 42.34 173 LEU A CA 1
ATOM 1253 C C . LEU A 1 181 ? 24.417 13.831 8.335 1.00 47.11 173 LEU A C 1
ATOM 1254 O O . LEU A 1 181 ? 25.040 14.073 9.377 1.00 46.93 173 LEU A O 1
ATOM 1259 N N . VAL A 1 182 ? 25.021 13.745 7.147 1.00 44.59 174 VAL A N 1
ATOM 1260 C CA . VAL A 1 182 ? 26.466 13.924 7.025 1.00 50.16 174 VAL A CA 1
ATOM 1261 C C . VAL A 1 182 ? 26.874 15.315 7.495 1.00 61.36 174 VAL A C 1
ATOM 1262 O O . VAL A 1 182 ? 27.828 15.472 8.268 1.00 65.96 174 VAL A O 1
ATOM 1266 N N . GLU A 1 183 ? 26.158 16.347 7.034 1.00 59.39 175 GLU A N 1
ATOM 1267 C CA . GLU A 1 183 ? 26.456 17.710 7.464 1.00 60.47 175 GLU A CA 1
ATOM 1268 C C . GLU A 1 183 ? 26.373 17.835 8.982 1.00 58.00 175 GLU A C 1
ATOM 1269 O O . GLU A 1 183 ? 27.261 18.412 9.618 1.00 61.15 175 GLU A O 1
ATOM 1275 N N . GLN A 1 184 ? 25.320 17.276 9.581 1.00 57.72 176 GLN A N 1
ATOM 1276 C CA . GLN A 1 184 ? 25.115 17.415 11.022 1.00 60.93 176 GLN A CA 1
ATOM 1277 C C . GLN A 1 184 ? 26.173 16.665 11.826 1.00 65.06 176 GLN A C 1
ATOM 1278 O O . GLN A 1 184 ? 26.538 17.100 12.925 1.00 66.59 176 GLN A O 1
ATOM 1284 N N . GLN A 1 185 ? 26.673 15.545 11.304 1.00 61.64 177 GLN A N 1
ATOM 1285 C CA . GLN A 1 185 ? 27.698 14.792 12.015 1.00 62.02 177 GLN A CA 1
ATOM 1286 C C . GLN A 1 185 ? 29.072 15.439 11.884 1.00 65.72 177 GLN A C 1
ATOM 1287 O O . GLN A 1 185 ? 29.897 15.310 12.795 1.00 68.50 177 GLN A O 1
ATOM 1293 N N . LYS A 1 186 ? 29.333 16.138 10.774 1.00 66.59 178 LYS A N 1
ATOM 1294 C CA . LYS A 1 186 ? 30.592 16.866 10.635 1.00 71.74 178 LYS A CA 1
ATOM 1295 C C . LYS A 1 186 ? 30.679 18.017 11.626 1.00 75.93 178 LYS A C 1
ATOM 1296 O O . LYS A 1 186 ? 31.772 18.333 12.108 1.00 78.86 178 LYS A O 1
ATOM 1298 N N . ASP A 1 187 ? 29.546 18.641 11.952 1.00 77.54 179 ASP A N 1
ATOM 1299 C CA . ASP A 1 187 ? 29.517 19.772 12.870 1.00 87.73 179 ASP A CA 1
ATOM 1300 C C . ASP A 1 187 ? 29.409 19.365 14.339 1.00 93.27 179 ASP A C 1
ATOM 1301 O O . ASP A 1 187 ? 29.550 20.230 15.210 1.00 98.69 179 ASP A O 1
ATOM 1303 N N . ASN A 1 188 ? 29.172 18.082 14.636 1.00 86.27 180 ASN A N 1
ATOM 1304 C CA . ASN A 1 188 ? 29.074 17.603 16.014 1.00 80.91 180 ASN A CA 1
ATOM 1305 C C . ASN A 1 188 ? 29.107 16.079 16.068 1.00 86.38 180 ASN A C 1
ATOM 1306 O O . ASN A 1 188 ? 28.180 15.416 15.588 1.00 90.00 180 ASN A O 1
ATOM 1308 N N . ALA A 1 189 ? 30.163 15.512 16.657 1.00 87.84 181 ALA A N 1
ATOM 1309 C CA . ALA A 1 189 ? 30.292 14.061 16.748 1.00 87.64 181 ALA A CA 1
ATOM 1310 C C . ALA A 1 189 ? 29.379 13.440 17.802 1.00 93.03 181 ALA A C 1
ATOM 1311 O O . ALA A 1 189 ? 29.233 12.212 17.823 1.00 96.35 181 ALA A O 1
ATOM 1313 N N . ALA A 1 190 ? 28.770 14.247 18.674 1.00 91.24 182 ALA A N 1
ATOM 1314 C CA . ALA A 1 190 ? 27.770 13.774 19.625 1.00 84.18 182 ALA A CA 1
ATOM 1315 C C . ALA A 1 190 ? 26.350 14.096 19.167 1.00 83.61 182 ALA A C 1
ATOM 1316 O O . ALA A 1 190 ? 25.456 14.306 19.997 1.00 87.21 182 ALA A O 1
ATOM 1318 N N . PHE A 1 191 ? 26.129 14.127 17.855 1.00 77.42 183 PHE A N 1
ATOM 1319 C CA . PHE A 1 191 ? 24.861 14.575 17.297 1.00 66.24 183 PHE A CA 1
ATOM 1320 C C . PHE A 1 191 ? 23.732 13.608 17.652 1.00 64.85 183 PHE A C 1
ATOM 1321 O O . PHE A 1 191 ? 23.860 12.393 17.476 1.00 70.79 183 PHE A O 1
ATOM 1329 N N . GLU A 1 192 ? 22.626 14.154 18.162 1.00 61.96 184 GLU A N 1
ATOM 1330 C CA . GLU A 1 192 ? 21.449 13.383 18.546 1.00 60.12 184 GLU A CA 1
ATOM 1331 C C . GLU A 1 192 ? 20.278 13.811 17.673 1.00 66.55 184 GLU A C 1
ATOM 1332 O O . GLU A 1 192 ? 19.941 14.999 17.625 1.00 72.37 184 GLU A O 1
ATOM 1334 N N . LEU A 1 193 ? 19.653 12.846 16.995 1.00 64.22 185 LEU A N 1
ATOM 1335 C CA . LEU A 1 193 ? 18.530 13.132 16.099 1.00 52.67 185 LEU A CA 1
ATOM 1336 C C . LEU A 1 193 ? 17.246 12.979 16.904 1.00 52.91 185 LEU A C 1
ATOM 1337 O O . LEU A 1 193 ? 16.628 11.913 16.948 1.00 52.11 185 LEU A O 1
ATOM 1342 N N . ALA A 1 194 ? 16.824 14.074 17.531 1.00 53.64 186 ALA A N 1
ATOM 1343 C CA . ALA A 1 194 ? 15.741 14.000 18.501 1.00 59.51 186 ALA A CA 1
ATOM 1344 C C . ALA A 1 194 ? 14.380 13.933 17.826 1.00 58.78 186 ALA A C 1
ATOM 1345 O O . ALA A 1 194 ? 13.500 13.190 18.277 1.00 58.99 186 ALA A O 1
ATOM 1347 N N . ASP A 1 195 ? 14.187 14.694 16.748 1.00 47.66 187 ASP A N 1
ATOM 1348 C CA . ASP A 1 195 ? 12.875 14.847 16.127 1.00 37.50 187 ASP A CA 1
ATOM 1349 C C . ASP A 1 195 ? 13.009 14.679 14.618 1.00 32.88 187 ASP A C 1
ATOM 1350 O O . ASP A 1 195 ? 13.550 15.561 13.940 1.00 42.13 187 ASP A O 1
ATOM 1355 N N . LEU A 1 196 ? 12.460 13.570 14.108 1.00 35.89 188 LEU A N 1
ATOM 1356 C CA . LEU A 1 196 ? 12.525 13.288 12.678 1.00 35.77 188 LEU A CA 1
ATOM 1357 C C . LEU A 1 196 ? 11.715 14.289 11.861 1.00 42.66 188 LEU A C 1
ATOM 1358 O O . LEU A 1 196 ? 12.034 14.523 10.689 1.00 36.65 188 LEU A O 1
ATOM 1363 N N . GLU A 1 197 ? 10.656 14.870 12.434 1.00 37.42 189 GLU A N 1
ATOM 1364 C CA . GLU A 1 197 ? 9.880 15.850 11.681 1.00 40.83 189 GLU A CA 1
ATOM 1365 C C . GLU A 1 197 ? 10.709 17.098 11.420 1.00 43.66 189 GLU A C 1
ATOM 1366 O O . GLU A 1 197 ? 10.749 17.604 10.293 1.00 45.31 189 GLU A O 1
ATOM 1372 N N . GLN A 1 198 ? 11.387 17.601 12.460 1.00 36.68 190 GLN A N 1
ATOM 1373 C CA . GLN A 1 198 ? 12.232 18.783 12.315 1.00 41.27 190 GLN A CA 1
ATOM 1374 C C . GLN A 1 198 ? 13.429 18.494 11.423 1.00 42.41 190 GLN A C 1
ATOM 1375 O O . GLN A 1 198 ? 13.837 19.349 10.626 1.00 43.05 190 GLN A O 1
ATOM 1377 N N . PHE A 1 199 ? 14.013 17.299 11.562 1.00 43.38 191 PHE A N 1
ATOM 1378 C CA . PHE A 1 199 ? 15.137 16.910 10.716 1.00 40.81 191 PHE A CA 1
ATOM 1379 C C . PHE A 1 199 ? 14.725 16.904 9.250 1.00 32.91 191 PHE A C 1
ATOM 1380 O O . PHE A 1 199 ? 15.425 17.459 8.397 1.00 40.04 191 PHE A O 1
ATOM 1388 N N . TYR A 1 200 ? 13.574 16.299 8.946 1.00 34.22 192 TYR A N 1
ATOM 1389 C CA . TYR A 1 200 ? 13.091 16.233 7.566 1.00 33.84 192 TYR A CA 1
ATOM 1390 C C . TYR A 1 200 ? 12.879 17.628 6.986 1.00 38.23 192 TYR A C 1
ATOM 1391 O O . TYR A 1 200 ? 13.296 17.913 5.853 1.00 40.08 192 TYR A O 1
ATOM 1400 N N . ARG A 1 201 ? 12.203 18.507 7.741 1.00 36.40 193 ARG A N 1
ATOM 1401 C CA . ARG A 1 201 ? 11.957 19.857 7.238 1.00 43.88 193 ARG A CA 1
ATOM 1402 C C . ARG A 1 201 ? 13.261 20.602 6.995 1.00 47.99 193 ARG A C 1
ATOM 1403 O O . ARG A 1 201 ? 13.420 21.262 5.961 1.00 43.15 193 ARG A O 1
ATOM 1411 N N . ALA A 1 202 ? 14.204 20.506 7.937 1.00 45.32 194 ALA A N 1
ATOM 1412 C CA . ALA A 1 202 ? 15.486 21.188 7.785 1.00 45.00 194 ALA A CA 1
ATOM 1413 C C . ALA A 1 202 ? 16.227 20.713 6.540 1.00 41.40 194 ALA A C 1
ATOM 1414 O O . ALA A 1 202 ? 16.840 21.521 5.829 1.00 45.62 194 ALA A O 1
ATOM 1416 N N . ALA A 1 203 ? 16.180 19.411 6.255 1.00 44.16 195 ALA A N 1
ATOM 1417 C CA . ALA A 1 203 ? 16.833 18.901 5.050 1.00 47.15 195 ALA A CA 1
ATOM 1418 C C . ALA A 1 203 ? 16.169 19.430 3.783 1.00 54.35 195 ALA A C 1
ATOM 1419 O O . ALA A 1 203 ? 16.858 19.753 2.807 1.00 57.31 195 ALA A O 1
ATOM 1421 N N . LYS A 1 204 ? 14.833 19.517 3.767 1.00 51.45 196 LYS A N 1
ATOM 1422 C CA . LYS A 1 204 ? 14.144 20.067 2.597 1.00 54.29 196 LYS A CA 1
ATOM 1423 C C . LYS A 1 204 ? 14.473 21.540 2.400 1.00 53.74 196 LYS A C 1
ATOM 1424 O O . LYS A 1 204 ? 14.567 22.006 1.255 1.00 54.09 196 LYS A O 1
ATOM 1426 N N . VAL A 1 205 ? 14.672 22.287 3.488 1.00 47.25 197 VAL A N 1
ATOM 1427 C CA . VAL A 1 205 ? 15.128 23.669 3.363 1.00 49.05 197 VAL A CA 1
ATOM 1428 C C . VAL A 1 205 ? 16.465 23.717 2.634 1.00 54.29 197 VAL A C 1
ATOM 1429 O O . VAL A 1 205 ? 16.663 24.527 1.721 1.00 57.68 197 VAL A O 1
ATOM 1433 N N . ARG A 1 206 ? 17.404 22.847 3.029 1.00 49.26 198 ARG A N 1
ATOM 1434 C CA . ARG A 1 206 ? 18.705 22.807 2.364 1.00 54.42 198 ARG A CA 1
ATOM 1435 C C . ARG A 1 206 ? 18.558 22.401 0.902 1.00 51.04 198 ARG A C 1
ATOM 1436 O O . ARG A 1 206 ? 19.172 23.013 0.021 1.00 53.53 198 ARG A O 1
ATOM 1444 N N . PHE A 1 207 ? 17.729 21.390 0.626 1.00 47.16 199 PHE A N 1
ATOM 1445 C CA . PHE A 1 207 ? 17.525 20.930 -0.746 1.00 51.27 199 PHE A CA 1
ATOM 1446 C C . PHE A 1 207 ? 16.876 22.007 -1.609 1.00 61.31 199 PHE A C 1
ATOM 1447 O O . PHE A 1 207 ? 17.211 22.145 -2.793 1.00 62.10 199 PHE A O 1
ATOM 1455 N N . ASP A 1 208 ? 15.945 22.782 -1.042 1.00 57.69 200 ASP A N 1
ATOM 1456 C CA . ASP A 1 208 ? 15.267 23.806 -1.832 1.00 64.55 200 ASP A CA 1
ATOM 1457 C C . ASP A 1 208 ? 16.086 25.090 -1.956 1.00 64.73 200 ASP A C 1
ATOM 1458 O O . ASP A 1 208 ? 15.950 25.816 -2.951 1.00 70.14 200 ASP A O 1
ATOM 1463 N N . GLU A 1 209 ? 16.942 25.393 -0.981 1.00 58.23 201 GLU A N 1
ATOM 1464 C CA . GLU A 1 209 ? 17.663 26.658 -0.983 1.00 60.31 201 GLU A CA 1
ATOM 1465 C C . GLU A 1 209 ? 19.068 26.573 -1.571 1.00 63.02 201 GLU A C 1
ATOM 1466 O O . GLU A 1 209 ? 19.624 27.612 -1.943 1.00 65.97 201 GLU A O 1
ATOM 1468 N N . ASP A 1 210 ? 19.653 25.382 -1.680 1.00 59.65 202 ASP A N 1
ATOM 1469 C CA . ASP A 1 210 ? 21.076 25.242 -1.994 1.00 57.30 202 ASP A CA 1
ATOM 1470 C C . ASP A 1 210 ? 21.269 24.239 -3.126 1.00 51.76 202 ASP A C 1
ATOM 1471 O O . ASP A 1 210 ? 21.219 23.019 -2.892 1.00 49.31 202 ASP A O 1
ATOM 1476 N N . PRO A 1 211 ? 21.522 24.705 -4.356 1.00 57.44 203 PRO A N 1
ATOM 1477 C CA . PRO A 1 211 ? 21.659 23.760 -5.481 1.00 56.95 203 PRO A CA 1
ATOM 1478 C C . PRO A 1 211 ? 22.816 22.786 -5.329 1.00 56.35 203 PRO A C 1
ATOM 1479 O O . PRO A 1 211 ? 22.739 21.671 -5.861 1.00 50.95 203 PRO A O 1
ATOM 1483 N N . ALA A 1 212 ? 23.887 23.175 -4.623 1.00 58.26 204 ALA A N 1
ATOM 1484 C CA . ALA A 1 212 ? 24.989 22.251 -4.362 1.00 59.50 204 ALA A CA 1
ATOM 1485 C C . ALA A 1 212 ? 24.560 21.138 -3.416 1.00 54.50 204 ALA A C 1
ATOM 1486 O O . ALA A 1 212 ? 24.984 19.987 -3.567 1.00 53.16 204 ALA A O 1
ATOM 1488 N N . PHE A 1 213 ? 23.721 21.463 -2.432 1.00 49.89 205 PHE A N 1
ATOM 1489 C CA . PHE A 1 213 ? 23.186 20.421 -1.559 1.00 47.55 205 PHE A CA 1
ATOM 1490 C C . PHE A 1 213 ? 22.239 19.501 -2.319 1.00 51.44 205 PHE A C 1
ATOM 1491 O O . PHE A 1 213 ? 22.257 18.278 -2.120 1.00 47.93 205 PHE A O 1
ATOM 1499 N N . ALA A 1 214 ? 21.389 20.067 -3.182 1.00 45.93 206 ALA A N 1
ATOM 1500 C CA . ALA A 1 214 ? 20.477 19.225 -3.951 1.00 50.30 206 ALA A CA 1
ATOM 1501 C C . ALA A 1 214 ? 21.249 18.279 -4.862 1.00 44.62 206 ALA A C 1
ATOM 1502 O O . ALA A 1 214 ? 20.898 17.101 -4.981 1.00 43.76 206 ALA A O 1
ATOM 1504 N N . ASP A 1 215 ? 22.320 18.774 -5.498 1.00 52.05 207 ASP A N 1
ATOM 1505 C CA . ASP A 1 215 ? 23.180 17.890 -6.283 1.00 47.13 207 ASP A CA 1
ATOM 1506 C C . ASP A 1 215 ? 23.778 16.790 -5.417 1.00 46.96 207 ASP A C 1
ATOM 1507 O O . ASP A 1 215 ? 23.837 15.628 -5.827 1.00 48.11 207 ASP A O 1
ATOM 1512 N N . THR A 1 216 ? 24.230 17.146 -4.210 1.00 50.58 208 THR A N 1
ATOM 1513 C CA . THR A 1 216 ? 24.776 16.160 -3.284 1.00 48.30 208 THR A CA 1
ATOM 1514 C C . THR A 1 216 ? 23.733 15.112 -2.918 1.00 48.46 208 THR A C 1
ATOM 1515 O O . THR A 1 216 ? 24.016 13.905 -2.902 1.00 45.87 208 THR A O 1
ATOM 1519 N N . ALA A 1 217 ? 22.509 15.555 -2.631 1.00 45.50 209 ALA A N 1
ATOM 1520 C CA . ALA A 1 217 ? 21.444 14.618 -2.296 1.00 40.60 209 ALA A CA 1
ATOM 1521 C C . ALA A 1 217 ? 21.151 13.671 -3.448 1.00 42.48 209 ALA A C 1
ATOM 1522 O O . ALA A 1 217 ? 20.956 12.467 -3.240 1.00 40.01 209 ALA A O 1
ATOM 1524 N N . ARG A 1 218 ? 21.112 14.195 -4.675 1.00 41.67 210 ARG A N 1
ATOM 1525 C CA . ARG A 1 218 ? 20.848 13.343 -5.828 1.00 44.44 210 ARG A CA 1
ATOM 1526 C C . ARG A 1 218 ? 21.958 12.314 -6.013 1.00 46.09 210 ARG A C 1
ATOM 1527 O O . ARG A 1 218 ? 21.695 11.164 -6.390 1.00 50.13 210 ARG A O 1
ATOM 1535 N N . GLU A 1 219 ? 23.205 12.708 -5.737 1.00 42.46 211 GLU A N 1
ATOM 1536 C CA . GLU A 1 219 ? 24.309 11.760 -5.814 1.00 47.68 211 GLU A CA 1
ATOM 1537 C C . GLU A 1 219 ? 24.178 10.656 -4.776 1.00 45.63 211 GLU A C 1
ATOM 1538 O O . GLU A 1 219 ? 24.546 9.509 -5.047 1.00 46.84 211 GLU A O 1
ATOM 1544 N N . TYR A 1 220 ? 23.657 10.969 -3.585 1.00 39.76 212 TYR A N 1
ATOM 1545 C CA . TYR A 1 220 ? 23.468 9.910 -2.601 1.00 37.71 212 TYR A CA 1
ATOM 1546 C C . TYR A 1 220 ? 22.411 8.906 -3.055 1.00 45.13 212 TYR A C 1
ATOM 1547 O O . TYR A 1 220 ? 22.548 7.701 -2.809 1.00 44.27 212 TYR A O 1
ATOM 1556 N N . VAL A 1 221 ? 21.348 9.381 -3.709 1.00 41.10 213 VAL A N 1
ATOM 1557 C CA . VAL A 1 221 ? 20.351 8.466 -4.263 1.00 45.08 213 VAL A CA 1
ATOM 1558 C C . VAL A 1 221 ? 20.997 7.516 -5.260 1.00 46.93 213 VAL A C 1
ATOM 1559 O O . VAL A 1 221 ? 20.732 6.306 -5.248 1.00 39.81 213 VAL A O 1
ATOM 1563 N N . VAL A 1 222 ? 21.835 8.056 -6.151 1.00 45.46 214 VAL A N 1
ATOM 1564 C CA . VAL A 1 222 ? 22.581 7.226 -7.098 1.00 47.41 214 VAL A CA 1
ATOM 1565 C C . VAL A 1 222 ? 23.339 6.136 -6.359 1.00 47.53 214 VAL A C 1
ATOM 1566 O O . VAL A 1 222 ? 23.231 4.949 -6.685 1.00 44.66 214 VAL A O 1
ATOM 1570 N N . LYS A 1 223 ? 24.099 6.525 -5.329 1.00 43.21 215 LYS A N 1
ATOM 1571 C CA . LYS A 1 223 ? 24.904 5.548 -4.607 1.00 45.15 215 LYS A CA 1
ATOM 1572 C C . LYS A 1 223 ? 24.039 4.571 -3.824 1.00 48.12 215 LYS A C 1
ATOM 1573 O O . LYS A 1 223 ? 24.400 3.393 -3.702 1.00 44.79 215 LYS A O 1
ATOM 1579 N N . LEU A 1 224 ? 22.899 5.033 -3.291 1.00 41.70 216 LEU A N 1
ATOM 1580 C CA . LEU A 1 224 ? 21.984 4.130 -2.605 1.00 40.38 216 LEU A CA 1
ATOM 1581 C C . LEU A 1 224 ? 21.409 3.094 -3.562 1.00 45.45 216 LEU A C 1
ATOM 1582 O O . LEU A 1 224 ? 21.408 1.893 -3.267 1.00 44.57 216 LEU A O 1
ATOM 1587 N N . GLN A 1 225 ? 20.878 3.547 -4.704 1.00 45.13 217 GLN A N 1
ATOM 1588 C CA . GLN A 1 225 ? 20.377 2.611 -5.703 1.00 49.03 217 GLN A CA 1
ATOM 1589 C C . GLN A 1 225 ? 21.485 1.688 -6.200 1.00 51.16 217 GLN A C 1
ATOM 1590 O O . GLN A 1 225 ? 21.225 0.527 -6.531 1.00 49.54 217 GLN A O 1
ATOM 1592 N N . GLY A 1 226 ? 22.728 2.171 -6.225 1.00 51.77 218 GLY A N 1
ATOM 1593 C CA . GLY A 1 226 ? 23.843 1.363 -6.682 1.00 61.18 218 GLY A CA 1
ATOM 1594 C C . GLY A 1 226 ? 24.428 0.410 -5.661 1.00 57.30 218 GLY A C 1
ATOM 1595 O O . GLY A 1 226 ? 25.305 -0.389 -6.012 1.00 53.51 218 GLY A O 1
ATOM 1596 N N . GLY A 1 227 ? 23.978 0.474 -4.410 1.00 50.88 219 GLY A N 1
ATOM 1597 C CA . GLY A 1 227 ? 24.495 -0.416 -3.388 1.00 48.20 219 GLY A CA 1
ATOM 1598 C C . GLY A 1 227 ? 25.859 -0.056 -2.849 1.00 47.39 219 GLY A C 1
ATOM 1599 O O . GLY A 1 227 ? 26.553 -0.931 -2.319 1.00 55.06 219 GLY A O 1
ATOM 1600 N N . ASP A 1 228 ? 26.267 1.205 -2.961 1.00 46.92 220 ASP A N 1
ATOM 1601 C CA . ASP A 1 228 ? 27.546 1.633 -2.413 1.00 48.94 220 ASP A CA 1
ATOM 1602 C C . ASP A 1 228 ? 27.595 1.356 -0.918 1.00 56.11 220 ASP A C 1
ATOM 1603 O O . ASP A 1 228 ? 26.754 1.855 -0.158 1.00 51.55 220 ASP A O 1
ATOM 1608 N N . GLU A 1 229 ? 28.580 0.555 -0.499 1.00 55.50 221 GLU A N 1
ATOM 1609 C CA . GLU A 1 229 ? 28.617 0.092 0.888 1.00 56.16 221 GLU A CA 1
ATOM 1610 C C . GLU A 1 229 ? 28.685 1.260 1.865 1.00 54.56 221 GLU A C 1
ATOM 1611 O O . GLU A 1 229 ? 28.038 1.236 2.918 1.00 50.49 221 GLU A O 1
ATOM 1613 N N . THR A 1 230 ? 29.444 2.302 1.521 1.00 51.39 222 THR A N 1
ATOM 1614 C CA . THR A 1 230 ? 29.616 3.439 2.423 1.00 49.99 222 THR A CA 1
ATOM 1615 C C . THR A 1 230 ? 28.303 4.187 2.637 1.00 49.43 222 THR A C 1
ATOM 1616 O O . THR A 1 230 ? 27.948 4.534 3.771 1.00 48.62 222 THR A O 1
ATOM 1620 N N . VAL A 1 231 ? 27.574 4.455 1.552 1.00 45.83 223 VAL A N 1
ATOM 1621 C CA . VAL A 1 231 ? 26.324 5.197 1.671 1.00 46.32 223 VAL A CA 1
ATOM 1622 C C . VAL A 1 231 ? 25.241 4.331 2.306 1.00 46.42 223 VAL A C 1
ATOM 1623 O O . VAL A 1 231 ? 24.394 4.835 3.060 1.00 39.69 223 VAL A O 1
ATOM 1627 N N . LEU A 1 232 ? 25.258 3.018 2.043 1.00 45.66 224 LEU A N 1
ATOM 1628 C CA . LEU A 1 232 ? 24.295 2.127 2.682 1.00 43.63 224 LEU A CA 1
ATOM 1629 C C . LEU A 1 232 ? 24.467 2.114 4.197 1.00 45.41 224 LEU A C 1
ATOM 1630 O O . LEU A 1 232 ? 23.489 1.959 4.941 1.00 39.98 224 LEU A O 1
ATOM 1635 N N . ALA A 1 233 ? 25.705 2.243 4.675 1.00 41.17 225 ALA A N 1
ATOM 1636 C CA . ALA A 1 233 ? 25.924 2.275 6.114 1.00 43.04 225 ALA A CA 1
ATOM 1637 C C . ALA A 1 233 ? 25.395 3.566 6.725 1.00 43.04 225 ALA A C 1
ATOM 1638 O O . ALA A 1 233 ? 24.920 3.557 7.863 1.00 43.87 225 ALA A O 1
ATOM 1640 N N . LEU A 1 234 ? 25.458 4.676 5.986 1.00 42.65 226 LEU A N 1
ATOM 1641 C CA . LEU A 1 234 ? 24.844 5.921 6.446 1.00 34.90 226 LEU A CA 1
ATOM 1642 C C . LEU A 1 234 ? 23.322 5.814 6.449 1.00 36.96 226 LEU A C 1
ATOM 1643 O O . LEU A 1 234 ? 22.655 6.290 7.380 1.00 36.35 226 LEU A O 1
ATOM 1648 N N . TRP A 1 235 ? 22.761 5.214 5.404 1.00 33.71 227 TRP A N 1
ATOM 1649 C CA . TRP A 1 235 ? 21.331 4.940 5.361 1.00 30.60 227 TRP A CA 1
ATOM 1650 C C . TRP A 1 235 ? 20.910 4.100 6.557 1.00 33.48 227 TRP A C 1
ATOM 1651 O O . TRP A 1 235 ? 19.927 4.414 7.241 1.00 36.33 227 TRP A O 1
ATOM 1662 N N . LYS A 1 236 ? 21.659 3.030 6.835 1.00 34.97 228 LYS A N 1
ATOM 1663 C CA . LYS A 1 236 ? 21.282 2.148 7.937 1.00 40.23 228 LYS A CA 1
ATOM 1664 C C . LYS A 1 236 ? 21.340 2.879 9.271 1.00 39.94 228 LYS A C 1
ATOM 1665 O O . LYS A 1 236 ? 20.506 2.633 10.146 1.00 37.80 228 LYS A O 1
ATOM 1671 N N . GLN A 1 237 ? 22.322 3.776 9.447 1.00 40.80 229 GLN A N 1
ATOM 1672 C CA . GLN A 1 237 ? 22.347 4.642 10.628 1.00 37.97 229 GLN A CA 1
ATOM 1673 C C . GLN A 1 237 ? 21.021 5.377 10.810 1.00 37.90 229 GLN A C 1
ATOM 1674 O O . GLN A 1 237 ? 20.441 5.379 11.905 1.00 37.59 229 GLN A O 1
ATOM 1680 N N . PHE A 1 238 ? 20.544 6.036 9.749 1.00 35.26 230 PHE A N 1
ATOM 1681 C CA . PHE A 1 238 ? 19.303 6.802 9.837 1.00 30.10 230 PHE A CA 1
ATOM 1682 C C . PHE A 1 238 ? 18.122 5.889 10.106 1.00 31.89 230 PHE A C 1
ATOM 1683 O O . PHE A 1 238 ? 17.282 6.174 10.968 1.00 34.18 230 PHE A O 1
ATOM 1691 N N . VAL A 1 239 ? 18.028 4.793 9.352 1.00 29.96 231 VAL A N 1
ATOM 1692 C CA . VAL A 1 239 ? 16.904 3.882 9.508 1.00 30.10 231 VAL A CA 1
ATOM 1693 C C . VAL A 1 239 ? 16.865 3.333 10.928 1.00 30.87 231 VAL A C 1
ATOM 1694 O O . VAL A 1 239 ? 15.797 3.239 11.545 1.00 30.94 231 VAL A O 1
ATOM 1698 N N . ASP A 1 240 ? 18.031 2.983 11.475 1.00 30.79 232 ASP A N 1
ATOM 1699 C CA . ASP A 1 240 ? 18.059 2.429 12.830 1.00 32.98 232 ASP A CA 1
ATOM 1700 C C . ASP A 1 240 ? 17.588 3.452 13.861 1.00 34.95 232 ASP A C 1
ATOM 1701 O O . ASP A 1 240 ? 16.882 3.099 14.820 1.00 31.65 232 ASP A O 1
ATOM 1706 N N . ILE A 1 241 ? 17.932 4.729 13.666 1.00 32.38 233 ILE A N 1
ATOM 1707 C CA . ILE A 1 241 ? 17.421 5.779 14.556 1.00 34.94 233 ILE A CA 1
ATOM 1708 C C . ILE A 1 241 ? 15.901 5.861 14.466 1.00 31.75 233 ILE A C 1
ATOM 1709 O O . ILE A 1 241 ? 15.192 5.881 15.484 1.00 30.09 233 ILE A O 1
ATOM 1714 N N . SER A 1 242 ? 15.375 5.914 13.239 1.00 27.58 234 SER A N 1
ATOM 1715 C CA . SER A 1 242 ? 13.936 6.064 13.070 1.00 27.63 234 SER A CA 1
ATOM 1716 C C . SER A 1 242 ? 13.198 4.875 13.664 1.00 29.35 234 SER A C 1
ATOM 1717 O O . SER A 1 242 ? 12.159 5.042 14.313 1.00 28.98 234 SER A O 1
ATOM 1720 N N . LEU A 1 243 ? 13.732 3.667 13.472 1.00 26.04 235 LEU A N 1
ATOM 1721 C CA . LEU A 1 243 ? 13.114 2.482 14.048 1.00 27.23 235 LEU A CA 1
ATOM 1722 C C . LEU A 1 243 ? 13.104 2.546 15.566 1.00 31.17 235 LEU A C 1
ATOM 1723 O O . LEU A 1 243 ? 12.170 2.046 16.208 1.00 30.61 235 LEU A O 1
ATOM 1728 N N . SER A 1 244 ? 14.160 3.102 16.158 1.00 27.76 236 SER A N 1
ATOM 1729 C CA . SER A 1 244 ? 14.201 3.199 17.620 1.00 25.24 236 SER A CA 1
ATOM 1730 C C . SER A 1 244 ? 13.124 4.131 18.134 1.00 29.66 236 SER A C 1
ATOM 1731 O O . SER A 1 244 ? 12.575 3.896 19.223 1.00 33.20 236 SER A O 1
ATOM 1734 N N . HIS A 1 245 ? 12.813 5.197 17.390 1.00 28.29 237 HIS A N 1
ATOM 1735 C CA . HIS A 1 245 ? 11.704 6.065 17.784 1.00 28.86 237 HIS A CA 1
ATOM 1736 C C . HIS A 1 245 ? 10.381 5.302 17.761 1.00 32.42 237 HIS A C 1
ATOM 1737 O O . HIS A 1 245 ? 9.577 5.425 18.693 1.00 29.81 237 HIS A O 1
ATOM 1744 N N . ALA A 1 246 ? 10.136 4.524 16.694 1.00 27.48 238 ALA A N 1
ATOM 1745 C CA . ALA A 1 246 ? 8.937 3.693 16.627 1.00 26.61 238 ALA A CA 1
ATOM 1746 C C . ALA A 1 246 ? 8.907 2.672 17.766 1.00 28.18 238 ALA A C 1
ATOM 1747 O O . ALA A 1 246 ? 7.870 2.477 18.423 1.00 28.30 238 ALA A O 1
ATOM 1749 N N . GLN A 1 247 ? 10.043 2.025 18.030 1.00 28.75 239 GLN A N 1
ATOM 1750 C CA . GLN A 1 247 ? 10.063 0.981 19.054 1.00 28.01 239 GLN A CA 1
ATOM 1751 C C . GLN A 1 247 ? 9.741 1.534 20.438 1.00 28.35 239 GLN A C 1
ATOM 1752 O O . GLN A 1 247 ? 9.152 0.818 21.261 1.00 32.02 239 GLN A O 1
ATOM 1758 N N . ALA A 1 248 ? 10.133 2.783 20.727 1.00 29.76 240 ALA A N 1
ATOM 1759 C CA . ALA A 1 248 ? 9.827 3.349 22.042 1.00 32.12 240 ALA A CA 1
ATOM 1760 C C . ALA A 1 248 ? 8.323 3.540 22.231 1.00 28.11 240 ALA A C 1
ATOM 1761 O O . ALA A 1 248 ? 7.802 3.366 23.346 1.00 27.55 240 ALA A O 1
ATOM 1763 N N . VAL A 1 249 ? 7.619 3.941 21.173 1.00 25.86 241 VAL A N 1
ATOM 1764 C CA . VAL A 1 249 ? 6.162 3.984 21.226 1.00 26.08 241 VAL A CA 1
ATOM 1765 C C . VAL A 1 249 ? 5.594 2.580 21.401 1.00 25.68 241 VAL A C 1
ATOM 1766 O O . VAL A 1 249 ? 4.650 2.372 22.172 1.00 25.80 241 VAL A O 1
ATOM 1770 N N . TYR A 1 250 ? 6.113 1.601 20.644 1.00 22.48 242 TYR A N 1
ATOM 1771 C CA . TYR A 1 250 ? 5.618 0.230 20.784 1.00 20.42 242 TYR A CA 1
ATOM 1772 C C . TYR A 1 250 ? 5.785 -0.270 22.217 1.00 23.11 242 TYR A C 1
ATOM 1773 O O . TYR A 1 250 ? 4.907 -0.964 22.742 1.00 24.60 242 TYR A O 1
ATOM 1782 N N . ASP A 1 251 ? 6.935 0.039 22.836 1.00 23.40 243 ASP A N 1
ATOM 1783 C CA . ASP A 1 251 ? 7.193 -0.358 24.220 1.00 26.37 243 ASP A CA 1
ATOM 1784 C C . ASP A 1 251 ? 6.192 0.284 25.168 1.00 27.19 243 ASP A C 1
ATOM 1785 O O . ASP A 1 251 ? 5.674 -0.377 26.083 1.00 26.88 243 ASP A O 1
ATOM 1790 N N . THR A 1 252 ? 5.942 1.584 24.993 1.00 24.51 244 THR A N 1
ATOM 1791 C CA . THR A 1 252 ? 4.968 2.270 25.843 1.00 25.81 244 THR A CA 1
ATOM 1792 C C . THR A 1 252 ? 3.588 1.645 25.704 1.00 25.42 244 THR A C 1
ATOM 1793 O O . THR A 1 252 ? 2.881 1.437 26.702 1.00 24.33 244 THR A O 1
ATOM 1797 N N . LEU A 1 253 ? 3.198 1.320 24.474 1.00 21.56 245 LEU A N 1
ATOM 1798 C CA . LEU A 1 253 ? 1.881 0.752 24.220 1.00 17.35 245 LEU A CA 1
ATOM 1799 C C . LEU A 1 253 ? 1.779 -0.688 24.706 1.00 22.51 245 LEU A C 1
ATOM 1800 O O . LEU A 1 253 ? 0.689 -1.147 25.035 1.00 27.65 245 LEU A O 1
ATOM 1805 N N . GLY A 1 254 ? 2.885 -1.426 24.733 1.00 21.31 246 GLY A N 1
ATOM 1806 C CA . GLY A 1 254 ? 2.795 -2.835 25.051 1.00 24.12 246 GLY A CA 1
ATOM 1807 C C . GLY A 1 254 ? 2.213 -3.643 23.909 1.00 23.90 246 GLY A C 1
ATOM 1808 O O . GLY A 1 254 ? 1.192 -4.309 24.055 1.00 27.67 246 GLY A O 1
ATOM 1809 N N . LEU A 1 255 ? 2.830 -3.565 22.744 1.00 21.40 247 LEU A N 1
ATOM 1810 C CA . LEU A 1 255 ? 2.356 -4.347 21.614 1.00 21.98 247 LEU A CA 1
ATOM 1811 C C . LEU A 1 255 ? 3.052 -5.698 21.577 1.00 25.34 247 LEU A C 1
ATOM 1812 O O . LEU A 1 255 ? 4.086 -5.904 22.212 1.00 25.79 247 LEU A O 1
ATOM 1817 N N . LYS A 1 256 ? 2.474 -6.616 20.800 1.00 20.80 248 LYS A N 1
ATOM 1818 C CA . LYS A 1 256 ? 3.089 -7.898 20.489 1.00 23.28 248 LYS A CA 1
ATOM 1819 C C . LYS A 1 256 ? 4.019 -7.814 19.292 1.00 31.91 248 LYS A C 1
ATOM 1820 O O . LYS A 1 256 ? 4.659 -8.812 18.964 1.00 28.68 248 LYS A O 1
ATOM 1826 N N . LEU A 1 257 ? 4.064 -6.663 18.632 1.00 25.52 249 LEU A N 1
ATOM 1827 C CA . LEU A 1 257 ? 4.978 -6.436 17.513 1.00 25.91 249 LEU A CA 1
ATOM 1828 C C . LEU A 1 257 ? 6.408 -6.293 18.034 1.00 32.04 249 LEU A C 1
ATOM 1829 O O . LEU A 1 257 ? 6.659 -5.567 19.002 1.00 37.63 249 LEU A O 1
ATOM 1834 N N . ARG A 1 258 ? 7.341 -7.021 17.429 1.00 25.54 250 ARG A N 1
ATOM 1835 C CA . ARG A 1 258 ? 8.716 -7.151 17.899 1.00 24.33 250 ARG A CA 1
ATOM 1836 C C . ARG A 1 258 ? 9.696 -6.694 16.819 1.00 27.18 250 ARG A C 1
ATOM 1837 O O . ARG A 1 258 ? 9.339 -6.632 15.638 1.00 26.04 250 ARG A O 1
ATOM 1845 N N . PRO A 1 259 ? 10.937 -6.358 17.190 1.00 28.52 251 PRO A N 1
ATOM 1846 C CA . PRO A 1 259 ? 11.939 -5.994 16.168 1.00 31.68 251 PRO A CA 1
ATOM 1847 C C . PRO A 1 259 ? 12.115 -7.028 15.079 1.00 31.08 251 PRO A C 1
ATOM 1848 O O . PRO A 1 259 ? 12.338 -6.654 13.918 1.00 30.05 251 PRO A O 1
ATOM 1852 N N . GLU A 1 260 ? 12.032 -8.317 15.421 1.00 31.16 252 GLU A N 1
ATOM 1853 C CA . GLU A 1 260 ? 12.149 -9.411 14.464 1.00 34.16 252 GLU A CA 1
ATOM 1854 C C . GLU A 1 260 ? 11.008 -9.431 13.449 1.00 31.31 252 GLU A C 1
ATOM 1855 O O . GLU A 1 260 ? 11.101 -10.164 12.455 1.00 28.67 252 GLU A O 1
ATOM 1861 N N . ASP A 1 261 ? 9.927 -8.685 13.699 1.00 24.52 253 ASP A N 1
ATOM 1862 C CA . ASP A 1 261 ? 8.785 -8.638 12.790 1.00 22.60 253 ASP A CA 1
ATOM 1863 C C . ASP A 1 261 ? 8.938 -7.564 11.705 1.00 22.59 253 ASP A C 1
ATOM 1864 O O . ASP A 1 261 ? 8.075 -7.468 10.824 1.00 23.88 253 ASP A O 1
ATOM 1869 N N . VAL A 1 262 ? 9.990 -6.744 11.783 1.00 23.66 254 VAL A N 1
ATOM 1870 C CA . VAL A 1 262 ? 10.204 -5.675 10.817 1.00 21.26 254 VAL A CA 1
ATOM 1871 C C . VAL A 1 262 ? 10.565 -6.312 9.487 1.00 23.11 254 VAL A C 1
ATOM 1872 O O . VAL A 1 262 ? 11.365 -7.250 9.433 1.00 25.90 254 VAL A O 1
ATOM 1876 N N . ALA A 1 263 ? 9.941 -5.835 8.420 1.00 21.69 255 ALA A N 1
ATOM 1877 C CA . ALA A 1 263 ? 10.255 -6.295 7.059 1.00 21.80 255 ALA A CA 1
ATOM 1878 C C . ALA A 1 263 ? 10.012 -5.085 6.162 1.00 20.73 255 ALA A C 1
ATOM 1879 O O . ALA A 1 263 ? 8.910 -4.882 5.654 1.00 23.77 255 ALA A O 1
ATOM 1881 N N . GLY A 1 264 ? 11.044 -4.258 6.019 1.00 23.07 256 GLY A N 1
ATOM 1882 C CA . GLY A 1 264 ? 10.870 -2.987 5.350 1.00 20.55 256 GLY A CA 1
ATOM 1883 C C . GLY A 1 264 ? 10.744 -3.141 3.839 1.00 24.96 256 GLY A C 1
ATOM 1884 O O . GLY A 1 264 ? 11.062 -4.186 3.265 1.00 25.73 256 GLY A O 1
ATOM 1885 N N . GLU A 1 265 ? 10.231 -2.084 3.207 1.00 23.26 257 GLU A N 1
ATOM 1886 C CA . GLU A 1 265 ? 10.098 -2.085 1.736 1.00 22.18 257 GLU A CA 1
ATOM 1887 C C . GLU A 1 265 ? 11.388 -2.427 1.019 1.00 27.78 257 GLU A C 1
ATOM 1888 O O . GLU A 1 265 ? 11.335 -3.032 -0.061 1.00 26.86 257 GLU A O 1
ATOM 1894 N N . SER A 1 266 ? 12.546 -2.028 1.568 1.00 25.90 258 SER A N 1
ATOM 1895 C CA . SER A 1 266 ? 13.831 -2.301 0.914 1.00 29.02 258 SER A CA 1
ATOM 1896 C C . SER A 1 266 ? 14.094 -3.789 0.747 1.00 25.56 258 SER A C 1
ATOM 1897 O O . SER A 1 266 ? 14.878 -4.176 -0.132 1.00 29.49 258 SER A O 1
ATOM 1900 N N . LYS A 1 267 ? 13.467 -4.622 1.582 1.00 24.66 259 LYS A N 1
ATOM 1901 C CA . LYS A 1 267 ? 13.636 -6.070 1.493 1.00 26.80 259 LYS A CA 1
ATOM 1902 C C . LYS A 1 267 ? 13.347 -6.601 0.094 1.00 27.96 259 LYS A C 1
ATOM 1903 O O . LYS A 1 267 ? 13.946 -7.597 -0.325 1.00 27.43 259 LYS A O 1
ATOM 1909 N N . TYR A 1 268 ? 12.432 -5.959 -0.631 1.00 23.99 260 TYR A N 1
ATOM 1910 C CA . TYR A 1 268 ? 11.921 -6.513 -1.884 1.00 26.08 260 TYR A CA 1
ATOM 1911 C C . TYR A 1 268 ? 12.567 -5.878 -3.101 1.00 29.48 260 TYR A C 1
ATOM 1912 O O . TYR A 1 268 ? 12.133 -6.151 -4.227 1.00 28.88 260 TYR A O 1
ATOM 1921 N N . ASN A 1 269 ? 13.611 -5.057 -2.915 1.00 28.39 261 ASN A N 1
ATOM 1922 C CA . ASN A 1 269 ? 14.133 -4.289 -4.048 1.00 26.58 261 ASN A CA 1
ATOM 1923 C C . ASN A 1 269 ? 14.659 -5.199 -5.146 1.00 27.57 261 ASN A C 1
ATOM 1924 O O . ASN A 1 269 ? 14.556 -4.852 -6.332 1.00 30.77 261 ASN A O 1
ATOM 1929 N N . ASP A 1 270 ? 15.219 -6.361 -4.791 1.00 28.98 262 ASP A N 1
ATOM 19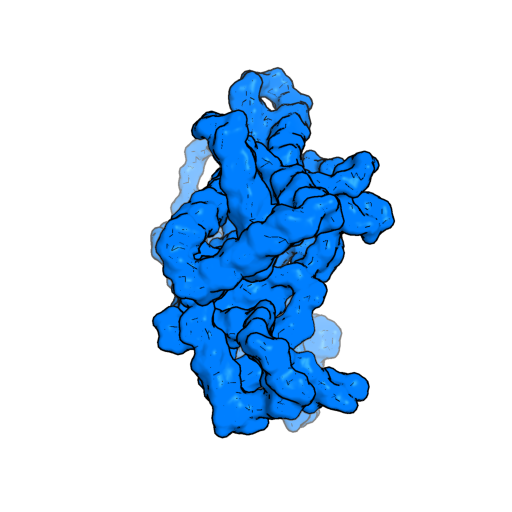30 C CA . ASP A 1 270 ? 15.758 -7.218 -5.853 1.00 33.48 262 ASP A CA 1
ATOM 1931 C C . ASP A 1 270 ? 14.677 -7.932 -6.653 1.00 33.49 262 ASP A C 1
ATOM 1932 O O . ASP A 1 270 ? 14.988 -8.467 -7.725 1.00 33.58 262 ASP A O 1
ATOM 1937 N N A ASP A 1 271 ? 13.432 -7.976 -6.186 0.43 28.91 263 ASP A N 1
ATOM 1938 N N B ASP A 1 271 ? 13.439 -7.947 -6.151 0.57 27.91 263 ASP A N 1
ATOM 1939 C CA A ASP A 1 271 ? 12.382 -8.655 -6.940 0.43 30.72 263 ASP A CA 1
ATOM 1940 C CA B ASP A 1 271 ? 12.303 -8.609 -6.780 0.57 32.22 263 ASP A CA 1
ATOM 1941 C C A ASP A 1 271 ? 11.490 -7.695 -7.716 0.43 30.12 263 ASP A C 1
ATOM 1942 C C B ASP A 1 271 ? 11.504 -7.697 -7.700 0.57 29.93 263 ASP A C 1
ATOM 1943 O O A ASP A 1 271 ? 10.523 -8.141 -8.342 0.43 31.37 263 ASP A O 1
ATOM 1944 O O B ASP A 1 271 ? 10.606 -8.182 -8.398 0.57 31.96 263 ASP A O 1
ATOM 1953 N N . LEU A 1 272 ? 11.791 -6.394 -7.706 1.00 28.06 264 LEU A N 1
ATOM 1954 C CA . LEU A 1 272 ? 10.928 -5.443 -8.408 1.00 27.14 264 LEU A CA 1
ATOM 1955 C C . LEU A 1 272 ? 11.027 -5.609 -9.919 1.00 26.70 264 LEU A C 1
ATOM 1956 O O . LEU A 1 272 ? 10.006 -5.599 -10.616 1.00 28.10 264 LEU A O 1
ATOM 1961 N N . GLN A 1 273 ? 12.239 -5.708 -10.444 1.00 27.22 265 GLN A N 1
ATOM 1962 C CA . GLN A 1 273 ? 12.356 -5.842 -11.893 1.00 28.31 265 GLN A CA 1
ATOM 1963 C C . GLN A 1 273 ? 11.839 -7.209 -12.344 1.00 33.24 265 GLN A C 1
ATOM 1964 O O . GLN A 1 273 ? 11.187 -7.282 -13.391 1.00 32.68 265 GLN A O 1
ATOM 1970 N N . PRO A 1 274 ? 12.086 -8.305 -11.606 1.00 33.85 266 PRO A N 1
ATOM 1971 C CA . PRO A 1 274 ? 11.437 -9.576 -11.986 1.00 32.29 266 PRO A CA 1
ATOM 1972 C C . PRO A 1 274 ? 9.919 -9.516 -12.024 1.00 30.78 266 PRO A C 1
ATOM 1973 O O . PRO A 1 274 ? 9.313 -10.058 -12.965 1.00 30.74 266 PRO A O 1
ATOM 1977 N N . VAL A 1 275 ? 9.285 -8.857 -11.043 1.00 26.83 267 VAL A N 1
ATOM 1978 C CA . VAL A 1 275 ? 7.828 -8.752 -11.049 1.00 25.04 267 VAL A CA 1
ATOM 1979 C C . VAL A 1 275 ? 7.352 -7.970 -12.268 1.00 29.19 267 VAL A C 1
ATOM 1980 O O . VAL A 1 275 ? 6.391 -8.358 -12.944 1.00 29.00 267 VAL A O 1
ATOM 1984 N N . ALA A 1 276 ? 8.001 -6.846 -12.556 1.00 29.98 268 ALA A N 1
ATOM 1985 C CA . ALA A 1 276 ? 7.587 -6.034 -13.688 1.00 26.51 268 ALA A CA 1
ATOM 1986 C C . ALA A 1 276 ? 7.713 -6.821 -14.990 1.00 27.45 268 ALA A C 1
ATOM 1987 O O . ALA A 1 276 ? 6.815 -6.786 -15.848 1.00 31.18 268 ALA A O 1
ATOM 1989 N N . ASP A 1 277 ? 8.829 -7.531 -15.151 1.00 29.75 269 ASP A N 1
ATOM 1990 C CA . ASP A 1 277 ? 9.056 -8.297 -16.379 1.00 29.74 269 ASP A CA 1
ATOM 1991 C C . ASP A 1 277 ? 8.101 -9.471 -16.483 1.00 28.25 269 ASP A C 1
ATOM 1992 O O . ASP A 1 277 ? 7.705 -9.863 -17.591 1.00 31.70 269 ASP A O 1
ATOM 1997 N N . ASP A 1 278 ? 7.767 -10.073 -15.339 1.00 27.80 270 ASP A N 1
ATOM 1998 C CA . ASP A 1 278 ? 6.810 -11.169 -15.310 1.00 25.90 270 ASP A CA 1
ATOM 1999 C C . ASP A 1 278 ? 5.440 -10.699 -15.761 1.00 27.50 270 ASP A C 1
ATOM 2000 O O . ASP A 1 278 ? 4.762 -11.384 -16.523 1.00 26.93 270 ASP A O 1
ATOM 2005 N N . LEU A 1 279 ? 5.000 -9.545 -15.258 1.00 25.42 271 LEU A N 1
ATOM 2006 C CA . LEU A 1 279 ? 3.702 -9.006 -15.645 1.00 28.72 271 LEU A CA 1
ATOM 2007 C C . LEU A 1 279 ? 3.663 -8.635 -17.126 1.00 33.18 271 LEU A C 1
ATOM 2008 O O . LEU A 1 279 ? 2.627 -8.800 -17.787 1.00 29.10 271 LEU A O 1
ATOM 2013 N N . VAL A 1 280 ? 4.774 -8.150 -17.670 1.00 27.91 272 VAL A N 1
ATOM 2014 C CA . VAL A 1 280 ? 4.810 -7.863 -19.103 1.00 27.64 272 VAL A CA 1
ATOM 2015 C C . VAL A 1 280 ? 4.734 -9.158 -19.898 1.00 31.54 272 VAL A C 1
ATOM 2016 O O . VAL A 1 280 ? 4.040 -9.249 -20.917 1.00 33.03 272 VAL A O 1
ATOM 2020 N N . GLN A 1 281 ? 5.437 -10.181 -19.429 1.00 32.75 273 GLN A N 1
ATOM 2021 C CA . GLN A 1 281 ? 5.490 -11.452 -20.134 1.00 31.19 273 GLN A CA 1
ATOM 2022 C C . GLN A 1 281 ? 4.126 -12.139 -20.188 1.00 28.20 273 GLN A C 1
ATOM 2023 O O . GLN A 1 281 ? 3.809 -12.823 -21.169 1.00 32.80 273 GLN A O 1
ATOM 2029 N N . LYS A 1 282 ? 3.327 -11.997 -19.134 1.00 30.11 274 LYS A N 1
ATOM 2030 C CA . LYS A 1 282 ? 1.954 -12.487 -19.073 1.00 29.94 274 LYS A CA 1
ATOM 2031 C C . LYS A 1 282 ? 0.963 -11.574 -19.790 1.00 36.53 274 LYS A C 1
ATOM 2032 O O . LYS A 1 282 ? -0.237 -11.877 -19.799 1.00 31.38 274 LYS A O 1
ATOM 2038 N N . GLY A 1 283 ? 1.423 -10.470 -20.389 1.00 29.63 275 GLY A N 1
ATOM 2039 C CA . GLY A 1 283 ? 0.508 -9.547 -21.035 1.00 33.74 275 GLY A CA 1
ATOM 2040 C C . GLY A 1 283 ? -0.383 -8.758 -20.098 1.00 36.98 275 GLY A C 1
ATOM 2041 O O . GLY A 1 283 ? -1.341 -8.129 -20.568 1.00 39.35 275 GLY A O 1
ATOM 2042 N N . LEU A 1 284 ? -0.102 -8.778 -18.793 1.00 30.63 276 LEU A N 1
ATOM 2043 C CA . LEU A 1 284 ? -0.891 -8.019 -17.815 1.00 28.91 276 LEU A CA 1
ATOM 2044 C C . LEU A 1 284 ? -0.446 -6.563 -17.743 1.00 35.05 276 LEU A C 1
ATOM 2045 O O . LEU A 1 284 ? -1.281 -5.664 -17.588 1.00 39.42 276 LEU A O 1
ATOM 2050 N N . ALA A 1 285 ? 0.859 -6.321 -17.792 1.00 35.33 277 ALA A N 1
ATOM 2051 C CA . ALA A 1 285 ? 1.410 -4.975 -17.892 1.00 36.98 277 ALA A CA 1
ATOM 2052 C C . ALA A 1 285 ? 1.797 -4.703 -19.332 1.00 38.35 277 ALA A C 1
ATOM 2053 O O . ALA A 1 285 ? 2.333 -5.583 -20.019 1.00 36.11 277 ALA A O 1
ATOM 2055 N N . VAL A 1 286 ? 1.529 -3.480 -19.793 1.00 35.99 278 VAL A N 1
ATOM 2056 C CA . VAL A 1 286 ? 1.864 -3.097 -21.162 1.00 34.83 278 VAL A CA 1
ATOM 2057 C C . VAL A 1 286 ? 2.596 -1.758 -21.169 1.00 40.02 278 VAL A C 1
ATOM 2058 O O . VAL A 1 286 ? 2.622 -1.023 -20.178 1.00 37.20 278 VAL A O 1
ATOM 2062 N N . GLU A 1 287 ? 3.218 -1.457 -22.311 1.00 39.28 279 GLU A N 1
ATOM 2063 C CA . GLU A 1 287 ? 3.943 -0.201 -22.436 1.00 41.14 279 GLU A CA 1
ATOM 2064 C C . GLU A 1 287 ? 2.958 0.952 -22.582 1.00 48.66 279 GLU A C 1
ATOM 2065 O O . GLU A 1 287 ? 1.961 0.854 -23.302 1.00 52.37 279 GLU A O 1
ATOM 2067 N N . ASP A 1 288 ? 3.228 2.041 -21.871 1.00 46.27 280 ASP A N 1
ATOM 2068 C CA . ASP A 1 288 ? 2.447 3.273 -21.997 1.00 55.98 280 ASP A CA 1
ATOM 2069 C C . ASP A 1 288 ? 3.428 4.422 -21.811 1.00 57.56 280 ASP A C 1
ATOM 2070 O O . ASP A 1 288 ? 3.813 4.736 -20.679 1.00 53.78 280 ASP A O 1
ATOM 2075 N N . ASP A 1 289 ? 3.820 5.039 -22.923 1.00 56.64 281 ASP A N 1
ATOM 2076 C CA . ASP A 1 289 ? 4.795 6.126 -22.928 1.00 65.72 281 ASP A CA 1
ATOM 2077 C C . ASP A 1 289 ? 6.045 5.748 -22.131 1.00 60.34 281 ASP A C 1
ATOM 2078 O O . ASP A 1 289 ? 6.554 6.515 -21.313 1.00 61.54 281 ASP A O 1
ATOM 2080 N N . GLY A 1 290 ? 6.551 4.542 -22.385 1.00 53.33 282 GLY A N 1
ATOM 2081 C CA . GLY A 1 290 ? 7.739 4.068 -21.714 1.00 51.10 282 GLY A CA 1
ATOM 2082 C C . GLY A 1 290 ? 7.512 3.493 -20.331 1.00 45.25 282 GLY A C 1
ATOM 2083 O O . GLY A 1 290 ? 8.441 2.893 -19.771 1.00 47.53 282 GLY A O 1
ATOM 2084 N N . ALA A 1 291 ? 6.324 3.644 -19.759 1.00 42.28 283 ALA A N 1
ATOM 2085 C CA . ALA A 1 291 ? 6.042 3.016 -18.475 1.00 38.58 283 ALA A CA 1
ATOM 2086 C C . ALA A 1 291 ? 5.439 1.627 -18.681 1.00 39.29 283 ALA A C 1
ATOM 2087 O O . ALA A 1 291 ? 4.959 1.284 -19.768 1.00 45.43 283 ALA A O 1
ATOM 2089 N N . LYS A 1 292 ? 5.484 0.814 -17.622 1.00 33.31 284 LYS A N 1
ATOM 2090 C CA . LYS A 1 292 ? 4.800 -0.474 -17.596 1.00 32.82 284 LYS A CA 1
ATOM 2091 C C . LYS A 1 292 ? 3.551 -0.300 -16.741 1.00 35.57 284 LYS A C 1
ATOM 2092 O O . LYS A 1 292 ? 3.655 0.085 -15.576 1.00 36.92 284 LYS A O 1
ATOM 2098 N N . VAL A 1 293 ? 2.380 -0.548 -17.332 1.00 34.28 285 VAL A N 1
ATOM 2099 C CA . VAL A 1 293 ? 1.099 -0.217 -16.721 1.00 38.24 285 VAL A CA 1
ATOM 2100 C C . VAL A 1 293 ? 0.180 -1.423 -16.812 1.00 34.37 285 VAL A C 1
ATOM 2101 O O . VAL A 1 293 ? 0.086 -2.063 -17.865 1.00 35.34 285 VAL A O 1
ATOM 2105 N N . VAL A 1 294 ? -0.527 -1.705 -15.723 1.00 32.26 286 VAL A N 1
ATOM 2106 C CA . VAL A 1 294 ? -1.574 -2.717 -15.693 1.00 34.91 286 VAL A CA 1
ATOM 2107 C C . VAL A 1 294 ? -2.914 -2.001 -15.822 1.00 37.49 286 VAL A C 1
ATOM 2108 O O . VAL A 1 294 ? -3.326 -1.273 -14.910 1.00 36.32 286 VAL A O 1
ATOM 2112 N N . PHE A 1 295 ? -3.603 -2.217 -16.942 1.00 36.76 287 PHE A N 1
ATOM 2113 C CA . PHE A 1 295 ? -4.958 -1.706 -17.141 1.00 41.85 287 PHE A CA 1
ATOM 2114 C C . PHE A 1 295 ? -5.976 -2.729 -16.645 1.00 49.29 287 PHE A C 1
ATOM 2115 O O . PHE A 1 295 ? -5.945 -3.895 -17.049 1.00 50.68 287 PHE A O 1
ATOM 2123 N N . LEU A 1 296 ? -6.885 -2.289 -15.781 1.00 42.01 288 LEU A N 1
ATOM 2124 C CA . LEU A 1 296 ? -7.845 -3.172 -15.125 1.00 36.44 288 LEU A CA 1
ATOM 2125 C C . LEU A 1 296 ? -9.265 -2.759 -15.507 1.00 44.42 288 LEU A C 1
ATOM 2126 O O . LEU A 1 296 ? -9.759 -1.723 -15.048 1.00 39.98 288 LEU A O 1
ATOM 2131 N N . ASP A 1 297 ? -9.935 -3.585 -16.319 1.00 49.81 289 ASP A N 1
ATOM 2132 C CA . ASP A 1 297 ? -11.343 -3.340 -16.631 1.00 51.84 289 ASP A CA 1
ATOM 2133 C C . ASP A 1 297 ? -12.222 -3.410 -15.389 1.00 53.19 289 ASP A C 1
ATOM 2134 O O . ASP A 1 297 ? -13.325 -2.853 -15.388 1.00 58.47 289 ASP A O 1
ATOM 2136 N N . GLU A 1 298 ? -11.751 -4.076 -14.332 1.00 52.21 290 GLU A N 1
ATOM 2137 C CA . GLU A 1 298 ? -12.509 -4.195 -13.091 1.00 51.57 290 GLU A CA 1
ATOM 2138 C C . GLU A 1 298 ? -12.743 -2.850 -12.409 1.00 57.11 290 GLU A C 1
ATOM 2139 O O . GLU A 1 298 ? -13.677 -2.731 -11.606 1.00 60.88 290 GLU A O 1
ATOM 2145 N N . PHE A 1 299 ? -11.916 -1.843 -12.695 1.00 50.80 291 PHE A N 1
ATOM 2146 C CA . PHE A 1 299 ? -11.981 -0.556 -12.012 1.00 50.61 291 PHE A CA 1
ATOM 2147 C C . PHE A 1 299 ? -12.233 0.593 -12.989 1.00 54.14 291 PHE A C 1
ATOM 2148 O O . PHE A 1 299 ? -11.776 1.717 -12.769 1.00 55.55 291 PHE A O 1
ATOM 2156 N N . LYS A 1 300 ? -12.988 0.323 -14.057 1.00 54.43 292 LYS A N 1
ATOM 2157 C CA . LYS A 1 300 ? -13.301 1.332 -15.061 1.00 56.98 292 LYS A CA 1
ATOM 2158 C C . LYS A 1 300 ? -14.130 2.463 -14.454 1.00 58.62 292 LYS A C 1
ATOM 2159 O O . LYS A 1 300 ? -14.700 2.343 -13.366 1.00 62.45 292 LYS A O 1
ATOM 2161 N N . ASN A 1 301 ? -14.192 3.577 -15.182 1.00 65.20 293 ASN A N 1
ATOM 2162 C CA . ASN A 1 301 ? -14.846 4.795 -14.696 1.00 69.89 293 ASN A CA 1
ATOM 2163 C C . ASN A 1 301 ? -16.273 4.973 -15.232 1.00 78.29 293 ASN A C 1
ATOM 2164 O O . ASN A 1 301 ? -16.632 4.455 -16.294 1.00 81.48 293 ASN A O 1
ATOM 2169 N N . GLU A 1 305 ? -13.396 3.536 -19.230 1.00 67.54 297 GLU A N 1
ATOM 2170 C CA . GLU A 1 305 ? -11.935 3.573 -19.309 1.00 69.14 297 GLU A CA 1
ATOM 2171 C C . GLU A 1 305 ? -11.299 2.871 -18.105 1.00 60.68 297 GLU A C 1
ATOM 2172 O O . GLU A 1 305 ? -11.559 3.238 -16.954 1.00 62.08 297 GLU A O 1
ATOM 2174 N N . PRO A 1 306 ? -10.461 1.869 -18.379 1.00 52.32 298 PRO A N 1
ATOM 2175 C CA . PRO A 1 306 ? -9.887 1.056 -17.296 1.00 57.04 298 PRO A CA 1
ATOM 2176 C C . PRO A 1 306 ? -8.893 1.833 -16.445 1.00 57.27 298 PRO A C 1
ATOM 2177 O O . PRO A 1 306 ? -8.185 2.724 -16.921 1.00 63.98 298 PRO A O 1
ATOM 2181 N N . ALA A 1 307 ? -8.840 1.464 -15.168 1.00 49.18 299 ALA A N 1
ATOM 2182 C CA . ALA A 1 307 ? -7.902 2.068 -14.237 1.00 49.10 299 ALA A CA 1
ATOM 2183 C C . ALA A 1 307 ? -6.474 1.671 -14.587 1.00 53.55 299 ALA A C 1
ATOM 2184 O O . ALA A 1 307 ? -6.202 0.540 -15.000 1.00 51.61 299 ALA A O 1
ATOM 2186 N N . ALA A 1 308 ? -5.556 2.611 -14.405 1.00 51.30 300 ALA A N 1
ATOM 2187 C CA . ALA A 1 308 ? -4.147 2.410 -14.711 1.00 47.65 300 ALA A CA 1
ATOM 2188 C C . ALA A 1 308 ? -3.384 2.199 -13.413 1.00 43.53 300 ALA A C 1
ATOM 2189 O O . ALA A 1 308 ? -3.399 3.064 -12.533 1.00 56.11 300 ALA A O 1
ATOM 2191 N N . PHE A 1 309 ? -2.733 1.048 -13.298 1.00 41.29 301 PHE A N 1
ATOM 2192 C CA . PHE A 1 309 ? -1.977 0.602 -12.127 1.00 44.01 301 PHE A CA 1
ATOM 2193 C C . PHE A 1 309 ? -0.518 0.507 -12.598 1.00 46.63 301 PHE A C 1
ATOM 2194 O O . PHE A 1 309 ? -0.089 -0.514 -13.143 1.00 40.08 301 PHE A O 1
ATOM 2202 N N . ILE A 1 310 ? 0.237 1.590 -12.402 1.00 35.84 302 ILE A N 1
ATOM 2203 C CA . ILE A 1 310 ? 1.597 1.718 -12.928 1.00 37.29 302 ILE A CA 1
ATOM 2204 C C . ILE A 1 310 ? 2.558 0.874 -12.099 1.00 33.02 302 ILE A C 1
ATOM 2205 O O . ILE A 1 310 ? 2.631 1.035 -10.875 1.00 31.61 302 ILE A O 1
ATOM 2210 N N . VAL A 1 311 ? 3.341 0.015 -12.760 1.00 32.83 303 VAL A N 1
ATOM 2211 C CA . VAL A 1 311 ? 4.271 -0.848 -12.044 1.00 30.19 303 VAL A CA 1
ATOM 2212 C C . VAL A 1 311 ? 5.731 -0.494 -12.298 1.00 27.37 303 VAL A C 1
ATOM 2213 O O . VAL A 1 311 ? 6.593 -0.908 -11.507 1.00 31.68 303 VAL A O 1
ATOM 2217 N N . GLN A 1 312 ? 6.045 0.259 -13.347 1.00 33.10 304 GLN A N 1
ATOM 2218 C CA . GLN A 1 312 ? 7.390 0.796 -13.493 1.00 31.64 304 GLN A CA 1
ATOM 2219 C C . GLN A 1 312 ? 7.301 2.061 -14.345 1.00 35.44 304 GLN A C 1
ATOM 2220 O O . GLN A 1 312 ? 6.594 2.087 -15.361 1.00 36.60 304 GLN A O 1
ATOM 2226 N N . LYS A 1 313 ? 8.014 3.104 -13.922 1.00 36.62 305 LYS A N 1
ATOM 2227 C CA . LYS A 1 313 ? 7.977 4.392 -14.608 1.00 37.47 305 LYS A CA 1
ATOM 2228 C C . LYS A 1 313 ? 8.891 4.402 -15.834 1.00 37.78 305 LYS A C 1
ATOM 2229 O O . LYS A 1 313 ? 9.779 3.563 -15.988 1.00 41.75 305 LYS A O 1
ATOM 2235 N N A GLN A 1 314 ? 8.606 5.337 -16.739 0.45 42.63 306 GLN A N 1
ATOM 2236 N N B GLN A 1 314 ? 8.721 5.431 -16.675 0.55 43.53 306 GLN A N 1
ATOM 2237 C CA A GLN A 1 314 ? 9.567 5.666 -17.778 0.45 46.14 306 GLN A CA 1
ATOM 2238 C CA B GLN A 1 314 ? 9.421 5.483 -17.963 0.55 45.96 306 GLN A CA 1
ATOM 2239 C C A GLN A 1 314 ? 10.843 6.136 -17.104 0.45 46.18 306 GLN A C 1
ATOM 2240 C C B GLN A 1 314 ? 10.937 5.373 -17.808 0.55 46.04 306 GLN A C 1
ATOM 2241 O O A GLN A 1 314 ? 10.811 7.005 -16.227 0.45 43.46 306 GLN A O 1
ATOM 2242 O O B GLN A 1 314 ? 11.610 4.760 -18.649 0.55 47.99 306 GLN A O 1
ATOM 2245 N N A GLY A 1 315 ? 11.961 5.530 -17.480 0.45 46.49 307 GLY A N 1
ATOM 2246 N N B GLY A 1 315 ? 11.496 5.972 -16.760 0.55 46.84 307 GLY A N 1
ATOM 2247 C CA A GLY A 1 315 ? 13.213 5.779 -16.812 0.45 48.26 307 GLY A CA 1
ATOM 2248 C CA B GLY A 1 315 ? 12.930 5.988 -16.546 0.55 48.49 307 GLY A CA 1
ATOM 2249 C C A GLY A 1 315 ? 13.583 4.750 -15.769 0.45 48.51 307 GLY A C 1
ATOM 2250 C C B GLY A 1 315 ? 13.478 4.865 -15.694 0.55 48.38 307 GLY A C 1
ATOM 2251 O O A GLY A 1 315 ? 14.728 4.762 -15.300 0.45 50.58 307 GLY A O 1
ATOM 2252 O O B GLY A 1 315 ? 14.655 4.903 -15.319 0.55 50.40 307 GLY A O 1
ATOM 2253 N N . GLY A 1 316 ? 12.657 3.868 -15.376 1.00 42.51 308 GLY A N 1
ATOM 2254 C CA . GLY A 1 316 ? 13.041 2.704 -14.611 1.00 38.10 308 GLY A CA 1
ATOM 2255 C C . GLY A 1 316 ? 12.621 2.711 -13.162 1.00 33.25 308 GLY A C 1
ATOM 2256 O O . GLY A 1 316 ? 12.748 1.673 -12.500 1.00 39.42 308 GLY A O 1
ATOM 2257 N N . GLY A 1 317 ? 12.118 3.832 -12.649 1.00 35.02 309 GLY A N 1
ATOM 2258 C CA . GLY A 1 317 ? 11.790 3.903 -11.242 1.00 32.68 309 GLY A CA 1
ATOM 2259 C C . GLY A 1 317 ? 10.608 3.019 -10.885 1.00 34.75 309 GLY A C 1
ATOM 2260 O O . GLY A 1 317 ? 9.684 2.821 -11.678 1.00 37.32 309 GLY A O 1
ATOM 2261 N N . PHE A 1 318 ? 10.641 2.486 -9.665 1.00 29.73 310 PHE A N 1
ATOM 2262 C CA . PHE A 1 318 ? 9.572 1.644 -9.138 1.00 26.49 310 PHE A CA 1
ATOM 2263 C C . PHE A 1 318 ? 8.700 2.423 -8.176 1.00 31.96 310 PHE A C 1
ATOM 2264 O O . PHE A 1 318 ? 9.033 3.537 -7.758 1.00 32.88 310 PHE A O 1
ATOM 2272 N N . LEU A 1 319 ? 7.565 1.819 -7.831 1.00 29.31 311 LEU A N 1
ATOM 2273 C CA . LEU A 1 319 ? 6.506 2.523 -7.129 1.00 27.49 311 LEU A CA 1
ATOM 2274 C C . LEU A 1 319 ? 6.036 1.675 -5.964 1.00 27.63 311 LEU A C 1
ATOM 2275 O O . LEU A 1 319 ? 6.401 0.504 -5.825 1.00 28.40 311 LEU A O 1
ATOM 2280 N N . TYR A 1 320 ? 5.239 2.317 -5.111 1.00 25.62 312 TYR A N 1
ATOM 2281 C CA . TYR A 1 320 ? 4.543 1.612 -4.035 1.00 27.47 312 TYR A CA 1
ATOM 2282 C C . TYR A 1 320 ? 3.885 0.326 -4.540 1.00 28.07 312 TYR A C 1
ATOM 2283 O O . TYR A 1 320 ? 4.006 -0.732 -3.916 1.00 25.89 312 TYR A O 1
ATOM 2292 N N . ALA A 1 321 ? 3.160 0.410 -5.664 1.00 25.60 313 ALA A N 1
ATOM 2293 C CA . ALA A 1 321 ? 2.521 -0.771 -6.252 1.00 27.98 313 ALA A CA 1
ATOM 2294 C C . ALA A 1 321 ? 3.537 -1.881 -6.545 1.00 27.70 313 ALA A C 1
ATOM 2295 O O . ALA A 1 321 ? 3.263 -3.066 -6.297 1.00 24.53 313 ALA A O 1
ATOM 2297 N N . SER A 1 322 ? 4.716 -1.517 -7.075 1.00 27.92 314 SER A N 1
ATOM 2298 C CA . SER A 1 322 ? 5.738 -2.511 -7.404 1.00 25.81 314 SER A CA 1
ATOM 2299 C C . SER A 1 322 ? 6.171 -3.273 -6.162 1.00 28.63 314 SER A C 1
ATOM 2300 O O . SER A 1 322 ? 6.229 -4.506 -6.163 1.00 25.37 314 SER A O 1
ATOM 2303 N N . THR A 1 323 ? 6.481 -2.544 -5.089 1.00 24.44 315 THR A N 1
ATOM 2304 C CA . THR A 1 323 ? 6.899 -3.179 -3.842 1.00 24.41 315 THR A CA 1
ATOM 2305 C C . THR A 1 323 ? 5.810 -4.090 -3.288 1.00 24.43 315 THR A C 1
ATOM 2306 O O . THR A 1 323 ? 6.098 -5.212 -2.843 1.00 22.83 315 THR A O 1
ATOM 2310 N N . ASP A 1 324 ? 4.548 -3.644 -3.305 1.00 23.04 316 ASP A N 1
ATOM 2311 C CA . ASP A 1 324 ? 3.526 -4.491 -2.687 1.00 22.88 316 ASP A CA 1
ATOM 2312 C C . ASP A 1 324 ? 3.248 -5.738 -3.523 1.00 23.47 316 ASP A C 1
ATOM 2313 O O . ASP A 1 324 ? 2.888 -6.780 -2.967 1.00 21.29 316 ASP A O 1
ATOM 2318 N N . LEU A 1 325 ? 3.444 -5.673 -4.843 1.00 22.18 317 LEU A N 1
ATOM 2319 C CA . LEU A 1 325 ? 3.315 -6.892 -5.640 1.00 21.15 317 LEU A CA 1
ATOM 2320 C C . LEU A 1 325 ? 4.401 -7.890 -5.283 1.00 22.06 317 LEU A C 1
ATOM 2321 O O . LEU A 1 325 ? 4.125 -9.080 -5.077 1.00 22.57 317 LEU A O 1
ATOM 2326 N N . ALA A 1 326 ? 5.648 -7.418 -5.189 1.00 22.84 318 ALA A N 1
ATOM 2327 C CA . ALA A 1 326 ? 6.749 -8.303 -4.815 1.00 23.28 318 ALA A CA 1
ATOM 2328 C C . ALA A 1 326 ? 6.540 -8.855 -3.418 1.00 25.00 318 ALA A C 1
ATOM 2329 O O . ALA A 1 326 ? 6.818 -10.031 -3.141 1.00 24.22 318 ALA A O 1
ATOM 2331 N N . CYS A 1 327 ? 6.076 -8.000 -2.514 1.00 20.90 319 CYS A N 1
ATOM 2332 C CA . CYS A 1 327 ? 5.890 -8.432 -1.133 1.00 22.69 319 CYS A CA 1
ATOM 2333 C C . CYS A 1 327 ? 4.778 -9.469 -1.029 1.00 22.15 319 CYS A C 1
ATOM 2334 O O . CYS A 1 327 ? 4.926 -10.467 -0.310 1.00 21.78 319 CYS A O 1
ATOM 2337 N N . LEU A 1 328 ? 3.660 -9.269 -1.738 1.00 22.52 320 LEU A N 1
ATOM 2338 C CA . LEU A 1 328 ? 2.604 -10.290 -1.725 1.00 22.42 320 LEU A CA 1
ATOM 2339 C C . LEU A 1 328 ? 3.116 -11.631 -2.264 1.00 23.29 320 LEU A C 1
ATOM 2340 O O . LEU A 1 328 ? 2.830 -12.691 -1.689 1.00 22.43 320 LEU A O 1
ATOM 2345 N N . ARG A 1 329 ? 3.871 -11.611 -3.368 1.00 23.73 321 ARG A N 1
ATOM 2346 C CA . ARG A 1 329 ? 4.454 -12.847 -3.895 1.00 23.45 321 ARG A CA 1
ATOM 2347 C C . ARG A 1 329 ? 5.278 -13.579 -2.850 1.00 29.21 321 ARG A C 1
ATOM 2348 O O . ARG A 1 329 ? 5.224 -14.812 -2.747 1.00 27.32 321 ARG A O 1
ATOM 2356 N N . TYR A 1 330 ? 6.068 -12.831 -2.079 1.00 24.25 322 TYR A N 1
ATOM 2357 C CA . TYR A 1 330 ? 6.870 -13.418 -1.016 1.00 24.83 322 TYR A CA 1
ATOM 2358 C C . TYR A 1 330 ? 5.993 -13.990 0.093 1.00 23.31 322 TYR A C 1
ATOM 2359 O O . TYR A 1 330 ? 6.276 -15.076 0.620 1.00 23.37 322 TYR A O 1
ATOM 2368 N N . ARG A 1 331 ? 4.954 -13.257 0.495 1.00 21.98 323 ARG A N 1
ATOM 2369 C CA . ARG A 1 331 ? 4.144 -13.734 1.622 1.00 20.99 323 ARG A CA 1
ATOM 2370 C C . ARG A 1 331 ? 3.381 -15.002 1.260 1.00 23.56 323 ARG A C 1
ATOM 2371 O O . ARG A 1 331 ? 3.221 -15.902 2.101 1.00 22.07 323 ARG A O 1
ATOM 2379 N N . ILE A 1 332 ? 2.914 -15.093 0.011 1.00 21.86 324 ILE A N 1
ATOM 2380 C CA . ILE A 1 332 ? 2.266 -16.316 -0.464 1.00 23.03 324 ILE A CA 1
ATOM 2381 C C . ILE A 1 332 ? 3.301 -17.394 -0.735 1.00 23.21 324 ILE A C 1
ATOM 2382 O O . ILE A 1 332 ? 3.204 -18.516 -0.225 1.00 24.35 324 ILE A O 1
ATOM 2387 N N . GLY A 1 333 ? 4.311 -17.069 -1.544 1.00 24.44 325 GLY A N 1
ATOM 2388 C CA . GLY A 1 333 ? 5.174 -18.111 -2.069 1.00 23.41 325 GLY A CA 1
ATOM 2389 C C . GLY A 1 333 ? 6.247 -18.588 -1.113 1.00 29.66 325 GLY A C 1
ATOM 2390 O O . GLY A 1 333 ? 6.662 -19.740 -1.195 1.00 28.59 325 GLY A O 1
ATOM 2391 N N . ARG A 1 334 ? 6.708 -17.728 -0.197 1.00 24.38 326 ARG A N 1
ATOM 2392 C CA . ARG A 1 334 ? 7.777 -18.097 0.728 1.00 23.94 326 ARG A CA 1
ATOM 2393 C C . ARG A 1 334 ? 7.279 -18.289 2.145 1.00 26.45 326 ARG A C 1
ATOM 2394 O O . ARG A 1 334 ? 7.698 -19.243 2.812 1.00 28.52 326 ARG A O 1
ATOM 2402 N N . LEU A 1 335 ? 6.412 -17.391 2.635 1.00 23.28 327 LEU A N 1
ATOM 2403 C CA . LEU A 1 335 ? 5.862 -17.568 3.981 1.00 21.93 327 LEU A CA 1
ATOM 2404 C C . LEU A 1 335 ? 4.705 -18.562 4.002 1.00 25.13 327 LEU A C 1
ATOM 2405 O O . LEU A 1 335 ? 4.305 -19.007 5.084 1.00 25.18 327 LEU A O 1
ATOM 2410 N N . LYS A 1 336 ? 4.204 -18.959 2.830 1.00 25.46 328 LYS A N 1
ATOM 2411 C CA . LYS A 1 336 ? 3.138 -19.962 2.707 1.00 24.97 328 LYS A CA 1
ATOM 2412 C C . LYS A 1 336 ? 1.878 -19.524 3.452 1.00 26.82 328 LYS A C 1
ATOM 2413 O O . LYS A 1 336 ? 1.163 -20.337 4.045 1.00 27.82 328 LYS A O 1
ATOM 2419 N N . ALA A 1 337 ? 1.588 -18.230 3.396 1.00 23.74 329 ALA A N 1
ATOM 2420 C CA . ALA A 1 337 ? 0.359 -17.690 3.972 1.00 21.74 329 ALA A CA 1
ATOM 2421 C C . ALA A 1 337 ? -0.898 -18.155 3.222 1.00 23.73 329 ALA A C 1
ATOM 2422 O O . ALA A 1 337 ? -0.942 -18.187 1.980 1.00 23.65 329 ALA A O 1
ATOM 2424 N N . GLY A 1 338 ? -1.935 -18.516 3.985 1.00 23.11 330 GLY A N 1
ATOM 2425 C CA . GLY A 1 338 ? -3.240 -18.788 3.408 1.00 25.05 330 GLY A CA 1
ATOM 2426 C C . GLY A 1 338 ? -4.157 -17.582 3.475 1.00 20.76 330 GLY A C 1
ATOM 2427 O O . GLY A 1 338 ? -5.192 -17.524 2.790 1.00 23.47 330 GLY A O 1
ATOM 2428 N N . ARG A 1 339 ? -3.795 -16.608 4.315 1.00 20.07 331 ARG A N 1
ATOM 2429 C CA . ARG A 1 339 ? -4.615 -15.418 4.518 1.00 18.72 331 ARG A CA 1
ATOM 2430 C C . ARG A 1 339 ? -3.702 -14.218 4.738 1.00 21.29 331 ARG A C 1
ATOM 2431 O O . ARG A 1 339 ? -2.780 -14.281 5.560 1.00 21.96 331 ARG A O 1
ATOM 2439 N N . LEU A 1 340 ? -3.921 -13.138 3.988 1.00 20.50 332 LEU A N 1
ATOM 2440 C CA . LEU A 1 340 ? -3.165 -11.894 4.157 1.00 17.92 332 LEU A CA 1
ATOM 2441 C C . LEU A 1 340 ? -4.094 -10.805 4.675 1.00 18.84 332 LEU A C 1
ATOM 2442 O O . LEU A 1 340 ? -5.164 -10.580 4.087 1.00 20.89 332 LEU A O 1
ATOM 2447 N N . LEU A 1 341 ? -3.714 -10.142 5.784 1.00 19.11 333 LEU A N 1
ATOM 2448 C CA . LEU A 1 341 ? -4.455 -8.990 6.289 1.00 16.34 333 LEU A CA 1
ATOM 2449 C C . LEU A 1 341 ? -3.583 -7.742 6.210 1.00 20.04 333 LEU A C 1
ATOM 2450 O O . LEU A 1 341 ? -2.425 -7.766 6.648 1.00 20.17 333 LEU A O 1
ATOM 2455 N N . TYR A 1 342 ? -4.115 -6.663 5.624 1.00 19.05 334 TYR A N 1
ATOM 2456 C CA . TYR A 1 342 ? -3.392 -5.389 5.560 1.00 18.76 334 TYR A CA 1
ATOM 2457 C C . TYR A 1 342 ? -4.185 -4.352 6.349 1.00 18.26 334 TYR A C 1
ATOM 2458 O O . TYR A 1 342 ? -5.270 -3.952 5.916 1.00 18.93 334 TYR A O 1
ATOM 2467 N N . VAL A 1 343 ? -3.679 -3.960 7.525 1.00 17.14 335 VAL A N 1
ATOM 2468 C CA . VAL A 1 343 ? -4.374 -3.008 8.394 1.00 15.09 335 VAL A CA 1
ATOM 2469 C C . VAL A 1 343 ? -3.852 -1.621 8.057 1.00 16.59 335 VAL A C 1
ATOM 2470 O O . VAL A 1 343 ? -2.754 -1.231 8.489 1.00 20.97 335 VAL A O 1
ATOM 2474 N N . VAL A 1 344 ? -4.629 -0.878 7.252 1.00 17.77 336 VAL A N 1
ATOM 2475 C CA . VAL A 1 344 ? -4.122 0.319 6.584 1.00 20.08 336 VAL A CA 1
ATOM 2476 C C . VAL A 1 344 ? -5.205 1.385 6.536 1.00 21.46 336 VAL A C 1
ATOM 2477 O O . VAL A 1 344 ? -6.403 1.086 6.456 1.00 21.31 336 VAL A O 1
ATOM 2481 N N . ASP A 1 345 ? -4.767 2.649 6.552 1.00 20.05 337 ASP A N 1
ATOM 2482 C CA . ASP A 1 345 ? -5.672 3.776 6.397 1.00 22.56 337 ASP A CA 1
ATOM 2483 C C . ASP A 1 345 ? -6.580 3.614 5.185 1.00 23.08 337 ASP A C 1
ATOM 2484 O O . ASP A 1 345 ? -6.128 3.266 4.084 1.00 22.15 337 ASP A O 1
ATOM 2489 N N . HIS A 1 346 ? -7.868 3.909 5.398 1.00 21.84 338 HIS A N 1
ATOM 2490 C CA . HIS A 1 346 ? -8.919 3.679 4.409 1.00 23.62 338 HIS A CA 1
ATOM 2491 C C . HIS A 1 346 ? -8.655 4.385 3.084 1.00 23.58 338 HIS A C 1
ATOM 2492 O O . HIS A 1 346 ? -9.205 3.981 2.054 1.00 24.81 338 HIS A O 1
ATOM 2499 N N . ARG A 1 347 ? -7.853 5.442 3.095 1.00 21.44 339 ARG A N 1
ATOM 2500 C CA . ARG A 1 347 ? -7.591 6.151 1.842 1.00 24.67 339 ARG A CA 1
ATOM 2501 C C . ARG A 1 347 ? -6.759 5.339 0.861 1.00 27.08 339 ARG A C 1
ATOM 2502 O O . ARG A 1 347 ? -6.624 5.764 -0.305 1.00 26.58 339 ARG A O 1
ATOM 2510 N N . GLN A 1 348 ? -6.203 4.203 1.280 1.00 23.11 340 GLN A N 1
ATOM 2511 C CA . GLN A 1 348 ? -5.431 3.339 0.381 1.00 25.94 340 GLN A CA 1
ATOM 2512 C C . GLN A 1 348 ? -6.238 2.151 -0.154 1.00 25.06 340 GLN A C 1
ATOM 2513 O O . GLN A 1 348 ? -5.654 1.226 -0.730 1.00 24.18 340 GLN A O 1
ATOM 2519 N N . ALA A 1 349 ? -7.564 2.158 0.005 1.00 24.23 341 ALA A N 1
ATOM 2520 C CA . ALA A 1 349 ? -8.382 1.009 -0.382 1.00 22.58 341 ALA A CA 1
ATOM 2521 C C . ALA A 1 349 ? -8.189 0.644 -1.860 1.00 24.49 341 ALA A C 1
ATOM 2522 O O . ALA A 1 349 ? -8.049 -0.536 -2.204 1.00 27.75 341 ALA A O 1
ATOM 2524 N N . LEU A 1 350 ? -8.210 1.642 -2.745 1.00 24.66 342 LEU A N 1
ATOM 2525 C CA . LEU A 1 350 ? -8.085 1.359 -4.180 1.00 23.77 342 LEU A CA 1
ATOM 2526 C C . LEU A 1 350 ? -6.735 0.731 -4.508 1.00 29.13 342 LEU A C 1
ATOM 2527 O O . LEU A 1 350 ? -6.663 -0.186 -5.335 1.00 29.22 342 LEU A O 1
ATOM 2532 N N . HIS A 1 351 ? -5.657 1.196 -3.868 1.00 25.58 343 HIS A N 1
ATOM 2533 C CA . HIS A 1 351 ? -4.348 0.565 -4.064 1.00 26.00 343 HIS A CA 1
ATOM 2534 C C . HIS A 1 351 ? -4.408 -0.927 -3.767 1.00 26.90 343 HIS A C 1
ATOM 2535 O O . HIS A 1 351 ? -3.921 -1.754 -4.539 1.00 25.40 343 HIS A O 1
ATOM 2542 N N . PHE A 1 352 ? -5.022 -1.306 -2.649 1.00 22.71 344 PHE A N 1
ATOM 2543 C CA . PHE A 1 352 ? -5.023 -2.728 -2.330 1.00 21.38 344 PHE A CA 1
ATOM 2544 C C . PHE A 1 352 ? -6.008 -3.528 -3.171 1.00 23.30 344 PHE A C 1
ATOM 2545 O O . PHE A 1 352 ? -5.743 -4.699 -3.456 1.00 23.77 344 PHE A O 1
ATOM 2553 N N . GLU A 1 353 ? -7.159 -2.953 -3.522 1.00 23.52 345 GLU A N 1
ATOM 2554 C CA . GLU A 1 353 ? -8.070 -3.623 -4.450 1.00 25.77 345 GLU A CA 1
ATOM 2555 C C . GLU A 1 353 ? -7.370 -3.942 -5.768 1.00 27.55 345 GLU A C 1
ATOM 2556 O O . GLU A 1 353 ? -7.523 -5.047 -6.306 1.00 29.51 345 GLU A O 1
ATOM 2558 N N . GLN A 1 354 ? -6.592 -2.990 -6.294 1.00 26.52 346 GLN A N 1
ATOM 2559 C CA . GLN A 1 354 ? -5.876 -3.225 -7.545 1.00 29.79 346 GLN A CA 1
ATOM 2560 C C . GLN A 1 354 ? -4.733 -4.215 -7.356 1.00 27.19 346 GLN A C 1
ATOM 2561 O O . GLN A 1 354 ? -4.522 -5.095 -8.197 1.00 26.46 346 GLN A O 1
ATOM 2567 N N . LEU A 1 355 ? -4.002 -4.102 -6.246 1.00 21.96 347 LEU A N 1
ATOM 2568 C CA . LEU A 1 355 ? -3.019 -5.110 -5.871 1.00 25.18 347 LEU A CA 1
ATOM 2569 C C . LEU A 1 355 ? -3.616 -6.512 -5.887 1.00 26.95 347 LEU A C 1
ATOM 2570 O O . LEU A 1 355 ? -3.041 -7.430 -6.480 1.00 24.06 347 LEU A O 1
ATOM 2575 N N . PHE A 1 356 ? -4.739 -6.715 -5.195 1.00 25.54 348 PHE A N 1
ATOM 2576 C CA . PHE A 1 356 ? -5.292 -8.068 -5.110 1.00 25.25 348 PHE A CA 1
ATOM 2577 C C . PHE A 1 356 ? -5.737 -8.573 -6.487 1.00 25.35 348 PHE A C 1
ATOM 2578 O O . PHE A 1 356 ? -5.453 -9.715 -6.852 1.00 23.58 348 PHE A O 1
ATOM 2586 N N . THR A 1 357 ? -6.453 -7.741 -7.247 1.00 23.60 349 THR A N 1
ATOM 2587 C CA . THR A 1 357 ? -6.938 -8.166 -8.564 1.00 26.33 349 THR A CA 1
ATOM 2588 C C . THR A 1 357 ? -5.770 -8.509 -9.483 1.00 29.91 349 THR A C 1
ATOM 2589 O O . THR A 1 357 ? -5.786 -9.543 -10.169 1.00 26.11 349 THR A O 1
ATOM 2593 N N . THR A 1 358 ? -4.738 -7.657 -9.499 1.00 24.45 350 THR A N 1
ATOM 2594 C CA . THR A 1 358 ? -3.572 -7.927 -10.345 1.00 28.16 350 THR A CA 1
ATOM 2595 C C . THR A 1 358 ? -2.900 -9.223 -9.921 1.00 26.79 350 THR A C 1
ATOM 2596 O O . THR A 1 358 ? -2.555 -10.065 -10.758 1.00 25.61 350 THR A O 1
ATOM 2600 N N . SER A 1 359 ? -2.782 -9.427 -8.604 1.00 23.07 351 SER A N 1
ATOM 2601 C CA . SER A 1 359 ? -2.104 -10.609 -8.085 1.00 23.57 351 SER A CA 1
ATOM 2602 C C . SER A 1 359 ? -2.873 -11.882 -8.402 1.00 25.60 351 SER A C 1
ATOM 2603 O O . SER A 1 359 ? -2.262 -12.922 -8.673 1.00 25.17 351 SER A O 1
ATOM 2606 N N . ARG A 1 360 ? -4.210 -11.833 -8.360 1.00 24.86 352 ARG A N 1
ATOM 2607 C CA . ARG A 1 360 ? -4.990 -13.008 -8.766 1.00 26.18 352 ARG A CA 1
ATOM 2608 C C . ARG A 1 360 ? -4.809 -13.318 -10.256 1.00 26.16 352 ARG A C 1
ATOM 2609 O O . ARG A 1 360 ? -4.622 -14.486 -10.639 1.00 27.24 352 ARG A O 1
ATOM 2617 N N . LYS A 1 361 ? -4.839 -12.286 -11.105 1.00 27.77 353 LYS A N 1
ATOM 2618 C CA . LYS A 1 361 ? -4.659 -12.499 -12.542 1.00 28.63 353 LYS A CA 1
ATOM 2619 C C . LYS A 1 361 ? -3.271 -13.048 -12.869 1.00 26.45 353 LYS A C 1
ATOM 2620 O O . LYS A 1 361 ? -3.111 -13.826 -13.821 1.00 29.29 353 LYS A O 1
ATOM 2626 N N . ALA A 1 362 ? -2.249 -12.613 -12.135 1.00 25.87 354 ALA A N 1
ATOM 2627 C CA . ALA A 1 362 ? -0.877 -13.048 -12.359 1.00 30.17 354 ALA A CA 1
ATOM 2628 C C . ALA A 1 362 ? -0.581 -14.418 -11.774 1.00 30.39 354 ALA A C 1
ATOM 2629 O O . ALA A 1 362 ? 0.483 -14.976 -12.061 1.00 29.78 354 ALA A O 1
ATOM 2631 N N . GLY A 1 363 ? -1.460 -14.954 -10.933 1.00 27.67 355 GLY A N 1
ATOM 2632 C CA . GLY A 1 363 ? -1.135 -16.188 -10.238 1.00 32.43 355 GLY A CA 1
ATOM 2633 C C . GLY A 1 363 ? -0.317 -16.016 -8.969 1.00 31.71 355 GLY A C 1
ATOM 2634 O O . GLY A 1 363 ? 0.108 -17.018 -8.387 1.00 32.75 355 GLY A O 1
ATOM 2635 N N . TYR A 1 364 ? -0.052 -14.785 -8.542 1.00 24.11 356 TYR A N 1
ATOM 2636 C CA . TYR A 1 364 ? 0.666 -14.583 -7.286 1.00 23.06 356 TYR A CA 1
ATOM 2637 C C . TYR A 1 364 ? -0.214 -14.913 -6.099 1.00 25.64 356 TYR A C 1
ATOM 2638 O O . TYR A 1 364 ? 0.293 -15.297 -5.037 1.00 26.78 356 TYR A O 1
ATOM 2647 N N . LEU A 1 365 ? -1.521 -14.692 -6.243 1.00 24.50 357 LEU A N 1
ATOM 2648 C CA . LEU A 1 365 ? -2.478 -14.960 -5.177 1.00 22.05 357 LEU A CA 1
ATOM 2649 C C . LEU A 1 365 ? -3.391 -16.096 -5.611 1.00 26.69 357 LEU A C 1
ATOM 2650 O O . LEU A 1 365 ? -4.279 -15.892 -6.461 1.00 31.87 357 LEU A O 1
ATOM 2655 N N . PRO A 1 366 ? -3.177 -17.316 -5.115 1.00 29.57 358 PRO A N 1
ATOM 2656 C CA . PRO A 1 366 ? -3.976 -18.464 -5.576 1.00 35.62 358 PRO A CA 1
ATOM 2657 C C . PRO A 1 366 ? -5.454 -18.311 -5.244 1.00 33.12 358 PRO A C 1
ATOM 2658 O O . PRO A 1 366 ? -5.843 -17.568 -4.339 1.00 31.72 358 PRO A O 1
ATOM 2662 N N . GLU A 1 367 ? -6.284 -19.074 -5.974 1.00 31.80 359 GLU A N 1
ATOM 2663 C CA . GLU A 1 367 ? -7.730 -18.981 -5.797 1.00 31.28 359 GLU A CA 1
ATOM 2664 C C . GLU A 1 367 ? -8.149 -19.289 -4.360 1.00 34.19 359 GLU A C 1
ATOM 2665 O O . GLU A 1 367 ? -9.084 -18.665 -3.843 1.00 37.84 359 GLU A O 1
ATOM 2667 N N . ASP A 1 368 ? -7.473 -20.223 -3.693 1.00 29.23 360 ASP A N 1
ATOM 2668 C CA . ASP A 1 368 ? -7.862 -20.580 -2.329 1.00 33.19 360 ASP A CA 1
ATOM 2669 C C . ASP A 1 368 ? -7.152 -19.754 -1.255 1.00 37.03 360 ASP A C 1
ATOM 2670 O O . ASP A 1 368 ? -7.312 -20.057 -0.066 1.00 40.71 360 ASP A O 1
ATOM 2675 N N . ALA A 1 369 ? -6.387 -18.727 -1.629 1.00 30.35 361 ALA A N 1
ATOM 2676 C CA . ALA A 1 369 ? -5.844 -17.799 -0.641 1.00 29.86 361 ALA A CA 1
ATOM 2677 C C . ALA A 1 369 ? -6.768 -16.589 -0.471 1.00 29.93 361 ALA A C 1
ATOM 2678 O O . ALA A 1 369 ? -7.451 -16.163 -1.407 1.00 36.65 361 ALA A O 1
ATOM 2680 N N . LYS A 1 370 ? -6.790 -16.045 0.747 1.00 26.13 362 LYS A N 1
ATOM 2681 C CA . LYS A 1 370 ? -7.569 -14.867 1.100 1.00 23.03 362 LYS A CA 1
ATOM 2682 C C . LYS A 1 370 ? -6.630 -13.675 1.232 1.00 26.84 362 LYS A C 1
ATOM 2683 O O . LYS A 1 370 ? -5.520 -13.814 1.754 1.00 25.20 362 LYS A O 1
ATOM 2689 N N . ALA A 1 371 ? -7.047 -12.522 0.719 1.00 26.10 363 ALA A N 1
ATOM 2690 C CA . ALA A 1 371 ? -6.326 -11.277 0.957 1.00 23.61 363 ALA A CA 1
ATOM 2691 C C . ALA A 1 371 ? -7.363 -10.227 1.284 1.00 25.49 363 ALA A C 1
ATOM 2692 O O . ALA A 1 371 ? -8.324 -10.045 0.528 1.00 23.85 363 ALA A O 1
ATOM 2694 N N . GLU A 1 372 ? -7.171 -9.548 2.412 1.00 20.52 364 GLU A N 1
ATOM 2695 C CA . GLU A 1 372 ? -8.189 -8.681 2.983 1.00 23.10 364 GLU A CA 1
ATOM 2696 C C . GLU A 1 372 ? -7.604 -7.313 3.299 1.00 22.94 364 GLU A C 1
ATOM 2697 O O . GLU A 1 372 ? -6.550 -7.209 3.946 1.00 21.30 364 GLU A O 1
ATOM 2703 N N . PHE A 1 373 ? -8.292 -6.266 2.837 1.00 19.95 365 PHE A N 1
ATOM 2704 C CA . PHE A 1 373 ? -7.964 -4.893 3.205 1.00 18.83 365 PHE A CA 1
ATOM 2705 C C . PHE A 1 373 ? -8.741 -4.582 4.472 1.00 21.93 365 PHE A C 1
ATOM 2706 O O . PHE A 1 373 ? -9.982 -4.556 4.448 1.00 20.47 365 PHE A O 1
ATOM 2714 N N . ILE A 1 374 ? -8.010 -4.406 5.573 1.00 18.29 366 ILE A N 1
ATOM 2715 C CA . ILE A 1 374 ? -8.573 -4.102 6.897 1.00 16.31 366 ILE A CA 1
ATOM 2716 C C . ILE A 1 374 ? -8.437 -2.602 7.104 1.00 18.30 366 ILE A C 1
ATOM 2717 O O . ILE A 1 374 ? -7.473 -2.114 7.720 1.00 19.37 366 ILE A O 1
ATOM 2722 N N . GLY A 1 375 ? -9.398 -1.849 6.554 1.00 17.89 367 GLY A N 1
ATOM 2723 C CA . GLY A 1 375 ? -9.266 -0.403 6.541 1.00 21.13 367 GLY A CA 1
ATOM 2724 C C . GLY A 1 375 ? -9.698 0.241 7.852 1.00 24.52 367 GLY A C 1
ATOM 2725 O O . GLY A 1 375 ? -10.498 -0.308 8.605 1.00 20.66 367 GLY A O 1
ATOM 2726 N N . PHE A 1 376 ? -9.174 1.440 8.126 1.00 18.80 368 PHE A N 1
ATOM 2727 C CA . PHE A 1 376 ? -9.653 2.226 9.265 1.00 18.35 368 PHE A CA 1
ATOM 2728 C C . PHE A 1 376 ? -9.759 3.703 8.882 1.00 22.61 368 PHE A C 1
ATOM 2729 O O . PHE A 1 376 ? -9.063 4.206 7.974 1.00 21.89 368 PHE A O 1
ATOM 2737 N N . GLY A 1 377 ? -10.651 4.405 9.580 1.00 20.72 369 GLY A N 1
ATOM 2738 C CA . GLY A 1 377 ? -10.957 5.789 9.258 1.00 21.66 369 GLY A CA 1
ATOM 2739 C C . GLY A 1 377 ? -9.922 6.768 9.781 1.00 24.19 369 GLY A C 1
ATOM 2740 O O . GLY A 1 377 ? -8.960 6.414 10.460 1.00 22.63 369 GLY A O 1
ATOM 2741 N N . THR A 1 378 ? -10.126 8.033 9.415 1.00 24.23 370 THR A N 1
ATOM 2742 C CA . THR A 1 378 ? -9.213 9.113 9.747 1.00 22.51 370 THR A CA 1
ATOM 2743 C C . THR A 1 378 ? -9.425 9.555 11.183 1.00 26.92 370 THR A C 1
ATOM 2744 O O . THR A 1 378 ? -10.563 9.656 11.636 1.00 23.39 370 THR A O 1
ATOM 2748 N N . MET A 1 379 ? -8.326 9.830 11.892 1.00 25.92 371 MET A N 1
ATOM 2749 C CA . MET A 1 379 ? -8.420 10.407 13.234 1.00 27.53 371 MET A CA 1
ATOM 2750 C C . MET A 1 379 ? -8.662 11.910 13.121 1.00 31.42 371 MET A C 1
ATOM 2751 O O . MET A 1 379 ? -7.949 12.617 12.395 1.00 30.51 371 MET A O 1
ATOM 2756 N N . MET A 1 380 ? -9.709 12.393 13.797 1.00 28.40 372 MET A N 1
ATOM 2757 C CA . MET A 1 380 ? -10.174 13.769 13.688 1.00 25.72 372 MET A CA 1
ATOM 2758 C C . MET A 1 380 ? -10.098 14.459 15.042 1.00 34.78 372 MET A C 1
ATOM 2759 O O . MET A 1 380 ? -10.090 13.814 16.090 1.00 28.58 372 MET A O 1
ATOM 2764 N N . GLY A 1 381 ? -10.061 15.786 15.008 1.00 34.25 373 GLY A N 1
ATOM 2765 C CA . GLY A 1 381 ? -10.330 16.581 16.187 1.00 35.10 373 GLY A CA 1
ATOM 2766 C C . GLY A 1 381 ? -11.815 16.836 16.354 1.00 41.75 373 GLY A C 1
ATOM 2767 O O . GLY A 1 381 ? -12.645 16.416 15.549 1.00 40.29 373 GLY A O 1
ATOM 2768 N N . LYS A 1 382 ? -12.149 17.568 17.424 1.00 46.62 374 LYS A N 1
ATOM 2769 C CA . LYS A 1 382 ? -13.549 17.842 17.721 1.00 52.45 374 LYS A CA 1
ATOM 2770 C C . LYS A 1 382 ? -14.225 18.698 16.650 1.00 59.97 374 LYS A C 1
ATOM 2771 O O . LYS A 1 382 ? -15.459 18.727 16.587 1.00 70.69 374 LYS A O 1
ATOM 2773 N N . ASP A 1 383 ? -13.458 19.374 15.795 1.00 52.37 375 ASP A N 1
ATOM 2774 C CA . ASP A 1 383 ? -14.015 20.175 14.712 1.00 58.61 375 ASP A CA 1
ATOM 2775 C C . ASP A 1 383 ? -14.257 19.378 13.426 1.00 63.39 375 ASP A C 1
ATOM 2776 O O . ASP A 1 383 ? -14.600 19.972 12.398 1.00 63.50 375 ASP A O 1
ATOM 2781 N N . GLY A 1 384 ? -14.083 18.057 13.454 1.00 65.51 376 GLY A N 1
ATOM 2782 C CA . GLY A 1 384 ? -14.252 17.247 12.267 1.00 65.56 376 GLY A CA 1
ATOM 2783 C C . GLY A 1 384 ? -13.114 17.317 11.273 1.00 64.81 376 GLY A C 1
ATOM 2784 O O . GLY A 1 384 ? -13.148 16.597 10.266 1.00 70.68 376 GLY A O 1
ATOM 2785 N N . LYS A 1 385 ? -12.124 18.162 11.507 1.00 60.81 377 LYS A N 1
ATOM 2786 C CA . LYS A 1 385 ? -10.911 18.257 10.712 1.00 54.51 377 LYS A CA 1
ATOM 2787 C C . LYS A 1 385 ? -9.858 17.305 11.265 1.00 48.31 377 LYS A C 1
ATOM 2788 O O . LYS A 1 385 ? -9.927 16.905 12.431 1.00 39.30 377 LYS A O 1
ATOM 2790 N N . PRO A 1 386 ? -8.876 16.909 10.451 1.00 39.80 378 PRO A N 1
ATOM 2791 C CA . PRO A 1 386 ? -7.895 15.918 10.910 1.00 37.93 378 PRO A CA 1
ATOM 2792 C C . PRO A 1 386 ? -7.177 16.360 12.182 1.00 36.42 378 PRO A C 1
ATOM 2793 O O . PRO A 1 386 ? -6.937 17.547 12.421 1.00 38.44 378 PRO A O 1
ATOM 2797 N N . PHE A 1 387 ? -6.833 15.363 12.990 1.00 34.22 379 PHE A N 1
ATOM 2798 C CA . PHE A 1 387 ? -6.368 15.571 14.357 1.00 30.68 379 PHE A CA 1
ATOM 2799 C C . PHE A 1 387 ? -5.012 16.268 14.371 1.00 29.87 379 PHE A C 1
ATOM 2800 O O . PHE A 1 387 ? -4.044 15.767 13.787 1.00 35.25 379 PHE A O 1
ATOM 2808 N N . LYS A 1 388 ? -4.946 17.425 15.033 1.00 30.32 380 LYS A N 1
ATOM 2809 C CA . LYS A 1 388 ? -3.732 18.222 15.161 1.00 27.72 380 LYS A CA 1
ATOM 2810 C C . LYS A 1 388 ? -3.643 18.754 16.590 1.00 29.22 380 LYS A C 1
ATOM 2811 O O . LYS A 1 388 ? -4.609 18.689 17.364 1.00 35.83 380 LYS A O 1
ATOM 2817 N N . THR A 1 389 ? -2.478 19.303 16.933 1.00 30.62 381 THR A N 1
ATOM 2818 C CA . THR A 1 389 ? -2.373 20.002 18.211 1.00 32.15 381 THR A CA 1
ATOM 2819 C C . THR A 1 389 ? -3.229 21.267 18.185 1.00 38.52 381 THR A C 1
ATOM 2820 O O . THR A 1 389 ? -3.702 21.708 17.130 1.00 41.18 381 THR A O 1
ATOM 2824 N N . ARG A 1 390 ? -3.423 21.850 19.377 1.00 36.36 382 ARG A N 1
ATOM 2825 C CA A ARG A 1 390 ? -4.218 23.068 19.485 0.54 36.85 382 ARG A CA 1
ATOM 2826 C CA B ARG A 1 390 ? -4.206 23.075 19.499 0.46 37.18 382 ARG A CA 1
ATOM 2827 C C . ARG A 1 390 ? -3.681 24.151 18.560 1.00 44.34 382 ARG A C 1
ATOM 2828 O O . ARG A 1 390 ? -4.456 24.912 17.968 1.00 49.96 382 ARG A O 1
ATOM 2843 N N . SER A 1 391 ? -2.362 24.223 18.404 1.00 50.12 383 SER A N 1
ATOM 2844 C CA . SER A 1 391 ? -1.727 25.218 17.553 1.00 54.45 383 SER A CA 1
ATOM 2845 C C . SER A 1 391 ? -1.643 24.786 16.097 1.00 51.23 383 SER A C 1
ATOM 2846 O O . SER A 1 391 ? -1.030 25.494 15.297 1.00 47.58 383 SER A O 1
ATOM 2849 N N . GLY A 1 392 ? -2.217 23.640 15.741 1.00 46.15 384 GLY A N 1
ATOM 2850 C CA . GLY A 1 392 ? -2.241 23.192 14.363 1.00 40.12 384 GLY A CA 1
ATOM 2851 C C . GLY A 1 392 ? -1.092 22.316 13.903 1.00 44.89 384 GLY A C 1
ATOM 2852 O O . GLY A 1 392 ? -1.014 22.015 12.707 1.00 44.69 384 GLY A O 1
ATOM 2853 N N . ASP A 1 393 ? -0.216 21.869 14.798 1.00 41.83 385 ASP A N 1
ATOM 2854 C CA . ASP A 1 393 ? 0.954 21.103 14.383 1.00 39.38 385 ASP A CA 1
ATOM 2855 C C . ASP A 1 393 ? 0.673 19.604 14.404 1.00 37.77 385 ASP A C 1
ATOM 2856 O O . ASP A 1 393 ? -0.351 19.142 14.914 1.00 37.21 385 ASP A O 1
ATOM 2861 N N . THR A 1 394 ? 1.610 18.836 13.848 1.00 34.59 386 THR A N 1
ATOM 2862 C CA . THR A 1 394 ? 1.478 17.381 13.842 1.00 36.93 386 THR A CA 1
ATOM 2863 C C . THR A 1 394 ? 1.588 16.851 15.266 1.00 29.51 386 THR A C 1
ATOM 2864 O O . THR A 1 394 ? 2.491 17.239 16.012 1.00 33.45 386 THR A O 1
ATOM 2868 N N . VAL A 1 395 ? 0.661 15.964 15.626 1.00 30.26 387 VAL A N 1
ATOM 2869 C CA . VAL A 1 395 ? 0.647 15.347 16.951 1.00 34.02 387 VAL A CA 1
ATOM 2870 C C . VAL A 1 395 ? 1.850 14.427 17.090 1.00 34.28 387 VAL A C 1
ATOM 2871 O O . VAL A 1 395 ? 2.115 13.597 16.212 1.00 33.73 387 VAL A O 1
ATOM 2875 N N . LYS A 1 396 ? 2.597 14.579 18.175 1.00 29.41 388 LYS A N 1
ATOM 2876 C CA . LYS A 1 396 ? 3.707 13.681 18.473 1.00 27.70 388 LYS A CA 1
ATOM 2877 C C . LYS A 1 396 ? 3.173 12.534 19.320 1.00 31.38 388 LYS A C 1
ATOM 2878 O O . LYS A 1 396 ? 2.600 12.777 20.384 1.00 30.92 388 LYS A O 1
ATOM 2884 N N . LEU A 1 397 ? 3.369 11.294 18.866 1.00 25.18 389 LEU A N 1
ATOM 2885 C CA . LEU A 1 397 ? 2.776 10.171 19.597 1.00 23.81 389 LEU A CA 1
ATOM 2886 C C . LEU A 1 397 ? 3.352 10.050 21.001 1.00 29.02 389 LEU A C 1
ATOM 2887 O O . LEU A 1 397 ? 2.611 9.754 21.940 1.00 25.92 389 LEU A O 1
ATOM 2892 N N . VAL A 1 398 ? 4.666 10.257 21.172 1.00 27.62 390 VAL A N 1
ATOM 2893 C CA . VAL A 1 398 ? 5.243 10.175 22.522 1.00 28.31 390 VAL A CA 1
ATOM 2894 C C . VAL A 1 398 ? 4.571 11.171 23.463 1.00 30.55 390 VAL A C 1
ATOM 2895 O O . VAL A 1 398 ? 4.263 10.843 24.622 1.00 29.82 390 VAL A O 1
ATOM 2899 N N . ASP A 1 399 ? 4.321 12.397 22.988 1.00 26.09 391 ASP A N 1
ATOM 2900 C CA . ASP A 1 399 ? 3.634 13.392 23.810 1.00 30.14 391 ASP A CA 1
ATOM 2901 C C . ASP A 1 399 ? 2.207 12.962 24.137 1.00 29.86 391 ASP A C 1
ATOM 2902 O O . ASP A 1 399 ? 1.727 13.176 25.266 1.00 28.50 391 ASP A O 1
ATOM 2907 N N . LEU A 1 400 ? 1.503 12.416 23.138 1.00 26.18 392 LEU A N 1
ATOM 2908 C CA . LEU A 1 400 ? 0.113 12.002 23.305 1.00 27.05 392 LEU A CA 1
ATOM 2909 C C . LEU A 1 400 ? 0.002 10.917 24.369 1.00 27.44 392 LEU A C 1
ATOM 2910 O O . LEU A 1 400 ? -0.853 10.987 25.264 1.00 25.28 392 LEU A O 1
ATOM 2915 N N . LEU A 1 401 ? 0.887 9.921 24.312 1.00 25.58 393 LEU A N 1
ATOM 2916 C CA . LEU A 1 401 ? 0.847 8.848 25.316 1.00 24.60 393 LEU A CA 1
ATOM 2917 C C . LEU A 1 401 ? 1.272 9.333 26.698 1.00 24.70 393 LEU A C 1
ATOM 2918 O O . LEU A 1 401 ? 0.696 8.905 27.703 1.00 27.10 393 LEU A O 1
ATOM 2923 N N . THR A 1 402 ? 2.283 10.208 26.796 1.00 25.42 394 THR A N 1
ATOM 2924 C CA . THR A 1 402 ? 2.610 10.784 28.102 1.00 26.10 394 THR A CA 1
ATOM 2925 C C . THR A 1 402 ? 1.416 11.535 28.670 1.00 25.62 394 THR A C 1
ATOM 2926 O O . THR A 1 402 ? 1.142 11.477 29.887 1.00 25.80 394 THR A O 1
ATOM 2930 N N . GLU A 1 403 ? 0.694 12.254 27.801 1.00 23.94 395 GLU A N 1
ATOM 2931 C CA . GLU A 1 403 ? -0.435 13.048 28.271 1.00 26.98 395 GLU A CA 1
ATOM 2932 C C . GLU A 1 403 ? -1.554 12.155 28.798 1.00 23.64 395 GLU A C 1
ATOM 2933 O O . GLU A 1 403 ? -2.153 12.463 29.843 1.00 25.25 395 GLU A O 1
ATOM 2939 N N . ALA A 1 404 ? -1.829 11.050 28.093 1.00 25.61 396 ALA A N 1
ATOM 2940 C CA . ALA A 1 404 ? -2.834 10.079 28.528 1.00 23.77 396 ALA A CA 1
ATOM 2941 C C . ALA A 1 404 ? -2.510 9.562 29.926 1.00 25.80 396 ALA A C 1
ATOM 2942 O O . ALA A 1 404 ? -3.381 9.504 30.802 1.00 24.01 396 ALA A O 1
ATOM 2944 N N . VAL A 1 405 ? -1.244 9.218 30.163 1.00 22.12 397 VAL A N 1
A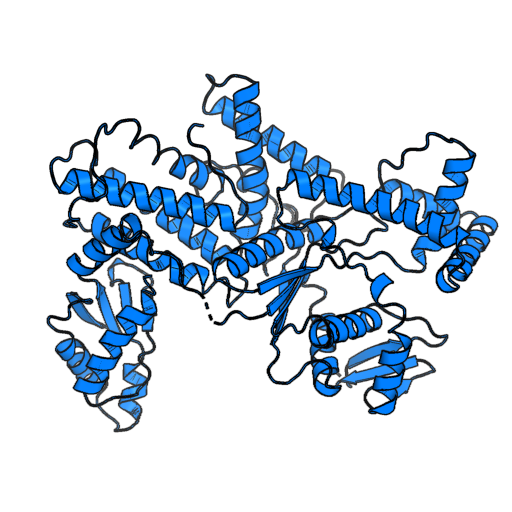TOM 2945 C CA . VAL A 1 405 ? -0.860 8.696 31.480 1.00 22.51 397 VAL A CA 1
ATOM 2946 C C . VAL A 1 405 ? -0.953 9.780 32.543 1.00 28.44 397 VAL A C 1
ATOM 2947 O O . VAL A 1 405 ? -1.440 9.532 33.657 1.00 27.11 397 VAL A O 1
ATOM 2951 N N . GLU A 1 406 ? -0.487 11.001 32.234 1.00 23.51 398 GLU A N 1
ATOM 2952 C CA . GLU A 1 406 ? -0.598 12.087 33.206 1.00 25.05 398 GLU A CA 1
ATOM 2953 C C . GLU A 1 406 ? -2.053 12.391 33.533 1.00 27.45 398 GLU A C 1
ATOM 2954 O O . GLU A 1 406 ? -2.394 12.638 34.705 1.00 26.81 398 GLU A O 1
ATOM 2960 N N . ARG A 1 407 ? -2.918 12.407 32.509 1.00 26.35 399 ARG A N 1
ATOM 2961 C CA . ARG A 1 407 ? -4.332 12.699 32.733 1.00 27.41 399 ARG A CA 1
ATOM 2962 C C . ARG A 1 407 ? -4.969 11.621 33.601 1.00 28.03 399 ARG A C 1
ATOM 2963 O O . ARG A 1 407 ? -5.659 11.927 34.585 1.00 28.68 399 ARG A O 1
ATOM 2971 N N . ALA A 1 408 ? -4.705 10.350 33.274 1.00 26.81 400 ALA A N 1
ATOM 2972 C CA . ALA A 1 408 ? -5.291 9.251 34.044 1.00 25.16 400 ALA A CA 1
ATOM 2973 C C . ALA A 1 408 ? -4.790 9.246 35.477 1.00 27.92 400 ALA A C 1
ATOM 2974 O O . ALA A 1 408 ? -5.558 8.953 36.404 1.00 31.62 400 ALA A O 1
ATOM 2976 N N . THR A 1 409 ? -3.509 9.574 35.682 1.00 28.03 401 THR A N 1
ATOM 2977 C CA . THR A 1 409 ? -2.967 9.613 37.036 1.00 28.72 401 THR A CA 1
ATOM 2978 C C . THR A 1 409 ? -3.681 10.668 37.879 1.00 31.03 401 THR A C 1
ATOM 2979 O O . THR A 1 409 ? -4.013 10.421 39.048 1.00 32.92 401 THR A O 1
ATOM 2983 N N . ALA A 1 410 ? -3.970 11.840 37.294 1.00 31.84 402 ALA A N 1
ATOM 2984 C CA . ALA A 1 410 ? -4.699 12.863 38.045 1.00 31.08 402 ALA A CA 1
ATOM 2985 C C . ALA A 1 410 ? -6.098 12.387 38.434 1.00 32.19 402 ALA A C 1
ATOM 2986 O O . ALA A 1 410 ? -6.543 12.603 39.585 1.00 35.81 402 ALA A O 1
ATOM 2988 N N . LEU A 1 411 ? -6.800 11.733 37.499 1.00 34.42 403 LEU A N 1
ATOM 2989 C CA . LEU A 1 411 ? -8.155 11.253 37.761 1.00 34.46 403 LEU A CA 1
ATOM 2990 C C . LEU A 1 411 ? -8.152 10.153 38.814 1.00 37.20 403 LEU A C 1
ATOM 2991 O O . LEU A 1 411 ? -9.016 10.130 39.699 1.00 43.15 403 LEU A O 1
ATOM 2996 N N . VAL A 1 412 ? -7.184 9.243 38.734 1.00 34.76 404 VAL A N 1
ATOM 2997 C CA . VAL A 1 412 ? -7.090 8.136 39.683 1.00 39.48 404 VAL A CA 1
ATOM 2998 C C . VAL A 1 412 ? -6.823 8.662 41.090 1.00 41.62 404 VAL A C 1
ATOM 2999 O O . VAL A 1 412 ? -7.368 8.145 42.077 1.00 45.87 404 VAL A O 1
ATOM 3003 N N . LYS A 1 413 ? -6.010 9.720 41.206 1.00 34.64 405 LYS A N 1
ATOM 3004 C CA . LYS A 1 413 ? -5.778 10.331 42.517 1.00 38.93 405 LYS A CA 1
ATOM 3005 C C . LYS A 1 413 ? -7.027 11.019 43.038 1.00 44.87 405 LYS A C 1
ATOM 3006 O O . LYS A 1 413 ? -7.293 10.998 44.246 1.00 47.31 405 LYS A O 1
ATOM 3012 N N . GLU A 1 414 ? -7.781 11.675 42.155 1.00 40.16 406 GLU A N 1
ATOM 3013 C CA . GLU A 1 414 ? -9.070 12.235 42.552 1.00 44.63 406 GLU A CA 1
ATOM 3014 C C . GLU A 1 414 ? -9.998 11.148 43.112 1.00 47.31 406 GLU A C 1
ATOM 3015 O O . GLU A 1 414 ? -10.589 11.312 44.191 1.00 49.71 406 GLU A O 1
ATOM 3021 N N . LYS A 1 415 ? -10.099 10.009 42.415 1.00 51.68 407 LYS A N 1
ATOM 3022 C CA . LYS A 1 415 ? -11.003 8.937 42.837 1.00 50.68 407 LYS A CA 1
ATOM 3023 C C . LYS A 1 415 ? -10.542 8.279 44.134 1.00 54.97 407 LYS A C 1
ATOM 3024 O O . LYS A 1 415 ? -11.372 7.900 44.969 1.00 52.58 407 LYS A O 1
ATOM 3026 N N . ASN A 1 416 ? -9.233 8.104 44.316 1.00 47.53 408 ASN A N 1
ATOM 3027 C CA . ASN A 1 416 ? -8.684 7.469 45.517 1.00 50.99 408 ASN A CA 1
ATOM 3028 C C . ASN A 1 416 ? -7.553 8.332 46.068 1.00 56.97 408 ASN A C 1
ATOM 3029 O O . ASN A 1 416 ? -6.369 8.064 45.813 1.00 55.41 408 ASN A O 1
ATOM 3034 N N . PRO A 1 417 ? -7.880 9.368 46.851 1.00 58.84 409 PRO A N 1
ATOM 3035 C CA . PRO A 1 417 ? -6.831 10.235 47.418 1.00 64.76 409 PRO A CA 1
ATOM 3036 C C . PRO A 1 417 ? -5.920 9.543 48.423 1.00 57.92 409 PRO A C 1
ATOM 3037 O O . PRO A 1 417 ? -4.981 10.178 48.915 1.00 55.47 409 PRO A O 1
ATOM 3041 N N . GLU A 1 418 ? -6.151 8.272 48.742 1.00 54.15 410 GLU A N 1
ATOM 3042 C CA . GLU A 1 418 ? -5.280 7.556 49.662 1.00 62.30 410 GLU A CA 1
ATOM 3043 C C . GLU A 1 418 ? -4.184 6.793 48.940 1.00 60.70 410 GLU A C 1
ATOM 3044 O O . GLU A 1 418 ? -3.377 6.120 49.590 1.00 64.04 410 GLU A O 1
ATOM 3046 N N . LEU A 1 419 ? -4.131 6.880 47.612 1.00 50.66 411 LEU A N 1
ATOM 3047 C CA . LEU A 1 419 ? -3.050 6.261 46.874 1.00 44.65 411 LEU A CA 1
ATOM 3048 C C . LEU A 1 419 ? -1.770 7.058 47.062 1.00 42.62 411 LEU A C 1
ATOM 3049 O O . LEU A 1 419 ? -1.788 8.292 47.071 1.00 48.43 411 LEU A O 1
ATOM 3054 N N . GLY A 1 420 ? -0.657 6.344 47.213 1.00 45.27 412 GLY A N 1
ATOM 3055 C CA . GLY A 1 420 ? 0.635 6.992 47.172 1.00 45.90 412 GLY A CA 1
ATOM 3056 C C . GLY A 1 420 ? 0.989 7.391 45.755 1.00 43.89 412 GLY A C 1
ATOM 3057 O O . GLY A 1 420 ? 0.417 6.885 44.793 1.00 45.56 412 GLY A O 1
ATOM 3058 N N . ALA A 1 421 ? 1.944 8.321 45.635 1.00 44.73 413 ALA A N 1
ATOM 3059 C CA . ALA A 1 421 ? 2.306 8.851 44.318 1.00 44.61 413 ALA A CA 1
ATOM 3060 C C . ALA A 1 421 ? 2.721 7.746 43.355 1.00 50.36 413 ALA A C 1
ATOM 3061 O O . ALA A 1 421 ? 2.343 7.764 42.175 1.00 44.97 413 ALA A O 1
ATOM 3063 N N . ASP A 1 422 ? 3.506 6.777 43.832 1.00 54.32 414 ASP A N 1
ATOM 3064 C CA . ASP A 1 422 ? 4.014 5.752 42.927 1.00 58.95 414 ASP A CA 1
ATOM 3065 C C . ASP A 1 422 ? 2.920 4.774 42.543 1.00 49.20 414 ASP A C 1
ATOM 3066 O O . ASP A 1 422 ? 2.819 4.366 41.375 1.00 46.11 414 ASP A O 1
ATOM 3071 N N . GLU A 1 423 ? 2.086 4.397 43.508 1.00 45.42 415 GLU A N 1
ATOM 3072 C CA . GLU A 1 423 ? 0.947 3.542 43.202 1.00 45.51 415 GLU A CA 1
ATOM 3073 C C . GLU A 1 423 ? 0.004 4.220 42.221 1.00 37.79 415 GLU A C 1
ATOM 3074 O O . GLU A 1 423 ? -0.480 3.579 41.280 1.00 36.43 415 GLU A O 1
ATOM 3076 N N . ALA A 1 424 ? -0.258 5.519 42.415 1.00 36.22 416 ALA A N 1
ATOM 3077 C CA . ALA A 1 424 ? -1.151 6.2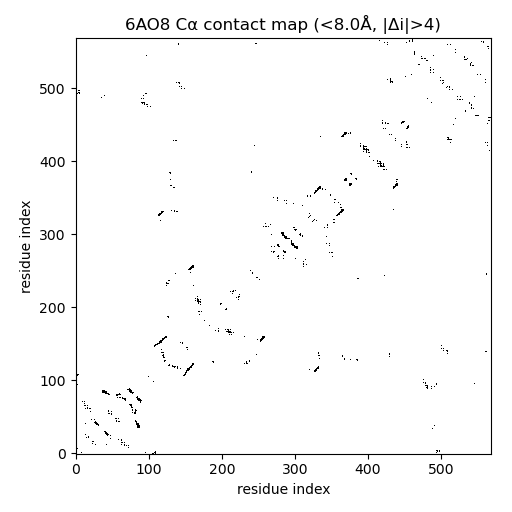35 41.507 1.00 32.75 416 ALA A CA 1
ATOM 3078 C C . ALA A 1 424 ? -0.582 6.276 40.096 1.00 34.36 416 ALA A C 1
ATOM 3079 O O . ALA A 1 424 ? -1.329 6.185 39.118 1.00 33.63 416 ALA A O 1
ATOM 3081 N N . ALA A 1 425 ? 0.735 6.463 39.977 1.00 34.92 417 ALA A N 1
ATOM 3082 C CA . ALA A 1 425 ? 1.354 6.522 38.658 1.00 37.17 417 ALA A CA 1
ATOM 3083 C C . ALA A 1 425 ? 1.305 5.170 37.956 1.00 36.83 417 ALA A C 1
ATOM 3084 O O . ALA A 1 425 ? 1.115 5.109 36.739 1.00 31.27 417 ALA A O 1
ATOM 3086 N N . LYS A 1 426 ? 1.460 4.070 38.699 1.00 35.17 418 LYS A N 1
ATOM 3087 C CA . LYS A 1 426 ? 1.360 2.756 38.070 1.00 37.68 418 LYS A CA 1
ATOM 3088 C C . LYS A 1 426 ? -0.062 2.496 37.574 1.00 36.91 418 LYS A C 1
ATOM 3089 O O . LYS A 1 426 ? -0.262 2.037 36.445 1.00 32.84 418 LYS A O 1
ATOM 3091 N N . ILE A 1 427 ? -1.063 2.808 38.401 1.00 28.85 419 ILE A N 1
ATOM 3092 C CA . ILE A 1 427 ? -2.457 2.697 37.980 1.00 24.31 419 ILE A CA 1
ATOM 3093 C C . ILE A 1 427 ? -2.732 3.619 36.801 1.00 24.06 419 ILE A C 1
ATOM 3094 O O . ILE A 1 427 ? -3.412 3.232 35.846 1.00 24.75 419 ILE A O 1
ATOM 3099 N N . GLY A 1 428 ? -2.206 4.837 36.855 1.00 26.76 420 GLY A N 1
ATOM 3100 C CA . GLY A 1 428 ? -2.451 5.798 35.796 1.00 25.27 420 GLY A CA 1
ATOM 3101 C C . GLY A 1 428 ? -1.920 5.320 34.459 1.00 24.14 420 GLY A C 1
ATOM 3102 O O . GLY A 1 428 ? -2.524 5.572 33.415 1.00 24.30 420 GLY A O 1
ATOM 3103 N N . LYS A 1 429 ? -0.786 4.615 34.474 1.00 26.13 421 LYS A N 1
ATOM 3104 C CA . LYS A 1 429 ? -0.274 4.102 33.201 1.00 27.09 421 LYS A CA 1
ATOM 3105 C C . LYS A 1 429 ? -1.226 3.062 32.622 1.00 21.56 421 LYS A C 1
ATOM 3106 O O . LYS A 1 429 ? -1.531 3.086 31.425 1.00 25.01 421 LYS A O 1
ATOM 3112 N N . THR A 1 430 ? -1.724 2.146 33.463 1.00 22.66 422 THR A N 1
ATOM 3113 C CA . THR A 1 430 ? -2.630 1.103 32.978 1.00 22.82 422 THR A CA 1
ATOM 3114 C C . THR A 1 430 ? -3.950 1.688 32.468 1.00 20.46 422 THR A C 1
ATOM 3115 O O . THR A 1 430 ? -4.483 1.250 31.443 1.00 19.61 422 THR A O 1
ATOM 3119 N N . VAL A 1 431 ? -4.495 2.678 33.181 1.00 21.86 423 VAL A N 1
ATOM 3120 C CA . VAL A 1 431 ? -5.754 3.291 32.765 1.00 19.87 423 VAL A CA 1
ATOM 3121 C C . VAL A 1 431 ? -5.546 4.174 31.532 1.00 21.83 423 VAL A C 1
ATOM 3122 O O . VAL A 1 431 ? -6.360 4.158 30.608 1.00 21.35 423 VAL A O 1
ATOM 3126 N N . GLY A 1 432 ? -4.469 4.966 31.524 1.00 23.07 424 GLY A N 1
ATOM 3127 C CA . GLY A 1 432 ? -4.266 5.945 30.459 1.00 20.36 424 GLY A CA 1
ATOM 3128 C C . GLY A 1 432 ? -3.989 5.273 29.122 1.00 20.91 424 GLY A C 1
ATOM 3129 O O . GLY A 1 432 ? -4.631 5.583 28.112 1.00 19.93 424 GLY A O 1
ATOM 3130 N N . ILE A 1 433 ? -3.058 4.318 29.109 1.00 20.08 425 ILE A N 1
ATOM 3131 C CA . ILE A 1 433 ? -2.776 3.611 27.852 1.00 19.00 425 ILE A CA 1
ATOM 3132 C C . ILE A 1 433 ? -3.956 2.739 27.489 1.00 20.24 425 ILE A C 1
ATOM 3133 O O . ILE A 1 433 ? -4.344 2.637 26.325 1.00 21.66 425 ILE A O 1
ATOM 3138 N N . GLY A 1 434 ? -4.597 2.136 28.495 1.00 19.31 426 GLY A N 1
ATOM 3139 C CA . GLY A 1 434 ? -5.779 1.360 28.205 1.00 18.80 426 GLY A CA 1
ATOM 3140 C C . GLY A 1 434 ? -6.839 2.187 27.508 1.00 20.43 426 GLY A C 1
ATOM 3141 O O . GLY A 1 434 ? -7.529 1.691 26.616 1.00 19.46 426 GLY A O 1
ATOM 3142 N N . ALA A 1 435 ? -7.006 3.450 27.930 1.00 21.29 427 ALA A N 1
ATOM 3143 C CA . ALA A 1 435 ? -8.031 4.302 27.328 1.00 17.48 427 ALA A CA 1
ATOM 3144 C C . ALA A 1 435 ? -7.656 4.688 25.902 1.00 20.02 427 ALA A C 1
ATOM 3145 O O . ALA A 1 435 ? -8.529 4.770 25.043 1.00 19.89 427 ALA A O 1
ATOM 3147 N N . VAL A 1 436 ? -6.381 4.969 25.649 1.00 19.76 428 VAL A N 1
ATOM 3148 C CA . VAL A 1 436 ? -5.957 5.225 24.268 1.00 19.72 428 VAL A CA 1
ATOM 3149 C C . VAL A 1 436 ? -6.355 4.060 23.363 1.00 19.11 428 VAL A C 1
ATOM 3150 O O . VAL A 1 436 ? -6.881 4.260 22.257 1.00 20.48 428 VAL A O 1
ATOM 3154 N N . LYS A 1 437 ? -6.132 2.826 23.817 1.00 19.14 429 LYS A N 1
ATOM 3155 C CA . LYS A 1 437 ? -6.488 1.676 22.976 1.00 18.37 429 LYS A CA 1
ATOM 3156 C C . LYS A 1 437 ? -8.001 1.505 22.885 1.00 19.61 429 LYS A C 1
ATOM 3157 O O . LYS A 1 437 ? -8.545 1.296 21.799 1.00 18.85 429 LYS A O 1
ATOM 3163 N N . TYR A 1 438 ? -8.709 1.573 24.026 1.00 17.63 430 TYR A N 1
ATOM 3164 C CA . TYR A 1 438 ? -10.122 1.221 24.012 1.00 17.18 430 TYR A CA 1
ATOM 3165 C C . TYR A 1 438 ? -10.969 2.246 23.260 1.00 17.07 430 TYR A C 1
ATOM 3166 O O . TYR A 1 438 ? -11.953 1.884 22.608 1.00 20.25 430 TYR A O 1
ATOM 3175 N N . ALA A 1 439 ? -10.652 3.539 23.395 1.00 18.84 431 ALA A N 1
ATOM 3176 C CA . ALA A 1 439 ? -11.442 4.555 22.702 1.00 21.44 431 ALA A CA 1
ATOM 3177 C C . ALA A 1 439 ? -11.350 4.373 21.187 1.00 18.78 431 ALA A C 1
ATOM 3178 O O . ALA A 1 439 ? -12.287 4.712 20.458 1.00 21.75 431 ALA A O 1
ATOM 3180 N N . ASP A 1 440 ? -10.251 3.807 20.709 1.00 19.16 432 ASP A N 1
ATOM 3181 C CA . ASP A 1 440 ? -10.169 3.448 19.295 1.00 19.92 432 ASP A CA 1
ATOM 3182 C C . ASP A 1 440 ? -10.930 2.142 19.042 1.00 20.35 432 ASP A C 1
ATOM 3183 O O . ASP A 1 440 ? -11.916 2.116 18.294 1.00 21.04 432 ASP A O 1
ATOM 3188 N N . LEU A 1 441 ? -10.531 1.063 19.729 1.00 18.43 433 LEU A N 1
ATOM 3189 C CA . LEU A 1 441 ? -11.014 -0.285 19.411 1.00 18.55 433 LEU A CA 1
ATOM 3190 C C . LEU A 1 441 ? -12.512 -0.454 19.625 1.00 15.84 433 LEU A C 1
ATOM 3191 O O . LEU A 1 441 ? -13.125 -1.329 18.985 1.00 19.67 433 LEU A O 1
ATOM 3196 N N . SER A 1 442 ? -13.116 0.325 20.529 1.00 18.70 434 SER A N 1
ATOM 3197 C CA . SER A 1 442 ? -14.550 0.168 20.761 1.00 17.92 434 SER A CA 1
ATOM 3198 C C . SER A 1 442 ? -15.420 0.795 19.682 1.00 20.33 434 SER A C 1
ATOM 3199 O O . SER A 1 442 ? -16.635 0.573 19.704 1.00 20.84 434 SER A O 1
ATOM 3202 N N . LYS A 1 443 ? -14.831 1.537 18.729 1.00 21.34 435 LYS A N 1
ATOM 3203 C CA . LYS A 1 443 ? -15.535 2.087 17.579 1.00 22.38 435 LYS A CA 1
ATOM 3204 C C . LYS A 1 443 ? -15.272 1.194 16.374 1.00 21.40 435 LYS A C 1
ATOM 3205 O O . LYS A 1 443 ? -14.188 0.628 16.244 1.00 20.36 435 LYS A O 1
ATOM 3211 N N . ASN A 1 444 ? -16.289 1.019 15.531 1.00 19.81 436 ASN A N 1
ATOM 3212 C CA . ASN A 1 444 ? -16.079 0.361 14.230 1.00 18.12 436 ASN A CA 1
ATOM 3213 C C . ASN A 1 444 ? -14.875 0.997 13.545 1.00 19.40 436 ASN A C 1
ATOM 3214 O O . ASN A 1 444 ? -14.863 2.199 13.300 1.00 20.08 436 ASN A O 1
ATOM 3219 N N . ARG A 1 445 ? -13.840 0.185 13.263 1.00 20.61 437 ARG A N 1
ATOM 3220 C CA . ARG A 1 445 ? -12.583 0.730 12.740 1.00 18.89 437 ARG A CA 1
ATOM 3221 C C . ARG A 1 445 ? -12.785 1.569 11.475 1.00 20.10 437 ARG A C 1
ATOM 3222 O O . ARG A 1 445 ? -12.004 2.495 11.221 1.00 19.98 437 ARG A O 1
ATOM 3230 N N . THR A 1 446 ? -13.797 1.253 10.658 1.00 20.01 438 THR A N 1
ATOM 3231 C CA . THR A 1 446 ? -13.911 1.953 9.366 1.00 22.03 438 THR A CA 1
ATOM 3232 C C . THR A 1 446 ? -14.415 3.387 9.501 1.00 23.47 438 THR A C 1
ATOM 3233 O O . THR A 1 446 ? -14.207 4.191 8.583 1.00 25.41 438 THR A O 1
ATOM 3237 N N . SER A 1 447 ? -15.036 3.743 10.623 1.00 23.71 439 SER A N 1
ATOM 3238 C CA . SER A 1 447 ? -15.506 5.110 10.820 1.00 25.62 439 SER A CA 1
ATOM 3239 C C . SER A 1 447 ? -14.349 6.064 11.127 1.00 24.29 439 SER A C 1
ATOM 3240 O O . SER A 1 447 ? -13.323 5.676 11.698 1.00 24.22 439 SER A O 1
ATOM 3243 N N . ASP A 1 448 ? -14.511 7.324 10.724 1.00 24.02 440 ASP A N 1
ATOM 3244 C CA . ASP A 1 448 ? -13.620 8.354 11.227 1.00 21.89 440 ASP A CA 1
ATOM 3245 C C . ASP A 1 448 ? -13.796 8.436 12.740 1.00 21.50 440 ASP A C 1
ATOM 3246 O O . ASP A 1 448 ? -14.871 8.158 13.274 1.00 27.85 440 ASP A O 1
ATOM 3251 N N . TYR A 1 449 ? -12.719 8.781 13.420 1.00 23.31 441 TYR A N 1
ATOM 3252 C CA . TYR A 1 449 ? -12.633 8.662 14.878 1.00 22.94 441 TYR A CA 1
ATOM 3253 C C . TYR A 1 449 ? -12.285 10.033 15.446 1.00 22.51 441 TYR A C 1
ATOM 3254 O O . TYR A 1 449 ? -11.204 10.562 15.173 1.00 22.91 441 TYR A O 1
ATOM 3263 N N . VAL A 1 450 ? -13.188 10.601 16.251 1.00 24.67 442 VAL A N 1
ATOM 3264 C CA . VAL A 1 450 ? -12.937 11.888 16.909 1.00 30.02 442 VAL A CA 1
ATOM 3265 C C . VAL A 1 450 ? -12.216 11.630 18.227 1.00 26.74 442 VAL A C 1
ATOM 3266 O O . VAL A 1 450 ? -12.760 10.974 19.122 1.00 27.34 442 VAL A O 1
ATOM 3270 N N . PHE A 1 451 ? -10.980 12.107 18.344 1.00 25.34 443 PHE A N 1
ATOM 3271 C CA . PHE A 1 451 ? -10.251 11.903 19.591 1.00 26.31 443 PHE A CA 1
ATOM 3272 C C . PHE A 1 451 ? -10.831 12.818 20.672 1.00 23.82 443 PHE A C 1
ATOM 3273 O O . PHE A 1 451 ? -11.115 13.993 20.418 1.00 27.06 443 PHE A O 1
ATOM 3281 N N . ASP A 1 452 ? -11.034 12.292 21.887 1.00 21.76 444 ASP A N 1
ATOM 3282 C CA . ASP A 1 452 ? -11.738 13.097 22.894 1.00 25.59 444 ASP A CA 1
ATOM 3283 C C . ASP A 1 452 ? -11.284 12.668 24.290 1.00 24.18 444 ASP A C 1
ATOM 3284 O O . ASP A 1 452 ? -11.686 11.607 24.755 1.00 25.50 444 ASP A O 1
ATOM 3289 N N . TRP A 1 453 ? -10.483 13.510 24.957 1.00 23.84 445 TRP A N 1
ATOM 3290 C CA . TRP A 1 453 ? -10.007 13.164 26.302 1.00 24.44 445 TRP A CA 1
ATOM 3291 C C . TRP A 1 453 ? -11.156 12.942 27.276 1.00 26.51 445 TRP A C 1
ATOM 3292 O O . TRP A 1 453 ? -11.104 12.025 28.104 1.00 26.79 445 TRP A O 1
ATOM 3303 N N . ASP A 1 454 ? -12.173 13.811 27.250 1.00 28.26 446 ASP A N 1
ATOM 3304 C CA A ASP A 1 454 ? -13.254 13.696 28.227 0.40 28.98 446 ASP A CA 1
ATOM 3305 C CA B ASP A 1 454 ? -13.255 13.698 28.228 0.60 28.86 446 ASP A CA 1
ATOM 3306 C C . ASP A 1 454 ? -13.996 12.375 28.076 1.00 27.64 446 ASP A C 1
ATOM 3307 O O . ASP A 1 454 ? -14.290 11.699 29.075 1.00 30.91 446 ASP A O 1
ATOM 3316 N N . ALA A 1 455 ? -14.299 11.981 26.830 1.00 26.03 447 ALA A N 1
ATOM 3317 C CA . ALA A 1 455 ? -15.064 10.760 26.617 1.00 27.20 447 ALA A CA 1
ATOM 3318 C C . ALA A 1 455 ? -14.267 9.526 27.022 1.00 25.45 447 ALA A C 1
ATOM 3319 O O . ALA A 1 455 ? -14.788 8.643 27.717 1.00 28.02 447 ALA A O 1
ATOM 3321 N N . MET A 1 456 ? -12.993 9.453 26.607 1.00 23.65 448 MET A N 1
ATOM 3322 C CA . MET A 1 456 ? -12.232 8.213 26.757 1.00 23.84 448 MET A CA 1
ATOM 3323 C C . MET A 1 456 ? -11.829 7.942 28.197 1.00 23.87 448 MET A C 1
ATOM 3324 O O . MET A 1 456 ? -11.585 6.781 28.538 1.00 25.24 448 MET A O 1
ATOM 3329 N N . LEU A 1 457 ? -11.781 8.968 29.038 1.00 22.67 449 LEU A N 1
ATOM 3330 C CA . LEU A 1 457 ? -11.333 8.818 30.418 1.00 23.42 449 LEU A CA 1
ATOM 3331 C C . LEU A 1 457 ? -12.495 8.874 31.403 1.00 30.27 449 LEU A C 1
ATOM 3332 O O . LEU A 1 457 ? -12.276 8.854 32.619 1.00 30.32 449 LEU A O 1
ATOM 3337 N N . SER A 1 458 ? -13.728 8.917 30.912 1.00 25.21 450 SER A N 1
ATOM 3338 C CA . SER A 1 458 ? -14.865 8.813 31.823 1.00 27.40 450 SER A CA 1
ATOM 3339 C C . SER A 1 458 ? -14.877 7.458 32.522 1.00 25.17 450 SER A C 1
ATOM 3340 O O . SER A 1 458 ? -14.607 6.418 31.919 1.00 28.47 450 SER A O 1
ATOM 3343 N N . PHE A 1 459 ? -15.190 7.473 33.824 1.00 26.93 451 PHE A N 1
ATOM 3344 C CA . PHE A 1 459 ? -15.251 6.215 34.550 1.00 29.02 451 PHE A CA 1
ATOM 3345 C C . PHE A 1 459 ? -16.612 5.536 34.440 1.00 32.03 451 PHE A C 1
ATOM 3346 O O . PHE A 1 459 ? -16.756 4.408 34.914 1.00 31.75 451 PHE A O 1
ATOM 3354 N N . GLU A 1 460 ? -17.596 6.171 33.812 1.00 37.54 452 GLU A N 1
ATOM 3355 C CA . GLU A 1 460 ? -18.864 5.527 33.486 1.00 39.24 452 GLU A CA 1
ATOM 3356 C C . GLU A 1 460 ? -19.028 5.370 31.976 1.00 41.11 452 GLU A C 1
ATOM 3357 O O . GLU A 1 460 ? -18.343 5.997 31.160 1.00 34.76 452 GLU A O 1
ATOM 3363 N N . GLY A 1 461 ? -19.966 4.517 31.597 1.00 43.24 453 GLY A N 1
ATOM 3364 C CA . GLY A 1 461 ? -20.146 4.346 30.175 1.00 37.66 453 GLY A CA 1
ATOM 3365 C C . GLY A 1 461 ? -19.087 3.430 29.583 1.00 39.84 453 GLY A C 1
ATOM 3366 O O . GLY A 1 461 ? -18.336 2.744 30.283 1.00 33.70 453 GLY A O 1
ATOM 3367 N N . ASN A 1 462 ? -19.021 3.438 28.255 1.00 34.26 454 ASN A N 1
ATOM 3368 C CA . ASN A 1 462 ? -18.290 2.402 27.542 1.00 30.42 454 ASN A CA 1
ATOM 3369 C C . ASN A 1 462 ? -16.841 2.837 27.333 1.00 29.46 454 ASN A C 1
ATOM 3370 O O . ASN A 1 462 ? -16.433 3.284 26.255 1.00 26.42 454 ASN A O 1
ATOM 3375 N N . THR A 1 463 ? -16.034 2.644 28.380 1.00 23.92 455 THR A N 1
ATOM 3376 C CA . THR A 1 463 ? -14.644 3.094 28.406 1.00 22.42 455 THR A CA 1
ATOM 3377 C C . THR A 1 463 ? -13.758 2.042 29.055 1.00 24.58 455 THR A C 1
ATOM 3378 O O . THR A 1 463 ? -14.234 1.151 29.767 1.00 21.81 455 THR A O 1
ATOM 3382 N N . ALA A 1 464 ? -12.441 2.150 28.816 1.00 22.31 456 ALA A N 1
ATOM 3383 C CA . ALA A 1 464 ? -11.513 1.251 29.506 1.00 20.28 456 ALA A CA 1
ATOM 3384 C C . ALA A 1 464 ? -11.593 1.403 31.023 1.00 21.29 456 ALA A C 1
ATOM 3385 O O . ALA A 1 464 ? -11.693 0.374 31.716 1.00 21.52 456 ALA A O 1
ATOM 3387 N N . PRO A 1 465 ? -11.538 2.608 31.593 1.00 19.88 457 PRO A N 1
ATOM 3388 C CA . PRO A 1 465 ? -11.629 2.710 33.062 1.00 20.93 457 PRO A CA 1
ATOM 3389 C C . PRO A 1 465 ? -12.890 2.068 33.612 1.00 26.41 457 PRO A C 1
ATOM 3390 O O . PRO A 1 465 ? -12.825 1.422 34.661 1.00 24.77 457 PRO A O 1
ATOM 3394 N N . TYR A 1 466 ? -14.035 2.201 32.934 1.00 22.89 458 TYR A N 1
ATOM 3395 C CA . TYR A 1 466 ? -15.237 1.518 33.425 1.00 23.91 458 TYR A CA 1
ATOM 3396 C C . TYR A 1 466 ? -15.017 0.007 33.526 1.00 24.19 458 TYR A C 1
ATOM 3397 O O . TYR A 1 466 ? -15.313 -0.615 34.566 1.00 22.47 458 TYR A O 1
ATOM 3406 N N . LEU A 1 467 ? -14.481 -0.607 32.461 1.00 21.30 459 LEU A N 1
ATOM 3407 C CA . LEU A 1 467 ? -14.253 -2.048 32.461 1.00 17.43 459 LEU A CA 1
ATOM 3408 C C . LEU A 1 467 ? -13.159 -2.445 33.440 1.00 19.82 459 LEU A C 1
ATOM 3409 O O . LEU A 1 467 ? -13.233 -3.513 34.063 1.00 22.61 459 LEU A O 1
ATOM 3414 N N . GLN A 1 468 ? -12.106 -1.629 33.555 1.00 19.38 460 GLN A N 1
ATOM 3415 C CA . GLN A 1 468 ? -11.037 -1.939 34.510 1.00 17.66 460 GLN A CA 1
ATOM 3416 C C . GLN A 1 468 ? -11.541 -1.893 35.950 1.00 20.16 460 GLN A C 1
ATOM 3417 O O . GLN A 1 468 ? -11.217 -2.774 36.762 1.00 22.28 460 GLN A O 1
ATOM 3423 N N . TYR A 1 469 ? -12.282 -0.839 36.294 1.00 21.63 461 TYR A N 1
ATOM 3424 C CA . TYR A 1 469 ? -12.842 -0.778 37.636 1.00 21.69 461 TYR A CA 1
ATOM 3425 C C . TYR A 1 469 ? -13.892 -1.860 37.851 1.00 27.46 461 TYR A C 1
ATOM 3426 O O . TYR A 1 469 ? -14.074 -2.330 38.991 1.00 24.33 461 TYR A O 1
ATOM 3435 N N . ALA A 1 470 ? -14.578 -2.281 36.792 1.00 23.19 462 ALA A N 1
ATOM 3436 C CA . ALA A 1 470 ? -15.508 -3.405 36.918 1.00 24.44 462 ALA A CA 1
ATOM 3437 C C . ALA A 1 470 ? -14.777 -4.684 37.306 1.00 26.05 462 ALA A C 1
ATOM 3438 O O . ALA A 1 470 ? -15.237 -5.438 38.177 1.00 24.07 462 ALA A O 1
ATOM 3440 N N . TYR A 1 471 ? -13.630 -4.943 36.678 1.00 23.24 463 TYR A N 1
ATOM 3441 C CA . TYR A 1 471 ? -12.817 -6.089 37.069 1.00 20.70 463 TYR A CA 1
ATOM 3442 C C . TYR A 1 471 ? -12.394 -5.983 38.525 1.00 23.18 463 TYR A C 1
ATOM 3443 O O . TYR A 1 471 ? -12.471 -6.968 39.270 1.00 24.15 463 TYR A O 1
ATOM 3452 N N . THR A 1 472 ? -11.951 -4.796 38.956 1.00 23.10 464 THR A N 1
ATOM 3453 C CA . THR A 1 472 ? -11.504 -4.641 40.335 1.00 23.09 464 THR A CA 1
ATOM 3454 C C . THR A 1 472 ? -12.650 -4.871 41.304 1.00 25.00 464 THR A C 1
ATOM 3455 O O . THR A 1 472 ? -12.448 -5.460 42.374 1.00 25.70 464 THR A O 1
ATOM 3459 N N . ARG A 1 473 ? -13.869 -4.459 40.931 1.00 23.23 465 ARG A N 1
ATOM 3460 C CA A ARG A 1 473 ? -15.009 -4.714 41.811 0.52 25.53 465 ARG A CA 1
ATOM 3461 C CA B ARG A 1 473 ? -15.035 -4.714 41.782 0.48 25.97 465 ARG A CA 1
ATOM 3462 C C . ARG A 1 473 ? -15.282 -6.210 41.955 1.00 25.69 465 ARG A C 1
ATOM 3463 O O . ARG A 1 473 ? -15.635 -6.673 43.054 1.00 23.85 465 ARG A O 1
ATOM 3478 N N . VAL A 1 474 ? -15.121 -6.986 40.868 1.00 23.85 466 VAL A N 1
ATOM 3479 C CA . VAL A 1 474 ? -15.251 -8.438 40.983 1.00 20.74 466 VAL A CA 1
ATOM 3480 C C . VAL A 1 474 ? -14.236 -8.976 41.984 1.00 23.99 466 VAL A C 1
ATOM 3481 O O . VAL A 1 474 ? -14.566 -9.794 42.853 1.00 24.93 466 VAL A O 1
ATOM 3485 N N . GLN A 1 475 ? -12.989 -8.492 41.913 1.00 23.02 467 GLN A N 1
ATOM 3486 C CA . GLN A 1 475 ? -11.975 -8.943 42.860 1.00 24.58 467 GLN A CA 1
ATOM 3487 C C . GLN A 1 475 ? -12.335 -8.544 44.288 1.00 23.92 467 GLN A C 1
ATOM 3488 O O . GLN A 1 475 ? -12.016 -9.281 45.222 1.00 26.64 467 GLN A O 1
ATOM 3494 N N . SER A 1 476 ? -12.956 -7.369 44.474 1.00 22.93 468 SER A N 1
ATOM 3495 C CA A SER A 1 476 ? -13.350 -6.950 45.818 0.32 24.02 468 SER A CA 1
ATOM 3496 C CA B SER A 1 476 ? -13.329 -6.969 45.827 0.33 24.12 468 SER A CA 1
ATOM 3497 C CA C SER A 1 476 ? -13.350 -6.948 45.816 0.35 24.14 468 SER A CA 1
ATOM 3498 C C . SER A 1 476 ? -14.362 -7.910 46.419 1.00 24.63 468 SER A C 1
ATOM 3499 O O . SER A 1 476 ? -14.344 -8.162 47.627 1.00 27.56 468 SER A O 1
ATOM 3506 N N . VAL A 1 477 ? -15.269 -8.457 45.595 1.00 23.03 469 VAL A N 1
ATOM 3507 C CA . VAL A 1 477 ? -16.225 -9.447 46.103 1.00 24.89 469 VAL A CA 1
ATOM 3508 C C . VAL A 1 477 ? -15.489 -10.621 46.743 1.00 25.18 469 VAL A C 1
ATOM 3509 O O . VAL A 1 477 ? -15.853 -11.091 47.826 1.00 23.11 469 VAL A O 1
ATOM 3513 N N . PHE A 1 478 ? -14.448 -11.130 46.069 1.00 23.91 470 PHE A N 1
ATOM 3514 C CA . PHE A 1 478 ? -13.704 -12.263 46.605 1.00 22.93 470 PHE A CA 1
ATOM 3515 C C . PHE A 1 478 ? -12.868 -11.887 47.833 1.00 28.65 470 PHE A C 1
ATOM 3516 O O . PHE A 1 478 ? -12.659 -12.731 48.710 1.00 29.38 470 PHE A O 1
ATOM 3524 N N . ARG A 1 479 ? -12.399 -10.636 47.928 1.00 27.98 471 ARG A N 1
ATOM 3525 C CA . ARG A 1 479 ? -11.739 -10.203 49.151 1.00 27.32 471 ARG A CA 1
ATOM 3526 C C . ARG A 1 479 ? -12.700 -10.256 50.326 1.00 30.40 471 ARG A C 1
ATOM 3527 O O . ARG A 1 479 ? -12.278 -10.475 51.464 1.00 35.16 471 ARG A O 1
ATOM 3535 N N . LYS A 1 480 ? -13.997 -10.106 50.059 1.00 27.28 472 LYS A N 1
ATOM 3536 C CA . LYS A 1 480 ? -15.003 -10.052 51.120 1.00 28.21 472 LYS A CA 1
ATOM 3537 C C . LYS A 1 480 ? -15.655 -11.394 51.439 1.00 28.14 472 LYS A C 1
ATOM 3538 O O . LYS A 1 480 ? -16.141 -11.582 52.564 1.00 29.29 472 LYS A O 1
ATOM 3544 N N . ALA A 1 481 ? -15.676 -12.332 50.485 1.00 28.09 473 ALA A N 1
ATOM 3545 C CA . ALA A 1 481 ? -16.533 -13.502 50.589 1.00 25.09 473 ALA A CA 1
ATOM 3546 C C . ALA A 1 481 ? -15.970 -14.597 51.485 1.00 27.94 473 ALA A C 1
ATOM 3547 O O . ALA A 1 481 ? -16.729 -15.483 51.889 1.00 28.90 473 ALA A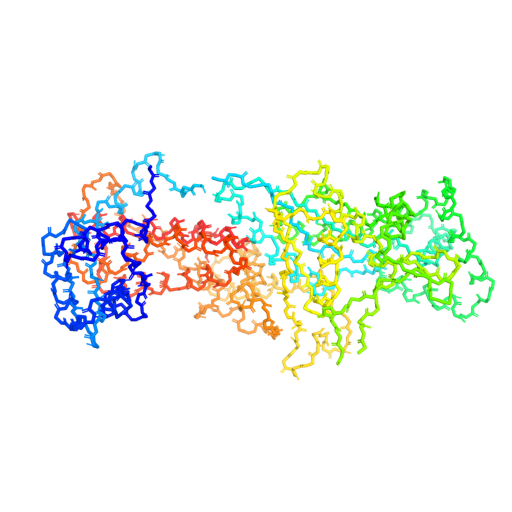 O 1
ATOM 3549 N N . GLY A 1 482 ? -14.664 -14.586 51.769 1.00 32.08 474 GLY A N 1
ATOM 3550 C CA . GLY A 1 482 ? -14.091 -15.706 52.500 1.00 36.62 474 GLY A CA 1
ATOM 3551 C C . GLY A 1 482 ? -14.037 -16.984 51.657 1.00 29.20 474 GLY A C 1
ATOM 3552 O O . GLY A 1 482 ? -14.036 -16.960 50.432 1.00 32.24 474 GLY A O 1
ATOM 3553 N N . GLU A 1 483 ? -14.007 -18.120 52.360 1.00 34.31 475 GLU A N 1
ATOM 3554 C CA . GLU A 1 483 ? -13.885 -19.405 51.688 1.00 34.83 475 GLU A CA 1
ATOM 3555 C C . GLU A 1 483 ? -15.099 -19.680 50.809 1.00 27.32 475 GLU A C 1
ATOM 3556 O O . GLU A 1 483 ? -16.242 -19.388 51.175 1.00 32.59 475 GLU A O 1
ATOM 3562 N N . TRP A 1 484 ? -14.833 -20.230 49.634 1.00 29.92 476 TRP A N 1
ATOM 3563 C CA . TRP A 1 484 ? -15.864 -20.733 48.740 1.00 29.86 476 TRP A CA 1
ATOM 3564 C C . TRP A 1 484 ? -15.237 -21.871 47.946 1.00 34.89 476 TRP A C 1
ATOM 3565 O O . TRP A 1 484 ? -14.032 -22.120 48.035 1.00 38.13 476 TRP A O 1
ATOM 3576 N N . ASP A 1 485 ? -16.059 -22.575 47.172 1.00 27.93 477 ASP A N 1
ATOM 3577 C CA . ASP A 1 485 ? -15.613 -23.775 46.463 1.00 29.04 477 ASP A CA 1
ATOM 3578 C C . ASP A 1 485 ? -16.014 -23.689 44.999 1.00 27.66 477 ASP A C 1
ATOM 3579 O O . ASP A 1 485 ? -17.166 -23.955 44.645 1.00 30.30 477 ASP A O 1
ATOM 3584 N N . ALA A 1 486 ? -15.044 -23.407 44.132 1.00 29.60 478 ALA A N 1
ATOM 3585 C CA . ALA A 1 486 ? -15.349 -23.325 42.708 1.00 31.46 478 ALA A CA 1
ATOM 3586 C C . ALA A 1 486 ? -15.769 -24.667 42.104 1.00 27.75 478 ALA A C 1
ATOM 3587 O O . ALA A 1 486 ? -16.368 -24.672 41.027 1.00 25.56 478 ALA A O 1
ATOM 3589 N N . THR A 1 487 ? -15.527 -25.793 42.794 1.00 29.18 479 THR A N 1
ATOM 3590 C CA . THR A 1 487 ? -15.863 -27.112 42.271 1.00 28.78 479 THR A CA 1
ATOM 3591 C C . THR A 1 487 ? -17.276 -27.573 42.626 1.00 25.06 479 THR A C 1
ATOM 3592 O O . THR A 1 487 ? -17.704 -28.622 42.124 1.00 26.79 479 THR A O 1
ATOM 3596 N N . ALA A 1 488 ? -18.009 -26.816 43.440 1.00 28.08 480 ALA A N 1
ATOM 3597 C CA . ALA A 1 488 ? -19.329 -27.254 43.879 1.00 29.78 480 ALA A CA 1
ATOM 3598 C C . ALA A 1 488 ? -20.346 -27.231 42.734 1.00 25.27 480 ALA A C 1
ATOM 3599 O O . ALA A 1 488 ? -20.247 -26.407 41.812 1.00 24.36 480 ALA A O 1
ATOM 3601 N N . PRO A 1 489 ? -21.338 -28.128 42.773 1.00 24.62 481 PRO A N 1
ATOM 3602 C CA . PRO A 1 489 ? -22.388 -28.126 41.748 1.00 25.12 481 PRO A CA 1
ATOM 3603 C C . PRO A 1 489 ? -23.054 -26.764 41.648 1.00 22.70 481 PRO A C 1
ATOM 3604 O O . PRO A 1 489 ? -23.344 -26.109 42.659 1.00 24.01 481 PRO A O 1
ATOM 3608 N N . THR A 1 490 ? -23.265 -26.334 40.400 1.00 19.74 482 THR A N 1
ATOM 3609 C CA . THR A 1 490 ? -23.801 -25.014 40.086 1.00 19.25 482 THR A CA 1
ATOM 3610 C C . THR A 1 490 ? -25.317 -25.089 39.929 1.00 23.59 482 THR A C 1
ATOM 3611 O O . THR A 1 490 ? -25.836 -26.009 39.298 1.00 23.38 482 THR A O 1
ATOM 3615 N N . VAL A 1 491 ? -26.033 -24.130 40.522 1.00 22.18 483 VAL A N 1
ATOM 3616 C CA A VAL A 1 491 ? -27.484 -24.015 40.401 0.55 24.61 483 VAL A CA 1
ATOM 3617 C CA B VAL A 1 491 ? -27.475 -24.022 40.350 0.45 24.19 483 VAL A CA 1
ATOM 3618 C C . VAL A 1 491 ? -27.801 -22.586 39.968 1.00 29.94 483 VAL A C 1
ATOM 3619 O O . VAL A 1 491 ? -27.227 -21.638 40.510 1.00 29.77 483 VAL A O 1
ATOM 3626 N N . LEU A 1 492 ? -28.704 -22.422 39.002 1.00 22.78 484 LEU A N 1
ATOM 3627 C CA . LEU A 1 492 ? -29.143 -21.098 38.566 1.00 20.51 484 LEU A CA 1
ATOM 3628 C C . LEU A 1 492 ? -30.659 -21.045 38.662 1.00 37.05 484 LEU A C 1
ATOM 3629 O O . LEU A 1 492 ? -31.346 -21.837 38.013 1.00 35.33 484 LEU A O 1
ATOM 3634 N N . THR A 1 493 ? -31.172 -20.113 39.479 1.00 35.87 485 THR A N 1
ATOM 3635 C CA . THR A 1 493 ? -32.593 -20.017 39.788 1.00 35.58 485 THR A CA 1
ATOM 3636 C C . THR A 1 493 ? -33.229 -18.680 39.415 1.00 41.82 485 THR A C 1
ATOM 3637 O O . THR A 1 493 ? -34.457 -18.629 39.274 1.00 46.75 485 THR A O 1
ATOM 3641 N N . GLU A 1 494 ? -32.441 -17.602 39.229 1.00 38.20 486 GLU A N 1
ATOM 3642 C CA . GLU A 1 494 ? -33.021 -16.273 39.031 1.00 37.69 486 GLU A CA 1
ATOM 3643 C C . GLU A 1 494 ? -32.804 -15.762 37.609 1.00 36.27 486 GLU A C 1
ATOM 3644 O O . GLU A 1 494 ? -31.838 -16.143 36.934 1.00 32.30 486 GLU A O 1
ATOM 3650 N N . PRO A 1 495 ? -33.673 -14.860 37.140 1.00 34.79 487 PRO A N 1
ATOM 3651 C CA . PRO A 1 495 ? -33.566 -14.392 35.744 1.00 35.12 487 PRO A CA 1
ATOM 3652 C C . PRO A 1 495 ? -32.210 -13.808 35.378 1.00 31.48 487 PRO A C 1
ATOM 3653 O O . PRO A 1 495 ? -31.645 -14.178 34.340 1.00 32.98 487 PRO A O 1
ATOM 3657 N N . LEU A 1 496 ? -31.663 -12.900 36.194 1.00 37.48 488 LEU A N 1
ATOM 3658 C CA . LEU A 1 496 ? -30.391 -12.282 35.828 1.00 31.20 488 LEU A CA 1
ATOM 3659 C C . LEU A 1 496 ? -29.215 -13.238 35.996 1.00 28.04 488 LEU A C 1
ATOM 3660 O O . LEU A 1 496 ? -28.215 -13.090 35.280 1.00 33.13 488 LEU A O 1
ATOM 3665 N N . GLU A 1 497 ? -29.312 -14.201 36.924 1.00 27.81 489 GLU A N 1
ATOM 3666 C CA . GLU A 1 497 ? -28.353 -15.312 36.990 1.00 28.69 489 GLU A CA 1
ATOM 3667 C C . GLU A 1 497 ? -28.271 -16.017 35.639 1.00 27.54 489 GLU A C 1
ATOM 3668 O O . GLU A 1 497 ? -27.182 -16.207 35.076 1.00 27.56 489 GLU A O 1
ATOM 3674 N N . LYS A 1 498 ? -29.431 -16.395 35.096 1.00 29.25 490 LYS A N 1
ATOM 3675 C CA . LYS A 1 498 ? -29.454 -17.144 33.839 1.00 29.79 490 LYS A CA 1
ATOM 3676 C C . LYS A 1 498 ? -29.003 -16.288 32.666 1.00 29.35 490 LYS A C 1
ATOM 3677 O O . LYS A 1 498 ? -28.267 -16.766 31.790 1.00 24.72 490 LYS A O 1
ATOM 3683 N N . GLN A 1 499 ? -29.420 -15.021 32.632 1.00 27.71 491 GLN A N 1
ATOM 3684 C CA . GLN A 1 499 ? -29.010 -14.137 31.553 1.00 26.98 491 GLN A CA 1
ATOM 3685 C C . GLN A 1 499 ? -27.506 -13.934 31.554 1.00 26.00 491 GLN A C 1
ATOM 3686 O O . GLN A 1 499 ? -26.869 -13.939 30.491 1.00 24.94 491 GLN A O 1
ATOM 3692 N N . LEU A 1 500 ? -26.910 -13.759 32.738 1.00 25.02 492 LEU A N 1
ATOM 3693 C CA . LEU A 1 500 ? -25.462 -13.574 32.786 1.00 23.35 492 LEU A CA 1
ATOM 3694 C C . LEU A 1 500 ? -24.731 -14.843 32.368 1.00 24.72 492 LEU A C 1
ATOM 3695 O O . LEU A 1 500 ? -23.740 -14.775 31.634 1.00 23.21 492 LEU A O 1
ATOM 3700 N N . ALA A 1 501 ? -25.208 -16.009 32.823 1.00 20.86 493 ALA A N 1
ATOM 3701 C CA . ALA A 1 501 ? -24.580 -17.267 32.415 1.00 19.77 493 ALA A CA 1
ATOM 3702 C C . ALA A 1 501 ? -24.572 -17.411 30.897 1.00 21.76 493 ALA A C 1
ATOM 3703 O O . ALA A 1 501 ? -23.552 -17.802 30.302 1.00 22.22 493 ALA A O 1
ATOM 3705 N N . ALA A 1 502 ? -25.708 -17.115 30.263 1.00 22.34 494 ALA A N 1
ATOM 3706 C CA . ALA A 1 502 ? -25.807 -17.257 28.807 1.00 24.30 494 ALA A CA 1
ATOM 3707 C C . ALA A 1 502 ? -24.849 -16.305 28.103 1.00 26.13 494 ALA A C 1
ATOM 3708 O O . ALA A 1 502 ? -24.203 -16.672 27.119 1.00 24.08 494 ALA A O 1
ATOM 3710 N N . GLU A 1 503 ? -24.723 -15.083 28.620 1.00 24.33 495 GLU A N 1
ATOM 3711 C CA . GLU A 1 503 ? -23.791 -14.121 28.054 1.00 26.24 495 GLU A CA 1
ATOM 3712 C C . GLU A 1 503 ? -22.344 -14.593 28.182 1.00 25.33 495 GLU A C 1
ATOM 3713 O O . GLU A 1 503 ? -21.556 -14.464 27.236 1.00 24.56 495 GLU A O 1
ATOM 3719 N N . LEU A 1 504 ? -21.967 -15.156 29.345 1.00 20.88 496 LEU A N 1
ATOM 3720 C CA . LEU A 1 504 ? -20.595 -15.628 29.510 1.00 20.13 496 LEU A CA 1
ATOM 3721 C C . LEU A 1 504 ? -20.270 -16.763 28.530 1.00 23.76 496 LEU A C 1
ATOM 3722 O O . LEU A 1 504 ? -19.121 -16.884 28.072 1.00 24.48 496 LEU A O 1
ATOM 3727 N N . LEU A 1 505 ? -21.254 -17.609 28.203 1.00 19.56 497 LEU A N 1
ATOM 3728 C CA . LEU A 1 505 ? -20.988 -18.725 27.313 1.00 18.02 497 LEU A CA 1
ATOM 3729 C C . LEU A 1 505 ? -20.846 -18.288 25.853 1.00 20.50 497 LEU A C 1
ATOM 3730 O O . LEU A 1 505 ? -20.465 -19.115 25.024 1.00 23.99 497 LEU A O 1
ATOM 3735 N N . LYS A 1 506 ? -21.151 -17.035 25.535 1.00 21.42 498 LYS A N 1
ATOM 3736 C CA . LYS A 1 506 ? -20.979 -16.529 24.164 1.00 24.10 498 LYS A CA 1
ATOM 3737 C C . LYS A 1 506 ? -19.540 -16.152 23.835 1.00 26.07 498 LYS A C 1
ATOM 3738 O O . LYS A 1 506 ? -19.245 -15.839 22.663 1.00 23.66 498 LYS A O 1
ATOM 3744 N N . PHE A 1 507 ? -18.647 -16.151 24.832 1.00 24.45 499 PHE A N 1
ATOM 3745 C CA . PHE A 1 507 ? -17.283 -15.631 24.652 1.00 27.98 499 PHE A CA 1
ATOM 3746 C C . PHE A 1 507 ? -16.584 -16.239 23.433 1.00 26.31 499 PHE A C 1
ATOM 3747 O O . PHE A 1 507 ? -16.043 -15.507 22.585 1.00 24.38 499 PHE A O 1
ATOM 3755 N N . GLU A 1 508 ? -16.561 -17.577 23.328 1.00 23.92 500 GLU A N 1
ATOM 3756 C CA . GLU A 1 508 ? -15.861 -18.211 22.201 1.00 25.40 500 GLU A CA 1
ATOM 3757 C C . GLU A 1 508 ? -16.413 -17.721 20.863 1.00 24.56 500 GLU A C 1
ATOM 3758 O O . GLU A 1 508 ? -15.649 -17.401 19.940 1.00 22.54 500 GLU A O 1
ATOM 3764 N N . ASN A 1 509 ? -17.747 -17.664 20.728 1.00 20.45 501 ASN A N 1
ATOM 3765 C CA . ASN A 1 509 ? -18.356 -17.232 19.462 1.00 22.32 501 ASN A CA 1
ATOM 3766 C C . ASN A 1 509 ? -17.967 -15.792 19.115 1.00 23.04 501 ASN A C 1
ATOM 3767 O O . ASN A 1 509 ? -17.756 -15.457 17.940 1.00 23.71 501 ASN A O 1
ATOM 3772 N N . VAL A 1 510 ? -17.938 -14.913 20.123 1.00 21.55 502 VAL A N 1
ATOM 3773 C CA . VAL A 1 510 ? -17.528 -13.523 19.903 1.00 19.17 502 VAL A CA 1
ATOM 3774 C C . VAL A 1 510 ? -16.102 -13.478 19.375 1.00 21.10 502 VAL A C 1
ATOM 3775 O O . VAL A 1 510 ? -15.800 -12.770 18.403 1.00 23.06 502 VAL A O 1
ATOM 3779 N N . LEU A 1 511 ? -15.207 -14.243 19.996 1.00 20.20 503 LEU A N 1
ATOM 3780 C CA . LEU A 1 511 ? -13.808 -14.204 19.578 1.00 20.55 503 LEU A CA 1
ATOM 3781 C C . LEU A 1 511 ? -13.661 -14.756 18.175 1.00 20.16 503 LEU A C 1
ATOM 3782 O O . LEU A 1 511 ? -12.896 -14.209 17.369 1.00 22.34 503 LEU A O 1
ATOM 3787 N N . GLN A 1 512 ? -14.398 -15.831 17.857 1.00 21.01 504 GLN A N 1
ATOM 3788 C CA . GLN A 1 512 ? -14.310 -16.356 16.494 1.00 22.38 504 GLN A CA 1
ATOM 3789 C C . GLN A 1 512 ? -14.854 -15.352 15.473 1.00 25.23 504 GLN A C 1
ATOM 3790 O O . GLN A 1 512 ? -14.315 -15.239 14.352 1.00 23.94 504 GLN A O 1
ATOM 3796 N N . SER A 1 513 ? -15.886 -14.584 15.838 1.00 24.54 505 SER A N 1
ATOM 3797 C CA A SER A 1 513 ? -16.384 -13.555 14.925 0.49 26.61 505 SER A CA 1
ATOM 3798 C CA B SER A 1 513 ? -16.388 -13.548 14.936 0.51 26.64 505 SER A CA 1
ATOM 3799 C C . SER A 1 513 ? -15.335 -12.479 14.673 1.00 24.73 505 SER A C 1
ATOM 3800 O O . SER A 1 513 ? -15.199 -11.993 13.535 1.00 23.27 505 SER A O 1
ATOM 3805 N N . VAL A 1 514 ? -14.578 -12.098 15.710 1.00 20.69 506 VAL A N 1
ATOM 3806 C CA . VAL A 1 514 ? -13.538 -11.089 15.513 1.00 22.47 506 VAL A CA 1
ATOM 3807 C C . VAL A 1 514 ? -12.430 -11.647 14.632 1.00 23.46 506 VAL A C 1
ATOM 3808 O O . VAL A 1 514 ? -11.925 -10.943 13.748 1.00 21.35 506 VAL A O 1
ATOM 3812 N N . ALA A 1 515 ? -12.030 -12.902 14.863 1.00 19.48 507 ALA A N 1
ATOM 3813 C CA . ALA A 1 515 ? -11.012 -13.532 14.010 1.00 19.02 507 ALA A CA 1
ATOM 3814 C C . ALA A 1 515 ? -11.441 -13.543 12.549 1.00 25.78 507 ALA A C 1
ATOM 3815 O O . ALA A 1 515 ? -10.617 -13.285 11.655 1.00 26.15 507 ALA A O 1
ATOM 3817 N N . ASP A 1 516 ? -12.729 -13.835 12.284 1.00 22.39 508 ASP A N 1
ATOM 3818 C CA . ASP A 1 516 ? -13.227 -13.957 10.906 1.00 25.30 508 ASP A CA 1
ATOM 3819 C C . ASP A 1 516 ? -13.350 -12.601 10.206 1.00 24.77 508 ASP A C 1
ATOM 3820 O O . ASP A 1 516 ? -13.059 -12.477 8.993 1.00 24.26 508 ASP A O 1
ATOM 3825 N N . THR A 1 517 ? -13.857 -11.595 10.919 1.00 23.72 509 THR A N 1
ATOM 3826 C CA . THR A 1 517 ? -14.209 -10.300 10.334 1.00 22.08 509 THR A CA 1
ATOM 3827 C C . THR A 1 517 ? -13.174 -9.214 10.571 1.00 20.24 509 THR A C 1
ATOM 3828 O O . THR A 1 517 ? -13.280 -8.134 9.959 1.00 21.96 509 THR A O 1
ATOM 3832 N N . ALA A 1 518 ? -12.230 -9.435 11.501 1.00 20.14 510 ALA A N 1
ATOM 3833 C CA . ALA A 1 518 ? -11.228 -8.435 11.868 1.00 19.59 510 ALA A CA 1
ATOM 3834 C C . ALA A 1 518 ? -11.860 -7.132 12.374 1.00 21.52 510 ALA A C 1
ATOM 3835 O O . ALA A 1 518 ? -11.334 -6.050 12.159 1.00 20.84 510 ALA A O 1
ATOM 3837 N N . TYR A 1 519 ? -12.919 -7.246 13.187 1.00 20.86 511 TYR A N 1
ATOM 3838 C CA . TYR A 1 519 ? -13.577 -6.105 13.832 1.00 18.57 511 TYR A CA 1
ATOM 3839 C C . TYR A 1 519 ? -13.462 -6.223 15.351 1.00 19.33 511 TYR A C 1
ATOM 3840 O O . TYR A 1 519 ? -14.351 -6.813 15.993 1.00 20.74 511 TYR A O 1
ATOM 3849 N N . PRO A 1 520 ? -12.397 -5.705 15.971 1.00 18.82 512 PRO A N 1
ATOM 3850 C CA . PRO A 1 520 ? -12.304 -5.807 17.452 1.00 18.55 512 PRO A CA 1
ATOM 3851 C C . PRO A 1 520 ? -13.431 -5.134 18.192 1.00 19.55 512 PRO A C 1
ATOM 3852 O O . PRO A 1 520 ? -13.617 -5.455 19.386 1.00 19.17 512 PRO A O 1
ATOM 3856 N N . HIS A 1 521 ? -14.185 -4.212 17.565 1.00 18.34 513 HIS A N 1
ATOM 3857 C CA . HIS A 1 521 ? -15.244 -3.527 18.318 1.00 21.87 513 HIS A CA 1
ATOM 3858 C C . HIS A 1 521 ? -16.383 -4.473 18.708 1.00 21.77 513 HIS A C 1
ATOM 3859 O O . HIS A 1 521 ? -17.115 -4.179 19.672 1.00 22.91 513 HIS A O 1
ATOM 3866 N N . TYR A 1 522 ? -16.524 -5.610 18.019 1.00 19.72 514 TYR A N 1
ATOM 3867 C CA . TYR A 1 522 ? -17.447 -6.646 18.491 1.00 19.01 514 TYR A CA 1
ATOM 3868 C C . TYR A 1 522 ? -17.050 -7.173 19.864 1.00 21.27 514 TYR A C 1
ATOM 3869 O O . TYR A 1 522 ? -17.922 -7.490 20.690 1.00 20.56 514 TYR A O 1
ATOM 3878 N N . LEU A 1 523 ? -15.745 -7.356 20.103 1.00 17.85 515 LEU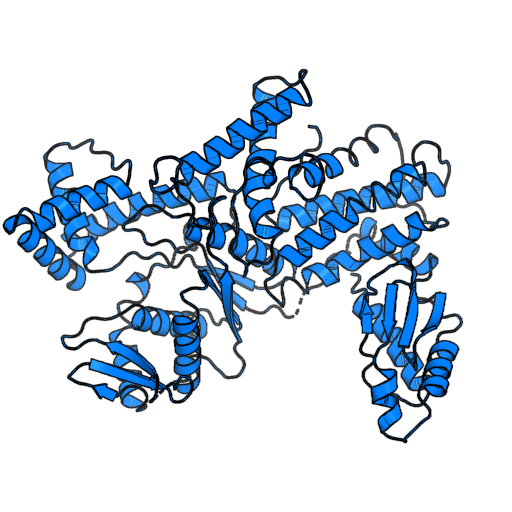 A N 1
ATOM 3879 C CA . LEU A 1 523 ? -15.294 -7.812 21.417 1.00 19.35 515 LEU A CA 1
ATOM 3880 C C . LEU A 1 523 ? -15.488 -6.721 22.476 1.00 19.39 515 LEU A C 1
ATOM 3881 O O . LEU A 1 523 ? -15.956 -6.995 23.593 1.00 19.21 515 LEU A O 1
ATOM 3886 N N . ALA A 1 524 ? -15.118 -5.475 22.159 1.00 20.12 516 ALA A N 1
ATOM 3887 C CA . ALA A 1 524 ? -15.376 -4.371 23.093 1.00 19.33 516 ALA A CA 1
ATOM 3888 C C . ALA A 1 524 ? -16.855 -4.287 23.463 1.00 23.04 516 ALA A C 1
ATOM 3889 O O . ALA A 1 524 ? -17.212 -4.126 24.645 1.00 20.78 516 ALA A O 1
ATOM 3891 N N . ALA A 1 525 ? -17.738 -4.387 22.469 1.00 20.01 517 ALA A N 1
ATOM 3892 C CA . ALA A 1 525 ? -19.182 -4.321 22.742 1.00 19.92 517 ALA A CA 1
ATOM 3893 C C . ALA A 1 525 ? -19.624 -5.448 23.671 1.00 21.41 517 ALA A C 1
ATOM 3894 O O . ALA A 1 525 ? -20.444 -5.237 24.588 1.00 23.04 517 ALA A O 1
ATOM 3896 N N . TYR A 1 526 ? -19.115 -6.657 23.427 1.00 19.33 518 TYR A N 1
ATOM 3897 C CA . TYR A 1 526 ? -19.432 -7.802 24.277 1.00 18.89 518 TYR A CA 1
ATOM 3898 C C . TYR A 1 526 ? -19.002 -7.551 25.715 1.00 21.58 518 TYR A C 1
ATOM 3899 O O . TYR A 1 526 ? -19.771 -7.797 26.662 1.00 23.10 518 TYR A O 1
ATOM 3908 N N . LEU A 1 527 ? -17.753 -7.105 25.908 1.00 18.70 519 LEU A N 1
ATOM 3909 C CA . LEU A 1 527 ? -17.258 -6.890 27.273 1.00 20.03 519 LEU A CA 1
ATOM 3910 C C . LEU A 1 527 ? -18.072 -5.826 27.998 1.00 19.93 519 LEU A C 1
ATOM 3911 O O . LEU A 1 527 ? -18.364 -5.964 29.202 1.00 20.26 519 LEU A O 1
ATOM 3916 N N . TYR A 1 528 ? -18.463 -4.754 27.298 1.00 20.62 520 TYR A N 1
ATOM 3917 C CA . TYR A 1 528 ? -19.272 -3.721 27.947 1.00 22.53 520 TYR A CA 1
ATOM 3918 C C . TYR A 1 528 ? -20.647 -4.270 28.338 1.00 23.19 520 TYR A C 1
ATOM 3919 O O . TYR A 1 528 ? -21.122 -4.054 29.466 1.00 23.50 520 TYR A O 1
ATOM 3928 N N . GLN A 1 529 ? -21.269 -5.034 27.440 1.00 22.80 521 GLN A N 1
ATOM 3929 C CA . GLN A 1 529 ? -22.542 -5.672 27.756 1.00 24.31 521 GLN A CA 1
ATOM 3930 C C . GLN A 1 529 ? -22.401 -6.628 28.935 1.00 24.53 521 GLN A C 1
ATOM 3931 O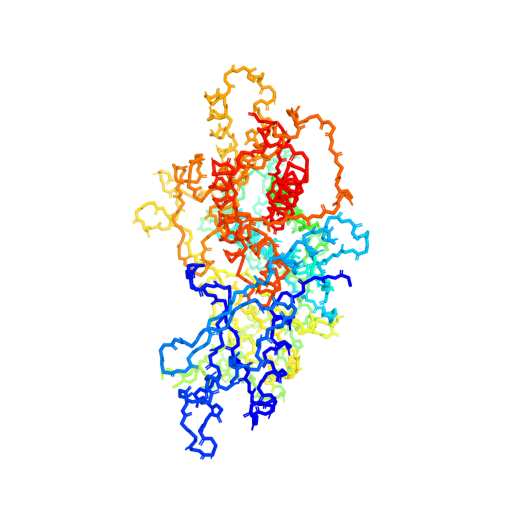 O . GLN A 1 529 ? -23.272 -6.664 29.821 1.00 25.09 521 GLN A O 1
ATOM 3937 N N . ALA A 1 530 ? -21.321 -7.421 28.961 1.00 20.09 522 ALA A N 1
ATOM 3938 C CA . ALA A 1 530 ? -21.129 -8.382 30.055 1.00 21.62 522 ALA A CA 1
ATOM 3939 C C . ALA A 1 530 ? -20.929 -7.673 31.394 1.00 21.55 522 ALA A C 1
ATOM 3940 O O . ALA A 1 530 ? -21.502 -8.093 32.415 1.00 21.64 522 ALA A O 1
ATOM 3942 N N . ALA A 1 531 ? -20.117 -6.610 31.416 1.00 19.39 523 ALA A N 1
ATOM 3943 C CA . ALA A 1 531 ? -19.888 -5.866 32.665 1.00 21.26 523 ALA A CA 1
ATOM 3944 C C . ALA A 1 531 ? -21.143 -5.159 33.140 1.00 23.18 523 ALA A C 1
ATOM 3945 O O . ALA A 1 531 ? -21.433 -5.127 34.352 1.00 22.05 523 ALA A O 1
ATOM 3947 N N . THR A 1 532 ? -21.904 -4.554 32.235 1.00 22.90 524 THR A N 1
ATOM 3948 C CA A THR A 1 532 ? -23.117 -3.882 32.695 0.56 21.43 524 THR A CA 1
ATOM 3949 C CA B THR A 1 532 ? -23.139 -3.886 32.641 0.44 22.31 524 THR A CA 1
ATOM 3950 C C . THR A 1 532 ? -24.145 -4.892 33.181 1.00 22.99 524 THR A C 1
ATOM 3951 O O . THR A 1 532 ? -24.848 -4.632 34.169 1.00 25.73 524 THR A O 1
ATOM 3958 N N . LEU A 1 533 ? -24.234 -6.054 32.533 1.00 21.53 525 LEU A N 1
ATOM 3959 C CA . LEU A 1 533 ? -25.137 -7.100 33.023 1.00 20.34 525 LEU A CA 1
ATOM 3960 C C . LEU A 1 533 ? -24.674 -7.646 34.362 1.00 22.26 525 LEU A C 1
ATOM 3961 O O . LEU A 1 533 ? -25.506 -7.897 35.251 1.00 23.68 525 LEU A O 1
ATOM 3966 N N . PHE A 1 534 ? -23.359 -7.831 34.545 1.00 21.92 526 PHE A N 1
ATOM 3967 C CA . PHE A 1 534 ? -22.880 -8.246 35.865 1.00 20.53 526 PHE A CA 1
ATOM 3968 C C . PHE A 1 534 ? -23.323 -7.256 36.939 1.00 20.82 526 PHE A C 1
ATOM 3969 O O . PHE A 1 534 ? -23.741 -7.658 38.041 1.00 24.23 526 PHE A O 1
ATOM 3977 N N . SER A 1 535 ? -23.239 -5.952 36.645 1.00 23.04 527 SER A N 1
ATOM 3978 C CA A SER A 1 535 ? -23.628 -4.956 37.654 0.63 22.11 527 SER A CA 1
ATOM 3979 C CA B SER A 1 535 ? -23.627 -4.957 37.650 0.37 24.72 527 SER A CA 1
ATOM 3980 C C . SER A 1 535 ? -25.110 -5.063 37.999 1.00 30.02 527 SER A C 1
ATOM 3981 O O . SER A 1 535 ? -25.501 -4.939 39.174 1.00 28.81 527 SER A O 1
ATOM 3986 N N . ARG A 1 536 ? -25.961 -5.287 36.994 1.00 25.26 528 ARG A N 1
ATOM 3987 C CA A ARG A 1 536 ? -27.380 -5.477 37.274 0.41 28.35 528 ARG A CA 1
ATOM 3988 C CA B ARG A 1 536 ? -27.382 -5.484 37.264 0.59 28.52 528 ARG A CA 1
ATOM 3989 C C . ARG A 1 536 ? -27.610 -6.745 38.086 1.00 29.31 528 ARG A C 1
ATOM 3990 O O . ARG A 1 536 ? -28.400 -6.740 39.047 1.00 29.40 528 ARG A O 1
ATOM 4005 N N . PHE A 1 537 ? -26.928 -7.835 37.713 1.00 23.89 529 PHE A N 1
ATOM 4006 C CA . PHE A 1 537 ? -26.996 -9.082 38.470 1.00 25.49 529 PHE A CA 1
ATOM 4007 C C . PHE A 1 537 ? -26.584 -8.860 39.922 1.00 27.29 529 PHE A C 1
ATOM 4008 O O . PHE A 1 537 ? -27.244 -9.352 40.851 1.00 28.80 529 PHE A O 1
ATOM 4016 N N . TYR A 1 538 ? -25.502 -8.105 40.137 1.00 23.61 530 TYR A N 1
ATOM 4017 C CA . TYR A 1 538 ? -24.982 -7.934 41.493 1.00 25.99 530 TYR A CA 1
ATOM 4018 C C . TYR A 1 538 ? -25.964 -7.169 42.374 1.00 29.73 530 TYR A C 1
ATOM 4019 O O . TYR A 1 538 ? -26.082 -7.458 43.576 1.00 31.01 530 TYR A O 1
ATOM 4028 N N . GLU A 1 539 ? -26.682 -6.206 41.793 1.00 28.92 531 GLU A N 1
ATOM 4029 C CA . GLU A 1 539 ? -27.704 -5.475 42.549 1.00 27.85 531 GLU A CA 1
ATOM 4030 C C . GLU A 1 539 ? -28.929 -6.334 42.844 1.00 37.01 531 GLU A C 1
ATOM 4031 O O . GLU A 1 539 ? -29.504 -6.258 43.944 1.00 37.94 531 GLU A O 1
ATOM 4037 N N . ALA A 1 540 ? -29.368 -7.133 41.871 1.00 31.80 532 ALA A N 1
ATOM 4038 C CA . ALA A 1 540 ? -30.617 -7.882 41.994 1.00 33.31 532 ALA A CA 1
ATOM 4039 C C . ALA A 1 540 ? -30.472 -9.201 42.751 1.00 38.49 532 ALA A C 1
ATOM 4040 O O . ALA A 1 540 ? -31.461 -9.705 43.297 1.00 36.91 532 ALA A O 1
ATOM 4042 N N . CYS A 1 541 ? -29.272 -9.780 42.778 1.00 31.21 533 CYS A N 1
ATOM 4043 C CA . CYS A 1 541 ? -29.028 -11.135 43.277 1.00 30.08 533 CYS A CA 1
ATOM 4044 C C . CYS A 1 541 ? -27.879 -11.032 44.273 1.00 34.25 533 CYS A C 1
ATOM 4045 O O . CYS A 1 541 ? -26.732 -11.375 43.955 1.00 31.06 533 CYS A O 1
ATOM 4048 N N . PRO A 1 542 ? -28.153 -10.583 45.495 1.00 47.41 534 PRO A N 1
ATOM 4049 C CA . PRO A 1 542 ? -27.074 -10.385 46.474 1.00 52.90 534 PRO A CA 1
ATOM 4050 C C . PRO A 1 542 ? -26.198 -11.626 46.603 1.00 34.90 534 PRO A C 1
ATOM 4051 O O . PRO A 1 542 ? -26.689 -12.757 46.635 1.00 36.43 534 PRO A O 1
ATOM 4055 N N . ILE A 1 543 ? -24.883 -11.417 46.557 1.00 37.14 535 ILE A N 1
ATOM 4056 C CA . ILE A 1 543 ? -23.967 -12.553 46.600 1.00 29.40 535 ILE A CA 1
ATOM 4057 C C . ILE A 1 543 ? -23.628 -12.846 48.057 1.00 31.54 535 ILE A C 1
ATOM 4058 O O . ILE A 1 543 ? -23.843 -13.961 48.539 1.00 35.64 535 ILE A O 1
ATOM 4063 N N . LEU A 1 544 ? -23.125 -11.831 48.769 1.00 26.17 536 LEU A N 1
ATOM 4064 C CA . LEU A 1 544 ? -22.671 -12.042 50.148 1.00 26.99 536 LEU A CA 1
ATOM 4065 C C . LEU A 1 544 ? -23.827 -12.317 51.106 1.00 38.10 536 LEU A C 1
ATOM 4066 O O . LEU A 1 544 ? -23.611 -12.929 52.158 1.00 39.69 536 LEU A O 1
ATOM 4071 N N . LYS A 1 545 ? -25.043 -11.877 50.777 1.00 37.15 537 LYS A N 1
ATOM 4072 C CA . LYS A 1 545 ? -26.201 -12.180 51.613 1.00 40.20 537 LYS A CA 1
ATOM 4073 C C . LYS A 1 545 ? -26.713 -13.599 51.394 1.00 35.11 537 LYS A C 1
ATOM 4074 O O . LYS A 1 545 ? -27.446 -14.124 52.229 1.00 40.78 537 LYS A O 1
ATOM 4076 N N . ALA A 1 546 ? -26.342 -14.232 50.289 1.00 30.34 538 ALA A N 1
ATOM 4077 C CA . ALA A 1 546 ? -26.809 -15.564 49.970 1.00 28.45 538 ALA A CA 1
ATOM 4078 C C . ALA A 1 546 ? -26.089 -16.603 50.828 1.00 29.76 538 ALA A C 1
ATOM 4079 O O . ALA A 1 546 ? -25.048 -16.336 51.441 1.00 35.38 538 ALA A O 1
ATOM 4081 N N . GLU A 1 547 ? -26.646 -17.803 50.842 1.00 26.73 539 GLU A N 1
ATOM 4082 C CA . GLU A 1 547 ? -26.045 -18.940 51.524 1.00 32.75 539 GLU A CA 1
ATOM 4083 C C . GLU A 1 547 ? -26.086 -20.145 50.599 1.00 34.65 539 GLU A C 1
ATOM 4084 O O . GLU A 1 547 ? -26.746 -20.132 49.549 1.00 32.91 539 GLU A O 1
ATOM 4090 N N . GLY A 1 548 ? -25.341 -21.177 50.988 1.00 33.86 540 GLY A N 1
ATOM 4091 C CA . GLY A 1 548 ? -25.471 -22.482 50.343 1.00 28.26 540 GLY A CA 1
ATOM 4092 C C . GLY A 1 548 ? -25.096 -22.469 48.879 1.00 28.40 540 GLY A C 1
ATOM 4093 O O . GLY A 1 548 ? -24.134 -21.799 48.464 1.00 28.59 540 GLY A O 1
ATOM 4094 N N . ALA A 1 549 ? -25.845 -23.253 48.077 1.00 30.36 541 ALA A N 1
ATOM 4095 C CA . ALA A 1 549 ? -25.525 -23.365 46.650 1.00 29.40 541 ALA A CA 1
ATOM 4096 C C . ALA A 1 549 ? -25.747 -22.056 45.913 1.00 23.28 541 ALA A C 1
ATOM 4097 O O . ALA A 1 549 ? -25.072 -21.784 44.909 1.00 24.90 541 ALA A O 1
ATOM 4099 N N . SER A 1 550 ? -26.722 -21.261 46.341 1.00 25.08 542 SER A N 1
ATOM 4100 C CA . SER A 1 550 ? -26.952 -19.969 45.703 1.00 26.08 542 SER A CA 1
ATOM 4101 C C . SER A 1 550 ? -25.718 -19.077 45.839 1.00 22.00 542 SER A C 1
ATOM 4102 O O . SER A 1 550 ? -25.242 -18.492 44.856 1.00 21.92 542 SER A O 1
ATOM 4105 N N . ARG A 1 551 ? -25.162 -18.985 47.052 1.00 24.61 543 ARG A N 1
ATOM 4106 C CA . ARG A 1 551 ? -23.973 -18.168 47.267 1.00 23.06 543 ARG A CA 1
ATOM 4107 C C . ARG A 1 551 ? -22.816 -18.671 46.414 1.00 23.33 543 ARG A C 1
ATOM 4108 O O . ARG A 1 551 ? -22.153 -17.896 45.716 1.00 21.68 543 ARG A O 1
ATOM 4116 N N . ASN A 1 552 ? -22.571 -19.980 46.448 1.00 23.58 544 ASN A N 1
ATOM 4117 C CA . ASN A 1 552 ? -21.428 -20.517 45.733 1.00 23.41 544 ASN A CA 1
ATOM 4118 C C . ASN A 1 552 ? -21.594 -20.368 44.229 1.00 20.12 544 ASN A C 1
ATOM 4119 O O . ASN A 1 552 ? -20.621 -20.082 43.526 1.00 20.75 544 ASN A O 1
ATOM 4124 N N . SER A 1 553 ? -22.823 -20.533 43.722 1.00 19.77 545 SER A N 1
ATOM 4125 C CA . SER A 1 553 ? -23.038 -20.399 42.273 1.00 21.52 545 SER A CA 1
ATOM 4126 C C . SER A 1 553 ? -22.911 -18.950 41.814 1.00 20.43 545 SER A C 1
ATOM 4127 O O . SER A 1 553 ? -22.423 -18.678 40.698 1.00 21.26 545 SER A O 1
ATOM 4130 N N . ARG A 1 554 ? -23.323 -18.002 42.654 1.00 19.65 546 ARG A N 1
ATOM 4131 C CA . ARG A 1 554 ? -23.164 -16.598 42.291 1.00 20.11 546 ARG A CA 1
ATOM 4132 C C . ARG A 1 554 ? -21.695 -16.206 42.317 1.00 21.99 546 ARG A C 1
ATOM 4133 O O . ARG A 1 554 ? -21.247 -15.407 41.481 1.00 22.10 546 ARG A O 1
ATOM 4141 N N . LEU A 1 555 ? -20.920 -16.783 43.251 1.00 20.12 547 LEU A N 1
ATOM 4142 C CA . LEU A 1 555 ? -19.474 -16.569 43.244 1.00 19.09 547 LEU A CA 1
ATOM 4143 C C . LEU A 1 555 ? -18.844 -17.195 41.995 1.00 18.64 547 LEU A C 1
ATOM 4144 O O . LEU A 1 555 ? -17.920 -16.617 41.405 1.00 21.71 547 LEU A O 1
ATOM 4149 N N . GLN A 1 556 ? -19.322 -18.381 41.595 1.00 18.23 548 GLN A N 1
ATOM 4150 C CA . GLN A 1 556 ? -18.845 -18.973 40.336 1.00 17.69 548 GLN A CA 1
ATOM 4151 C C . GLN A 1 556 ? -19.101 -18.032 39.157 1.00 20.33 548 GLN A C 1
ATOM 4152 O O . GLN A 1 556 ? -18.221 -17.826 38.304 1.00 20.16 548 GLN A O 1
ATOM 4158 N N . LEU A 1 557 ? -20.311 -17.478 39.069 1.00 18.98 549 LEU A N 1
ATOM 4159 C CA . LEU A 1 557 ? -20.608 -16.526 37.996 1.00 20.60 549 LEU A CA 1
ATOM 4160 C C . LEU A 1 557 ? -19.696 -15.303 38.059 1.00 22.87 549 LEU A C 1
ATOM 4161 O O . LEU A 1 557 ? -19.233 -14.808 37.021 1.00 19.77 549 LEU A O 1
ATOM 4166 N N . ALA A 1 558 ? -19.449 -14.779 39.263 1.00 20.22 550 ALA A N 1
ATOM 4167 C CA . ALA A 1 558 ? -18.581 -13.608 39.388 1.00 19.79 550 ALA A CA 1
ATOM 4168 C C . ALA A 1 558 ? -17.153 -13.942 38.985 1.00 21.28 550 ALA A C 1
ATOM 4169 O O . ALA A 1 558 ? -16.498 -13.153 38.289 1.00 20.00 550 ALA A O 1
ATOM 4171 N N . LYS A 1 559 ? -16.660 -15.125 39.380 1.00 18.35 551 LYS A N 1
ATOM 4172 C CA . LYS A 1 559 ? -15.299 -15.514 39.011 1.00 18.61 551 LYS A CA 1
ATOM 4173 C C . LYS A 1 559 ? -15.164 -15.635 37.489 1.00 18.65 551 LYS A C 1
ATOM 4174 O O . LYS A 1 559 ? -14.196 -15.134 36.889 1.00 19.50 551 LYS A O 1
ATOM 4180 N N . LEU A 1 560 ? -16.137 -16.275 36.843 1.00 17.16 552 LEU A N 1
ATOM 4181 C CA . LEU A 1 560 ? -16.048 -16.395 35.376 1.00 21.39 552 LEU A CA 1
ATOM 4182 C C . LEU A 1 560 ? -16.182 -15.025 34.697 1.00 18.65 552 LEU A C 1
ATOM 4183 O O . LEU A 1 560 ? -15.561 -14.772 33.644 1.00 19.03 552 LEU A O 1
ATOM 4188 N N . THR A 1 561 ? -17.014 -14.136 35.255 1.00 18.38 553 THR A N 1
ATOM 4189 C CA . THR A 1 561 ? -17.096 -12.772 34.726 1.00 18.95 553 THR A CA 1
ATOM 4190 C C . THR A 1 561 ? -15.733 -12.090 34.793 1.00 19.49 553 THR A C 1
ATOM 4191 O O . THR A 1 561 ? -15.269 -11.480 33.814 1.00 19.38 553 THR A O 1
ATOM 4195 N N . GLY A 1 562 ? -15.099 -12.143 35.966 1.00 18.75 554 GLY A N 1
ATOM 4196 C CA . GLY A 1 562 ? -13.772 -11.559 36.107 1.00 19.87 554 GLY A CA 1
ATOM 4197 C C . GLY A 1 562 ? -12.781 -12.164 35.123 1.00 24.40 554 GLY A C 1
ATOM 4198 O O . GLY A 1 562 ? -12.012 -11.442 34.484 1.00 20.30 554 GLY A O 1
ATOM 4199 N N . ASN A 1 563 ? -12.788 -13.503 34.995 1.00 18.06 555 ASN A N 1
ATOM 4200 C CA . ASN A 1 563 ? -11.851 -14.172 34.086 1.00 18.15 555 ASN A CA 1
ATOM 4201 C C . ASN A 1 563 ? -12.061 -13.720 32.659 1.00 20.19 555 ASN A C 1
ATOM 4202 O O . ASN A 1 563 ? -11.094 -13.553 31.892 1.00 21.03 555 ASN A O 1
ATOM 4207 N N . THR A 1 564 ? -13.331 -13.555 32.277 1.00 18.62 556 THR A N 1
ATOM 4208 C CA . THR A 1 564 ? -13.680 -13.187 30.902 1.00 20.24 556 THR A CA 1
ATOM 4209 C C . THR A 1 564 ? -13.335 -11.730 30.631 1.00 21.19 556 THR A C 1
ATOM 4210 O O . THR A 1 564 ? -12.807 -11.400 29.561 1.00 20.13 556 THR A O 1
ATOM 4214 N N . LEU A 1 565 ? -13.617 -10.840 31.584 1.00 18.58 557 LEU A N 1
ATOM 4215 C CA . LEU A 1 565 ? -13.183 -9.449 31.427 1.00 17.82 557 LEU A CA 1
ATOM 4216 C C . LEU A 1 565 ? -11.672 -9.357 31.264 1.00 19.55 557 LEU A C 1
ATOM 4217 O O . LEU A 1 565 ? -11.171 -8.642 30.380 1.00 21.17 557 LEU A O 1
ATOM 4222 N N . LYS A 1 566 ? -10.926 -10.085 32.088 1.00 18.01 558 LYS A N 1
ATOM 4223 C CA . LYS A 1 566 ? -9.473 -9.996 32.058 1.00 19.79 558 LYS A CA 1
ATOM 4224 C C . LYS A 1 566 ? -8.947 -10.526 30.728 1.00 18.29 558 LYS A C 1
ATOM 4225 O O . LYS A 1 566 ? -8.137 -9.870 30.057 1.00 20.90 558 LYS A O 1
ATOM 4231 N N . GLN A 1 567 ? -9.415 -11.714 30.330 1.00 16.80 559 GLN A N 1
ATOM 4232 C CA . GLN A 1 567 ? -8.964 -12.305 29.053 1.00 17.68 559 GLN A CA 1
ATOM 4233 C C . GLN A 1 567 ? -9.374 -11.450 27.862 1.00 18.65 559 GLN A C 1
ATOM 4234 O O . GLN A 1 567 ? -8.576 -11.237 26.920 1.00 19.89 559 GLN A O 1
ATOM 4240 N N . GLY A 1 568 ? -10.629 -10.994 27.838 1.00 18.21 560 GLY A N 1
ATOM 4241 C CA . GLY A 1 568 ? -11.091 -10.178 26.716 1.00 18.14 560 GLY A CA 1
ATOM 4242 C C . GLY A 1 568 ? -10.352 -8.862 26.605 1.00 19.61 560 GLY A C 1
ATOM 4243 O O . GLY A 1 568 ? -9.951 -8.453 25.503 1.00 19.77 560 GLY A O 1
ATOM 4244 N N . LEU A 1 569 ? -10.133 -8.189 27.741 1.00 19.65 561 LEU A N 1
ATOM 4245 C CA . LEU A 1 569 ? -9.338 -6.959 27.695 1.00 18.60 561 LEU A CA 1
ATOM 4246 C C . LEU A 1 569 ? -7.920 -7.247 27.210 1.00 20.53 561 LEU A C 1
ATOM 4247 O O . LEU A 1 569 ? -7.343 -6.459 26.441 1.00 18.17 561 LEU A O 1
ATOM 4252 N N . ASP A 1 570 ? -7.344 -8.374 27.625 1.00 17.53 562 ASP A N 1
ATOM 4253 C CA . ASP A 1 570 ? -5.978 -8.684 27.218 1.00 17.74 562 ASP A CA 1
ATOM 4254 C C . ASP A 1 570 ? -5.894 -8.812 25.709 1.00 19.67 562 ASP A C 1
ATOM 4255 O O . ASP A 1 570 ? -4.897 -8.408 25.103 1.00 19.59 562 ASP A O 1
ATOM 4260 N N . LEU A 1 571 ? -6.943 -9.343 25.091 1.00 16.12 563 LEU A N 1
ATOM 4261 C CA . LEU A 1 571 ? -6.910 -9.499 23.621 1.00 16.45 563 LEU A CA 1
ATOM 4262 C C . LEU A 1 571 ? -7.143 -8.176 22.894 1.00 20.39 563 LEU A C 1
ATOM 4263 O O . LEU A 1 571 ? -6.892 -8.085 21.679 1.00 19.26 563 LEU A O 1
ATOM 4268 N N . LEU A 1 572 ? -7.602 -7.150 23.601 1.00 18.18 564 LEU A N 1
ATOM 4269 C CA . LEU A 1 572 ? -7.590 -5.771 23.114 1.00 18.65 564 LEU A CA 1
ATOM 4270 C C . LEU A 1 572 ? -6.284 -5.047 23.453 1.00 19.54 564 LEU A C 1
ATOM 4271 O O . LEU A 1 572 ? -6.109 -3.890 23.052 1.00 21.71 564 LEU A O 1
ATOM 4276 N N . GLY A 1 573 ? -5.368 -5.708 24.162 1.00 19.47 565 GLY A N 1
ATOM 4277 C CA . GLY A 1 573 ? -4.121 -5.107 24.623 1.00 18.98 565 GLY A CA 1
ATOM 4278 C C . GLY A 1 573 ? -4.249 -4.274 25.875 1.00 20.66 565 GLY A C 1
ATOM 4279 O O . GLY A 1 573 ? -3.425 -3.385 26.114 1.00 18.61 565 GLY A O 1
ATOM 4280 N N . ILE A 1 574 ? -5.256 -4.547 26.697 1.00 17.88 566 ILE A N 1
ATOM 4281 C CA . ILE A 1 574 ? -5.593 -3.705 27.843 1.00 17.26 566 ILE A CA 1
ATOM 4282 C C . ILE A 1 574 ? -5.427 -4.551 29.099 1.00 18.69 566 ILE A C 1
ATOM 4283 O O . ILE A 1 574 ? -5.861 -5.710 29.120 1.00 19.49 566 ILE A O 1
ATOM 4288 N N . ASP A 1 575 ? -4.757 -3.988 30.119 1.00 18.63 567 ASP A N 1
ATOM 4289 C CA . ASP A 1 575 ? -4.452 -4.702 31.363 1.00 17.43 567 ASP A CA 1
ATOM 4290 C C . ASP A 1 575 ? -5.481 -4.372 32.437 1.00 22.59 567 ASP A C 1
ATOM 4291 O O . ASP A 1 575 ? -6.197 -3.374 32.349 1.00 21.39 567 ASP A O 1
ATOM 4296 N N . VAL A 1 576 ? -5.528 -5.225 33.466 1.00 18.12 568 VAL A N 1
ATOM 4297 C CA . VAL A 1 576 ? -6.397 -4.987 34.627 1.00 21.33 568 VAL A CA 1
ATOM 4298 C C . VAL A 1 576 ? -5.546 -4.981 35.876 1.00 29.91 568 VAL A C 1
ATOM 4299 O O . VAL A 1 576 ? -4.394 -5.408 35.873 1.00 30.34 568 VAL A O 1
ATOM 4303 N N . LEU A 1 577 ? -6.147 -4.513 36.981 1.00 25.65 569 LEU A N 1
ATOM 4304 C CA . LEU A 1 577 ? -5.469 -4.462 38.267 1.00 32.46 569 LEU A CA 1
ATOM 4305 C C . LEU A 1 577 ? -6.339 -5.089 39.355 1.00 34.99 569 LEU A C 1
ATOM 4306 O O . LEU A 1 577 ? -7.568 -4.962 39.349 1.00 29.38 569 LEU A O 1
ATOM 4311 N N . ASP A 1 578 ? -5.687 -5.789 40.274 1.00 38.03 570 ASP A N 1
ATOM 4312 C CA A ASP A 1 578 ? -6.453 -6.375 41.362 0.56 42.59 570 ASP A CA 1
ATOM 4313 C CA B ASP A 1 578 ? -6.368 -6.385 41.420 0.44 42.94 570 ASP A CA 1
ATOM 4314 C C . ASP A 1 578 ? -6.969 -5.308 42.317 1.00 45.60 570 ASP A C 1
ATOM 4315 O O . ASP A 1 578 ? -8.046 -5.491 42.908 1.00 40.62 570 ASP A O 1
ATOM 4324 N N . VAL A 1 579 ? -6.262 -4.182 42.442 1.00 34.35 571 VAL A N 1
ATOM 4325 C CA . VAL A 1 579 ? -6.625 -3.066 43.311 1.00 47.06 571 VAL A CA 1
ATOM 4326 C C . VAL A 1 579 ? -6.403 -1.776 42.537 1.00 48.23 571 VAL A C 1
ATOM 4327 O O . VAL A 1 579 ? -5.403 -1.637 41.826 1.00 45.53 571 VAL A O 1
ATOM 4331 N N . MET A 1 580 ? -7.332 -0.831 42.674 1.00 42.83 572 MET A N 1
ATOM 4332 C CA . MET A 1 580 ? -7.158 0.492 42.084 1.00 43.74 572 MET A CA 1
ATOM 4333 C C . MET A 1 580 ? -7.500 1.581 43.105 1.00 54.28 572 MET A C 1
ATOM 4334 O O . MET A 1 580 ? -7.719 2.746 42.771 1.00 53.33 572 MET A O 1
#

InterPro domains:
  IPR001278 Arginine-tRNA ligase [MF_00123] (5-572)
  IPR001278 Arginine-tRNA ligase [PR01038] (114-129)
  IPR001278 Arginine-tRNA ligase [PR01038] (129-145)
  IPR001278 Arginine-tRNA ligase [PR01038] (153-166)
  IPR001278 Arginine-tRNA ligase [PR01038] (302-323)
  IPR001278 Arginine-tRNA ligase [PTHR11956] (18-572)
  IPR001278 Arginine-tRNA ligase [TIGR00456] (21-572)
  IPR001412 Aminoacyl-tRNA synthetase, class I, conserved site [PS00178] (122-133)
  IPR005148 Arginyl tRNA synthetase N-terminal domain [PF03485] (3-86)
  IPR005148 Arginyl tRNA synthetase N-terminal domain [SM01016] (1-86)
  IPR008909 DALR anticodon binding [PF05746] (459-572)
  IPR008909 DALR anticodon binding [SM00836] (459-572)
  IPR009080 Aminoacyl-tRNA synthetase, class Ia, anticodon-binding [SSF47323] (453-572)
  IPR014729 Rossmann-like alpha/beta/alpha sandwich fold [G3DSA:3.40.50.620] (107-452)
  IPR035684 Arginyl-tRNA synthetase, catalytic core domain [PF00750] (97-445)
  IPR035684 Arginyl-tRNA synthetase, catalytic core domain [cd00671] (114-384)
  IPR036695 Arginyl tRNA synthetase N-terminal domain superfamily [G3DSA:3.30.1360.70] (1-105)
  IPR036695 Arginyl tRNA synthetase N-terminal domain superfamily [SSF55190] (6-98)

Sequence (569 aa):
HHMNLHQTVEHEAAAAFAAAGIAGSPVVLQPTKNAEHGDFQINGVMGAAKKAKQNPRELAQKVADALAGNAVIESAEVAGPGFINLRLRHEFLAQNIHAALNDARFGVAKQPQTVVIDYSSPNLAKEMHVGHLRSSIIGDSISRVLEFTGNTVIRQNHVGDWGTQFGMLVAYLVEQQKDNAAFELADLEQFYRAAKVRFDEDPAFADTAREYVVKLQGGDETVLALWKQFVDISLSHAQAVYDTLGLKLRPEDVAGESKYNDDDLQPVADDLVQKGLAVEDDGAKVVFLDEFKNEPAAFIVQKQQGGGGFLYASTDLACLRYRIGRLKAGRLLYVVDHRQALHFEQLFTTSRKAGYLPEDAKAEFIGFGTMMGKDGKPFKTRRSGDTVKLVDLLTEAVERATALVKEKNPELGADEAAKIGKTVGIGAVKYADLSKNRTSDYVFDWDDAMLSFEGNTAPYLQYAYTRRVQSSSVFRKAGEWDATAPTVVLTEPLEKQLAAELLKFENVLQSSVADTAYPHYLAAYLYQAATTLFSSRRFYEACPILKAEGASRNSRLQLAKLTGNTLKQGLDLLGIDVLDDVM

Nearest PDB structures (foldseek):
  6ao8-assembly1_A  TM=1.002E+00  e=1.056E-95  Neisseria gonorrhoeae NCCP11945
  5b63-assembly1_A  TM=9.500E-01  e=5.302E-52  Escherichia coli K-12
  5b63-assembly1_C  TM=9.444E-01  e=3.791E-50  Escherichia coli K-12
  4q2t-assembly1_A  TM=9.206E-01  e=2.138E-48  Homo sapiens
  1bs2-assembly1_A  TM=8.794E-01  e=1.949E-35  Saccharomyces cerevisiae

Solvent-accessible surface area: 24649 Å² total

Organism: Neisseria gonorrhoeae (strain NCCP11945) (NCBI:txid521006)

B-factor: mean 34.72, std 13.81, range [14.16, 98.69]